Protein AF-A0A8J5J9G6-F1 (afdb_monomer_lite)

Structure (mmCIF, N/CA/C/O backbone):
data_AF-A0A8J5J9G6-F1
#
_entry.id   AF-A0A8J5J9G6-F1
#
loop_
_atom_site.group_PDB
_atom_site.id
_atom_site.type_symbol
_atom_site.label_atom_id
_atom_site.label_alt_id
_atom_site.label_comp_id
_atom_site.label_asym_id
_atom_site.label_entity_id
_atom_site.label_seq_id
_atom_site.pdbx_PDB_ins_code
_atom_site.Cartn_x
_atom_site.Cartn_y
_atom_site.Cartn_z
_atom_site.occupancy
_atom_site.B_iso_or_equiv
_atom_site.auth_seq_id
_atom_site.auth_comp_id
_atom_site.auth_asym_id
_atom_site.auth_atom_id
_atom_site.pdbx_PDB_model_num
ATOM 1 N N . LEU A 1 1 ? -17.161 -4.400 -12.416 1.00 23.75 1 LEU A N 1
ATOM 2 C CA . LEU A 1 1 ? -16.462 -3.367 -11.624 1.00 23.75 1 LEU A CA 1
ATOM 3 C C . LEU A 1 1 ? -16.084 -4.006 -10.298 1.00 23.75 1 LEU A C 1
ATOM 5 O O . LEU A 1 1 ? -16.928 -4.150 -9.426 1.00 23.75 1 LEU A O 1
ATOM 9 N N . LYS A 1 2 ? -14.879 -4.583 -10.258 1.00 22.05 2 LYS A N 1
ATOM 10 C CA . LYS A 1 2 ? -14.332 -5.341 -9.129 1.00 22.05 2 LYS A CA 1
ATOM 11 C C . LYS A 1 2 ? -13.553 -4.348 -8.265 1.00 22.05 2 LYS A C 1
ATOM 13 O O . LYS A 1 2 ? -12.529 -3.860 -8.724 1.00 22.05 2 LYS A O 1
ATOM 18 N N . GLN A 1 3 ? -14.051 -4.025 -7.076 1.00 21.77 3 GLN A N 1
ATOM 19 C CA . GLN A 1 3 ? -13.252 -3.354 -6.052 1.00 21.77 3 GLN A CA 1
ATOM 20 C C . GLN A 1 3 ? -12.429 -4.416 -5.317 1.00 21.77 3 GLN A C 1
ATOM 22 O O . GLN A 1 3 ? -12.973 -5.413 -4.839 1.00 21.77 3 GLN A O 1
ATOM 27 N N . SER A 1 4 ? -11.115 -4.213 -5.325 1.00 22.52 4 SER A N 1
ATOM 28 C CA . SER A 1 4 ? -10.123 -4.932 -4.527 1.00 22.52 4 SER A CA 1
ATOM 29 C C . SER A 1 4 ? -10.291 -4.567 -3.044 1.00 22.52 4 SER A C 1
ATOM 31 O O . SER A 1 4 ? -10.478 -3.384 -2.764 1.00 22.52 4 SER A O 1
ATOM 33 N N . PRO A 1 5 ? -10.231 -5.511 -2.088 1.00 25.92 5 PRO A N 1
ATOM 34 C CA . PRO A 1 5 ? -10.047 -5.171 -0.685 1.00 25.92 5 PRO A CA 1
ATOM 35 C C . PRO A 1 5 ? -8.549 -4.941 -0.438 1.00 25.92 5 PRO A C 1
ATOM 37 O O . PRO A 1 5 ? -7.768 -5.892 -0.434 1.00 25.92 5 PRO A O 1
ATOM 40 N N . MET A 1 6 ? -8.143 -3.678 -0.277 1.00 23.16 6 MET A N 1
ATOM 41 C CA . MET A 1 6 ? -6.782 -3.341 0.139 1.00 23.16 6 MET A CA 1
ATOM 42 C C . MET A 1 6 ? -6.561 -3.719 1.601 1.00 23.16 6 MET A C 1
ATOM 44 O O . MET A 1 6 ? -7.361 -3.427 2.489 1.00 23.16 6 MET A O 1
ATOM 48 N N . SER A 1 7 ? -5.464 -4.433 1.802 1.00 24.16 7 SER A N 1
ATOM 49 C CA . SER A 1 7 ? -4.972 -4.970 3.054 1.00 24.16 7 SER A CA 1
ATOM 50 C C . SER A 1 7 ? -4.136 -3.927 3.793 1.00 24.16 7 SER A C 1
ATOM 52 O O . SER A 1 7 ? -2.952 -3.773 3.501 1.00 24.16 7 SER A O 1
ATOM 54 N N . SER A 1 8 ? -4.717 -3.294 4.805 1.00 23.22 8 SER A N 1
ATOM 55 C CA . SER A 1 8 ? -3.956 -2.658 5.885 1.00 23.22 8 SER A CA 1
ATOM 56 C C . SER A 1 8 ? -3.883 -3.649 7.045 1.00 23.22 8 SER A C 1
ATOM 58 O O . SER A 1 8 ? -4.692 -3.613 7.969 1.00 23.22 8 SER A O 1
ATOM 60 N N . ILE A 1 9 ? -2.962 -4.614 6.951 1.00 27.08 9 ILE A N 1
ATOM 61 C CA . ILE A 1 9 ? -2.709 -5.585 8.023 1.00 27.08 9 ILE A CA 1
ATOM 62 C C . ILE A 1 9 ? -1.866 -4.881 9.082 1.00 27.08 9 ILE A C 1
ATOM 64 O O . ILE A 1 9 ? -0.639 -4.868 9.024 1.00 27.08 9 ILE A O 1
ATOM 68 N N . ILE A 1 10 ? -2.536 -4.303 10.071 1.00 29.78 10 ILE A N 1
ATOM 69 C CA . ILE A 1 10 ? -1.930 -4.171 11.390 1.00 29.78 10 ILE A CA 1
ATOM 70 C C . ILE A 1 10 ? -1.981 -5.575 11.986 1.00 29.78 10 ILE A C 1
ATOM 72 O O . ILE A 1 10 ? -3.055 -6.169 12.096 1.00 29.78 10 ILE A O 1
ATOM 76 N N . HIS A 1 11 ? -0.818 -6.113 12.350 1.00 29.92 11 HIS A N 1
ATOM 77 C CA . HIS A 1 11 ? -0.665 -7.348 13.122 1.00 29.92 11 HIS A CA 1
ATOM 78 C C . HIS A 1 11 ? -1.180 -7.147 14.565 1.00 29.92 11 HIS A C 1
ATOM 80 O O . HIS A 1 11 ? -0.486 -7.404 15.542 1.00 29.92 11 HIS A O 1
ATOM 86 N N . LEU A 1 12 ? -2.419 -6.685 14.727 1.00 30.62 12 LEU A N 1
ATOM 87 C CA . LEU A 1 12 ? -3.148 -6.784 15.983 1.00 30.62 12 LEU A CA 1
ATOM 88 C C . LEU A 1 12 ? -3.628 -8.216 16.076 1.00 30.62 12 LEU A C 1
ATOM 90 O O . LEU A 1 12 ? -4.718 -8.484 15.576 1.00 30.62 12 LEU A O 1
ATOM 94 N N . SER A 1 13 ? -2.754 -9.100 16.584 1.00 36.44 13 SER A N 1
ATOM 95 C CA . SER A 1 13 ? -3.031 -10.464 17.071 1.00 36.44 13 SER A CA 1
ATOM 96 C C . SER A 1 13 ? -4.377 -11.010 16.598 1.00 36.44 13 SER A C 1
ATOM 98 O O . SER A 1 13 ? -5.285 -11.315 17.373 1.00 36.44 13 SER A O 1
ATOM 100 N N . THR A 1 14 ? -4.532 -11.071 15.274 1.00 45.88 14 THR A N 1
ATOM 101 C CA . THR A 1 14 ? -5.786 -11.473 14.665 1.00 45.88 14 THR A CA 1
ATOM 102 C C . THR A 1 14 ? -5.856 -12.928 15.039 1.00 45.88 14 THR A C 1
ATOM 104 O O . THR A 1 14 ? -4.879 -13.641 14.812 1.00 45.88 14 THR A O 1
ATOM 107 N N . ILE A 1 15 ? -6.928 -13.367 15.699 1.00 47.16 15 ILE A N 1
ATOM 108 C CA . ILE A 1 15 ? -7.071 -14.794 15.944 1.00 47.16 15 ILE A CA 1
ATOM 109 C C . ILE A 1 15 ? -7.129 -15.427 14.560 1.00 47.16 15 ILE A C 1
ATOM 111 O O . ILE A 1 15 ? -8.160 -15.398 13.886 1.00 47.16 15 ILE A O 1
ATOM 115 N N . THR A 1 16 ? -6.002 -15.951 14.107 1.00 50.28 16 THR A N 1
ATOM 116 C CA . THR A 1 16 ? -5.958 -16.808 12.950 1.00 50.28 16 THR A CA 1
ATOM 117 C C . THR A 1 16 ? -6.693 -18.049 13.401 1.00 50.28 16 THR A C 1
ATOM 119 O O . THR A 1 16 ? -6.310 -18.714 14.368 1.00 50.28 16 THR A O 1
ATOM 122 N N . VAL A 1 17 ? -7.856 -18.262 12.798 1.00 52.00 17 VAL A N 1
ATOM 123 C CA . VA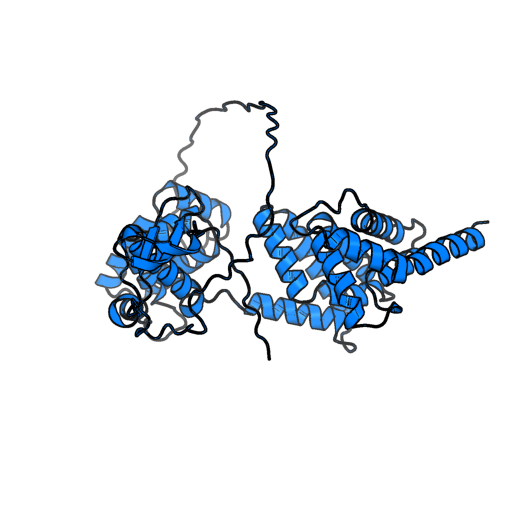L A 1 17 ? -8.722 -19.376 13.134 1.00 52.00 17 VAL A CA 1
ATOM 124 C C . VAL A 1 17 ? -8.784 -20.331 11.966 1.00 52.00 17 VAL A C 1
ATOM 126 O O . VAL A 1 17 ? -9.123 -19.949 10.847 1.00 52.00 17 VAL A O 1
ATOM 129 N N . SER A 1 18 ? -8.557 -21.605 12.254 1.00 53.19 18 SER A N 1
ATOM 130 C CA . SER A 1 18 ? -8.878 -22.662 11.311 1.00 53.19 18 SER A CA 1
ATOM 131 C C . SER A 1 18 ? -10.334 -23.072 11.505 1.00 53.19 18 SER A C 1
ATOM 133 O O . SER A 1 18 ? -10.804 -23.280 12.628 1.00 53.19 18 SER A O 1
ATOM 135 N N . THR A 1 19 ? -11.071 -23.173 10.400 1.00 57.31 19 THR A N 1
ATOM 136 C CA . THR A 1 19 ? -12.462 -23.637 10.397 1.00 57.31 19 THR A CA 1
ATOM 137 C C . THR A 1 19 ? -12.539 -25.013 9.749 1.00 57.31 19 THR A C 1
ATOM 139 O O . THR A 1 19 ? -11.979 -25.248 8.681 1.00 57.31 19 THR A O 1
ATOM 142 N N . GLN A 1 20 ? -13.208 -25.955 10.410 1.00 63.41 20 GLN A N 1
ATOM 143 C CA . GLN A 1 20 ? -13.383 -27.318 9.916 1.00 63.41 20 GLN A CA 1
ATOM 144 C C . GLN A 1 20 ? -14.832 -27.763 10.071 1.00 63.41 20 GLN A C 1
ATOM 146 O O . GLN A 1 20 ? -15.445 -27.580 11.120 1.00 63.41 20 GLN A O 1
ATOM 151 N N . PHE A 1 21 ? -15.359 -28.420 9.041 1.00 71.56 21 PHE A N 1
ATOM 152 C CA . PHE A 1 21 ? -16.645 -29.104 9.096 1.00 71.56 21 PHE A CA 1
ATOM 153 C C . PHE A 1 21 ? -16.395 -30.590 9.342 1.00 71.56 21 PHE A C 1
ATOM 155 O O . PHE A 1 21 ? -15.765 -31.253 8.518 1.00 71.56 21 PHE A O 1
ATOM 162 N N . ARG A 1 22 ? -16.857 -31.126 10.476 1.00 70.69 22 ARG A N 1
ATOM 163 C CA . ARG A 1 22 ? -16.748 -32.563 10.772 1.00 70.69 22 ARG A CA 1
ATOM 164 C C . ARG A 1 22 ? -18.017 -33.098 11.410 1.00 70.69 22 ARG A C 1
ATOM 166 O O . ARG A 1 22 ? -18.713 -32.391 12.135 1.00 70.69 22 ARG A O 1
ATOM 173 N N . TYR A 1 23 ? -18.295 -34.376 11.170 1.00 71.56 23 TYR A N 1
ATOM 174 C CA . TYR A 1 23 ? -19.327 -35.087 11.912 1.00 71.56 23 TYR A CA 1
ATOM 175 C C . TYR A 1 23 ? -18.833 -35.355 13.335 1.00 71.56 23 TYR A C 1
ATOM 177 O O . TYR A 1 23 ? -17.798 -35.993 13.525 1.00 71.56 23 TYR A O 1
ATOM 185 N N . VAL A 1 24 ? -19.568 -34.864 14.331 1.00 75.19 24 VAL A N 1
ATOM 186 C CA . VAL A 1 24 ? -19.220 -35.014 15.745 1.00 75.19 24 VAL A CA 1
ATOM 187 C C . VAL A 1 24 ? -20.205 -35.979 16.400 1.00 75.19 24 VAL A C 1
ATOM 189 O O . VAL A 1 24 ? -21.383 -35.662 16.576 1.00 75.19 24 VAL A O 1
ATOM 192 N N . GLU A 1 25 ? -19.721 -37.162 16.792 1.00 75.88 25 GLU A N 1
ATOM 193 C CA . GLU A 1 25 ? -20.556 -38.246 17.335 1.00 75.88 25 GLU A CA 1
ATOM 194 C C . GLU A 1 25 ? -21.341 -37.831 18.584 1.00 75.88 25 GLU A C 1
ATOM 196 O O . GLU A 1 25 ? -22.540 -38.104 18.671 1.00 75.88 25 GLU A O 1
ATOM 201 N N . ARG A 1 26 ? -20.708 -37.097 19.513 1.00 80.50 26 ARG A N 1
ATOM 202 C CA . ARG A 1 26 ? -21.369 -36.594 20.732 1.00 80.50 26 ARG A CA 1
ATOM 203 C C . ARG A 1 26 ? -22.546 -35.655 20.437 1.00 80.50 26 ARG A C 1
ATOM 205 O O . ARG A 1 26 ? -23.508 -35.634 21.196 1.00 80.50 26 ARG A O 1
ATOM 212 N N . LEU A 1 27 ? -22.490 -34.913 19.326 1.00 75.75 27 LEU A N 1
ATOM 213 C CA . LEU A 1 27 ? -23.544 -33.991 18.886 1.00 75.75 27 LEU A CA 1
ATOM 214 C C . LEU A 1 27 ? -24.511 -34.629 17.876 1.00 75.75 27 LEU A C 1
ATOM 216 O O . LEU A 1 27 ? -25.519 -34.014 17.525 1.00 75.75 27 LEU A O 1
ATOM 220 N N . LYS A 1 28 ? -24.231 -35.862 17.426 1.00 81.31 28 LYS A N 1
ATOM 221 C CA . LYS A 1 28 ? -25.004 -36.611 16.421 1.00 81.31 28 LYS A CA 1
ATOM 222 C C . LYS A 1 28 ? -25.318 -35.773 15.176 1.00 81.31 28 LYS A C 1
ATOM 224 O O . LYS A 1 28 ? -26.467 -35.697 14.732 1.00 81.31 28 LYS A O 1
ATOM 229 N N . GLY A 1 29 ? -24.315 -35.090 14.632 1.00 79.00 29 GLY A N 1
ATOM 230 C CA . GLY A 1 29 ? -24.513 -34.220 13.477 1.00 79.00 29 GLY A CA 1
ATOM 231 C C . GLY A 1 29 ? -23.225 -33.650 12.904 1.00 79.00 29 GLY A C 1
ATOM 232 O O . GLY A 1 29 ? -22.155 -33.777 13.496 1.00 79.00 29 GLY A O 1
ATOM 233 N N . MET A 1 30 ? -23.358 -33.020 11.736 1.00 74.81 30 MET A N 1
ATOM 234 C CA . MET A 1 30 ? -22.302 -32.191 11.163 1.00 74.81 30 MET A CA 1
ATOM 235 C C . MET A 1 30 ? -22.135 -30.937 12.021 1.00 74.81 30 MET A C 1
ATOM 237 O O . MET A 1 30 ? -23.126 -30.287 12.358 1.00 74.81 30 MET A O 1
ATOM 241 N N . SER A 1 31 ? -20.897 -30.605 12.359 1.00 71.81 31 SER A N 1
ATOM 242 C CA . SER A 1 31 ? -20.565 -29.483 13.227 1.00 71.81 31 SER A CA 1
ATOM 243 C C . SER A 1 31 ? -19.468 -28.623 12.612 1.00 71.81 31 SER A C 1
ATOM 245 O O . SER A 1 31 ? -18.559 -29.130 11.952 1.00 71.81 31 SER A O 1
ATOM 247 N N . LEU A 1 32 ? -19.562 -27.318 12.856 1.00 73.88 32 LEU A N 1
ATOM 248 C CA . LEU A 1 32 ? -18.497 -26.354 12.628 1.00 73.88 32 LEU A CA 1
ATOM 249 C C . LEU A 1 32 ? -17.571 -26.361 13.846 1.00 73.88 32 LEU A C 1
ATOM 251 O O . LEU A 1 32 ? -18.024 -26.125 14.967 1.00 73.88 32 LEU A O 1
ATOM 255 N N . LEU A 1 33 ? -16.288 -26.615 13.615 1.00 68.25 33 LEU A N 1
ATOM 256 C CA . LEU A 1 33 ? -15.220 -26.473 14.597 1.00 68.25 33 LEU A CA 1
ATOM 257 C C . LEU A 1 33 ? -14.355 -25.277 14.206 1.00 68.25 33 LEU A C 1
ATOM 259 O O . LEU A 1 33 ? -13.903 -25.191 13.065 1.00 68.25 33 LEU A O 1
ATOM 263 N N . VAL A 1 34 ? -14.110 -24.383 15.154 1.00 68.81 34 VAL A N 1
ATOM 264 C CA . VAL A 1 34 ? -13.202 -23.242 15.012 1.00 68.81 34 VAL A CA 1
ATOM 265 C C . VAL A 1 34 ? -12.074 -23.426 16.014 1.00 68.81 34 VAL A C 1
ATOM 267 O O . VAL A 1 34 ? -12.342 -23.611 17.203 1.00 68.81 34 VAL A O 1
ATOM 270 N N . ARG A 1 35 ? -10.825 -23.406 15.549 1.00 65.19 35 ARG A N 1
ATOM 271 C CA . ARG A 1 35 ? -9.636 -23.550 16.401 1.00 65.19 35 ARG A CA 1
ATOM 272 C C . ARG A 1 35 ? -8.694 -22.375 16.234 1.00 65.19 35 ARG A C 1
ATOM 274 O O . ARG A 1 35 ? -8.560 -21.887 15.117 1.00 65.19 35 ARG A O 1
ATOM 281 N N . ALA A 1 36 ? -8.020 -21.973 17.305 1.00 60.75 36 ALA A N 1
ATOM 282 C CA . ALA A 1 36 ? -6.917 -21.025 17.211 1.00 60.75 36 ALA A CA 1
ATOM 283 C C . ALA A 1 36 ? -5.747 -21.681 16.466 1.00 60.75 36 ALA A C 1
ATOM 285 O O . ALA A 1 36 ? -5.391 -22.821 16.756 1.00 60.75 36 ALA A O 1
ATOM 286 N N . GLU A 1 37 ? -5.139 -20.987 15.510 1.00 64.44 37 GLU A N 1
ATOM 287 C CA . GLU A 1 37 ? -3.928 -21.469 14.832 1.00 64.44 37 GLU A CA 1
ATOM 288 C C . GLU A 1 37 ? -2.678 -21.312 15.702 1.00 64.44 37 GLU A C 1
ATOM 290 O O . GLU A 1 37 ? -1.704 -22.025 15.490 1.00 64.44 37 GLU A O 1
ATOM 295 N N . SER A 1 38 ? -2.712 -20.430 16.707 1.00 59.22 38 SER A N 1
ATOM 296 C CA . SER A 1 38 ? -1.589 -20.197 17.621 1.00 59.22 38 SER A CA 1
ATOM 297 C C . SER A 1 38 ? -1.235 -21.421 18.467 1.00 59.22 38 SER A C 1
ATOM 299 O O . SER A 1 38 ? -0.061 -21.679 18.707 1.00 59.22 38 SER A O 1
ATOM 301 N N . ASP A 1 39 ? -2.238 -22.165 18.941 1.00 67.44 39 ASP A N 1
ATOM 302 C CA . ASP A 1 39 ? -2.055 -23.287 19.874 1.00 67.44 39 ASP A CA 1
ATOM 303 C C . ASP A 1 39 ? -2.948 -24.509 19.574 1.00 67.44 39 ASP A C 1
ATOM 305 O O . ASP A 1 39 ? -2.904 -25.514 20.285 1.00 67.44 39 ASP A O 1
ATOM 309 N N . GLY A 1 40 ? -3.777 -24.453 18.526 1.00 68.81 40 GLY A N 1
ATOM 310 C CA . GLY A 1 40 ? -4.700 -25.527 18.148 1.00 68.81 40 GLY A CA 1
ATOM 311 C C . GLY A 1 40 ? -5.921 -25.686 19.066 1.00 68.81 40 GLY A C 1
ATOM 312 O O . GLY A 1 40 ? -6.718 -26.623 18.873 1.00 68.81 40 GLY A O 1
ATOM 313 N N . SER A 1 41 ? -6.094 -24.801 20.054 1.00 73.94 41 SER A N 1
ATOM 314 C CA . SER A 1 41 ? -7.194 -24.854 21.019 1.00 73.94 41 SER A CA 1
ATOM 315 C C . SER A 1 41 ? -8.555 -24.741 20.327 1.00 73.94 41 SER A C 1
ATOM 317 O O . SER A 1 41 ? -8.720 -24.059 19.316 1.00 73.94 41 SER A O 1
ATOM 319 N N . LEU A 1 42 ? -9.551 -25.471 20.838 1.00 70.75 42 LEU A N 1
ATOM 320 C CA . LEU A 1 42 ? -10.915 -25.436 20.310 1.00 70.75 42 LEU A CA 1
ATOM 321 C C . LEU A 1 42 ? -11.639 -24.198 20.850 1.00 70.75 42 LEU A C 1
ATOM 323 O O . LEU A 1 42 ? -11.917 -24.120 22.042 1.00 70.75 42 LEU A O 1
ATOM 327 N N . LEU A 1 43 ? -11.961 -23.257 19.963 1.00 64.88 43 LEU A N 1
ATOM 328 C CA . LEU A 1 43 ? -12.598 -21.986 20.308 1.00 64.88 43 LEU A CA 1
ATOM 329 C C . LEU A 1 43 ? -14.123 -22.042 20.194 1.00 64.88 43 LEU A C 1
ATOM 331 O O . LEU A 1 43 ? -14.825 -21.450 21.011 1.00 64.88 43 LEU A O 1
ATOM 335 N N . LEU A 1 44 ? -14.635 -22.753 19.185 1.00 67.88 44 LEU A N 1
ATOM 336 C CA . LEU A 1 44 ? -16.066 -22.956 18.967 1.00 67.88 44 LEU A CA 1
ATOM 337 C C . LEU A 1 44 ? -16.310 -24.362 18.424 1.00 67.88 44 LEU A C 1
ATOM 339 O O . LEU A 1 44 ? -15.647 -24.795 17.483 1.00 67.88 44 LEU A O 1
ATOM 343 N N . GLU A 1 45 ? -17.305 -25.052 18.971 1.00 78.25 45 GLU A N 1
ATOM 344 C CA . GLU A 1 45 ? -17.881 -26.241 18.353 1.00 78.25 45 GLU A CA 1
ATOM 345 C C . GLU A 1 45 ? -19.397 -26.102 18.344 1.00 78.25 45 GLU A C 1
ATOM 347 O O . GLU A 1 45 ? -20.028 -26.048 19.397 1.00 78.25 45 GLU A O 1
ATOM 352 N N . SER A 1 46 ? -19.986 -26.057 17.151 1.00 70.50 46 SER A N 1
ATOM 353 C CA . SER A 1 46 ? -21.429 -25.908 17.009 1.00 70.50 46 SER A CA 1
ATOM 354 C C . SER A 1 46 ? -22.013 -26.858 15.981 1.00 70.50 46 SER A C 1
ATOM 356 O O . SER A 1 46 ? -21.496 -26.997 14.873 1.00 70.50 46 SER A O 1
ATOM 358 N N . ARG A 1 47 ? -23.123 -27.501 16.349 1.00 75.25 47 ARG A N 1
ATOM 359 C CA . ARG A 1 47 ? -23.890 -28.364 15.453 1.00 75.25 47 ARG A CA 1
ATOM 360 C C . ARG A 1 47 ? -24.616 -27.519 14.410 1.00 75.25 47 ARG A C 1
ATOM 362 O O . ARG A 1 47 ? -25.378 -26.618 14.750 1.00 75.25 47 ARG A O 1
ATOM 369 N N . ILE A 1 48 ? -24.449 -27.882 13.145 1.00 70.81 48 ILE A N 1
ATOM 370 C CA . ILE A 1 48 ? -25.142 -27.255 12.022 1.00 70.81 48 ILE A CA 1
ATOM 371 C C . ILE A 1 48 ? -26.568 -27.796 11.966 1.00 70.81 48 ILE A C 1
ATOM 373 O O . ILE A 1 48 ? -26.790 -29.010 11.927 1.00 70.81 48 ILE A O 1
ATOM 377 N N . GLN A 1 49 ? -27.535 -26.885 11.976 1.00 67.00 49 GLN A N 1
ATOM 378 C CA . GLN A 1 49 ? -28.955 -27.201 11.942 1.00 67.00 49 GLN A CA 1
ATOM 379 C C . GLN A 1 49 ? -29.483 -27.048 10.512 1.00 67.00 49 GLN A C 1
ATOM 381 O O . GLN A 1 49 ? -29.280 -26.021 9.871 1.00 67.00 49 GLN A O 1
ATOM 386 N N . ALA A 1 50 ? -30.137 -28.088 9.992 1.00 55.47 50 ALA A N 1
ATOM 387 C CA . ALA A 1 50 ? -30.579 -28.140 8.594 1.00 55.47 50 ALA A CA 1
ATOM 388 C C . ALA A 1 50 ? -31.732 -27.167 8.272 1.00 55.47 50 ALA A C 1
ATOM 390 O O . ALA A 1 50 ? -31.956 -26.835 7.112 1.00 55.47 50 ALA A O 1
ATOM 391 N N . ASP A 1 51 ? -32.458 -26.720 9.293 1.00 57.78 51 ASP A N 1
ATOM 392 C CA . ASP A 1 51 ? -33.561 -25.759 9.249 1.00 57.78 51 ASP A CA 1
ATOM 393 C C . ASP A 1 51 ? -33.109 -24.303 9.468 1.00 57.78 51 ASP A C 1
ATOM 395 O O . ASP A 1 51 ? -33.908 -23.377 9.320 1.00 57.78 51 ASP A O 1
ATOM 399 N N . THR A 1 52 ? -31.825 -24.077 9.763 1.00 51.56 52 THR A N 1
ATOM 400 C CA . THR A 1 52 ? -31.255 -22.735 9.914 1.00 51.56 52 THR A CA 1
ATOM 401 C C . THR A 1 52 ? -30.679 -22.240 8.586 1.00 51.56 52 THR A C 1
ATOM 403 O O . THR A 1 52 ? -29.778 -22.845 8.007 1.00 51.56 52 THR A O 1
ATOM 406 N N . ALA A 1 53 ? -31.177 -21.104 8.091 1.00 45.50 53 ALA A N 1
ATOM 407 C CA . ALA A 1 53 ? -30.649 -20.469 6.886 1.00 45.50 53 ALA A CA 1
ATOM 408 C C . ALA A 1 53 ? -29.338 -19.719 7.186 1.00 45.50 53 ALA A C 1
ATOM 410 O O . ALA A 1 53 ? -29.350 -18.583 7.662 1.00 45.50 53 ALA A O 1
ATOM 411 N N . TYR A 1 54 ? -28.200 -20.340 6.872 1.00 52.19 54 TYR A N 1
ATOM 412 C CA . TYR A 1 54 ? -26.890 -19.688 6.915 1.00 52.19 54 TYR A CA 1
ATOM 413 C C . TYR A 1 54 ? -26.697 -18.827 5.658 1.00 52.19 54 TYR A C 1
ATOM 415 O O . TYR A 1 54 ? -26.603 -19.346 4.547 1.00 52.19 54 TYR A O 1
ATOM 423 N N . GLN A 1 55 ? -26.652 -17.503 5.814 1.00 40.16 55 GLN A N 1
ATOM 424 C CA . GLN A 1 55 ? -26.389 -16.568 4.716 1.00 40.16 55 GLN A CA 1
ATOM 425 C C . GLN A 1 55 ? -25.000 -15.947 4.863 1.00 40.16 55 GLN A C 1
ATOM 427 O O . GLN A 1 55 ? -24.662 -15.407 5.914 1.00 40.16 55 GLN A O 1
ATOM 432 N N . LYS A 1 56 ? -24.215 -15.968 3.780 1.00 39.41 56 LYS A N 1
ATOM 433 C CA . LYS A 1 56 ? -22.991 -15.171 3.659 1.00 39.41 56 LYS A CA 1
ATOM 434 C C . LYS A 1 56 ? -23.386 -13.695 3.578 1.00 39.41 56 LYS A C 1
ATOM 436 O O . LYS A 1 56 ? -23.922 -13.270 2.556 1.00 39.41 56 LYS A O 1
ATOM 441 N N . GLN A 1 57 ? -23.131 -12.913 4.627 1.00 34.69 57 GLN A N 1
ATOM 442 C CA . GLN A 1 57 ? -23.208 -11.457 4.517 1.00 34.69 57 GLN A CA 1
ATOM 443 C C . GLN A 1 57 ? -22.013 -10.978 3.689 1.00 34.69 57 GLN A C 1
ATOM 445 O O . GLN A 1 57 ? -20.857 -11.209 4.041 1.00 34.69 57 GLN A O 1
ATOM 450 N N . GLN A 1 58 ? -22.284 -10.356 2.542 1.00 30.14 58 GLN A N 1
ATOM 451 C CA . GLN A 1 58 ? -21.253 -9.616 1.824 1.00 30.14 58 GLN A CA 1
ATOM 452 C C . GLN A 1 58 ? -20.817 -8.453 2.723 1.00 30.14 58 GLN A C 1
ATOM 454 O O . GLN A 1 58 ? -21.629 -7.583 3.022 1.00 30.14 58 GLN A O 1
ATOM 459 N N . GLY A 1 59 ? -19.562 -8.475 3.179 1.00 38.09 59 GLY A N 1
ATOM 460 C CA . GLY A 1 59 ? -18.934 -7.348 3.875 1.00 38.09 59 GLY A CA 1
ATOM 461 C C . GLY A 1 59 ? -18.562 -7.551 5.346 1.00 38.09 59 GLY A C 1
ATOM 462 O O . GLY A 1 59 ? -18.003 -6.634 5.933 1.00 38.09 59 GLY A O 1
ATOM 463 N N . THR A 1 60 ? -18.807 -8.705 5.978 1.00 34.38 60 THR A N 1
ATOM 464 C CA . THR A 1 60 ? -18.300 -8.943 7.348 1.00 34.38 60 THR A CA 1
ATOM 465 C C . THR A 1 60 ? -18.001 -10.429 7.564 1.00 34.38 60 THR A C 1
ATOM 467 O O . THR A 1 60 ? -18.905 -11.256 7.553 1.00 34.38 60 THR A O 1
ATOM 470 N N . LEU A 1 61 ? -16.701 -10.739 7.660 1.00 31.55 61 LEU A N 1
ATOM 471 C CA . LEU A 1 61 ? -16.045 -12.027 7.938 1.00 31.55 61 LEU A CA 1
ATOM 472 C C . LEU A 1 61 ? -16.730 -13.324 7.448 1.00 31.55 61 LEU A C 1
ATOM 474 O O . LEU A 1 61 ? -17.535 -13.937 8.141 1.00 31.55 61 LEU A O 1
ATOM 478 N N . ILE A 1 62 ? -16.228 -13.847 6.324 1.00 26.33 62 ILE A N 1
ATOM 479 C CA . ILE A 1 62 ? -15.936 -15.283 6.177 1.00 26.33 62 ILE A CA 1
ATOM 480 C C . ILE A 1 62 ? -14.528 -15.371 5.584 1.00 26.33 62 ILE A C 1
ATOM 482 O O . ILE A 1 62 ? -14.336 -15.046 4.411 1.00 26.33 62 ILE A O 1
ATOM 486 N N . VAL A 1 63 ? -13.550 -15.766 6.403 1.00 25.55 63 VAL A N 1
ATOM 487 C CA . VAL A 1 63 ? -12.168 -15.996 5.961 1.00 25.55 63 VAL A CA 1
ATOM 488 C C . VAL A 1 63 ? -12.130 -17.273 5.119 1.00 25.55 63 VAL A C 1
ATOM 490 O O . VAL A 1 63 ? -12.666 -18.314 5.497 1.00 25.55 63 VAL A O 1
ATOM 493 N N . GLN A 1 64 ? -11.545 -17.154 3.933 1.00 25.78 64 GLN A N 1
ATOM 494 C CA . GLN A 1 64 ? -11.428 -18.190 2.916 1.00 25.78 64 GLN A CA 1
ATOM 495 C C . GLN A 1 64 ? -10.276 -19.145 3.267 1.00 25.78 64 GLN A C 1
ATOM 497 O O . GLN A 1 64 ? -9.113 -18.775 3.151 1.00 25.78 64 GLN A O 1
ATOM 502 N N . GLY A 1 65 ? -10.591 -20.380 3.665 1.00 26.36 65 GLY A N 1
ATOM 503 C CA . GLY A 1 65 ? -9.608 -21.462 3.781 1.00 26.36 65 GLY A CA 1
ATOM 504 C C . GLY A 1 65 ? -9.322 -22.104 2.420 1.00 26.36 65 GLY A C 1
ATOM 505 O O . GLY A 1 65 ? -10.253 -22.417 1.675 1.00 26.36 65 GLY A O 1
ATOM 506 N N . LYS A 1 66 ? -8.038 -22.291 2.088 1.00 25.11 66 LYS A N 1
ATOM 507 C CA . LYS A 1 66 ? -7.587 -23.184 1.008 1.00 25.11 66 LYS A CA 1
ATOM 508 C C . LYS A 1 66 ? -7.615 -24.647 1.488 1.00 25.11 66 LYS A C 1
ATOM 510 O O . LYS A 1 66 ? -7.433 -24.929 2.667 1.00 25.11 66 LYS A O 1
ATOM 515 N N . ASP A 1 67 ? -7.879 -25.534 0.534 1.00 26.81 67 ASP A N 1
ATOM 516 C CA . ASP A 1 67 ? -8.101 -26.985 0.628 1.00 26.81 67 ASP A CA 1
ATOM 517 C C . ASP A 1 67 ? -6.930 -27.769 1.282 1.00 26.81 67 ASP A C 1
ATOM 519 O O . ASP A 1 67 ? -5.775 -27.537 0.908 1.00 26.81 67 ASP A O 1
ATOM 523 N N . PRO A 1 68 ? -7.177 -28.700 2.232 1.00 32.59 68 PRO A N 1
ATOM 524 C CA . PRO A 1 68 ? -6.157 -29.569 2.809 1.00 32.59 68 PRO A CA 1
ATOM 525 C C . PRO A 1 68 ? -5.982 -30.843 1.970 1.00 32.59 68 PRO A C 1
ATOM 527 O O . PRO A 1 68 ? -6.616 -31.868 2.222 1.00 32.59 68 PRO A O 1
ATOM 530 N N . SER A 1 69 ? -5.066 -30.822 1.005 1.00 32.59 69 SER A N 1
ATOM 531 C CA . SER A 1 69 ? -4.581 -32.065 0.395 1.00 32.59 69 SER A CA 1
ATOM 532 C C . SER A 1 69 ? -3.098 -32.002 0.037 1.00 32.59 69 SER A C 1
ATOM 534 O O . SER A 1 69 ? -2.745 -32.052 -1.138 1.00 32.59 69 SER A O 1
ATOM 536 N N . VAL A 1 70 ? -2.213 -31.912 1.032 1.00 29.06 70 VAL A N 1
ATOM 537 C CA . VAL A 1 70 ? -0.819 -32.360 0.871 1.00 29.06 70 VAL A CA 1
ATOM 538 C C . VAL A 1 70 ? -0.308 -32.893 2.213 1.00 29.06 70 VAL A C 1
ATOM 540 O O . VAL A 1 70 ? -0.091 -32.128 3.149 1.00 29.06 70 VAL A O 1
ATOM 543 N N . ASP A 1 71 ? -0.129 -34.212 2.293 1.00 32.56 71 ASP A N 1
ATOM 544 C CA . ASP A 1 71 ? 0.704 -34.870 3.301 1.00 32.56 71 ASP A CA 1
ATOM 545 C C . ASP A 1 71 ? 2.149 -34.376 3.161 1.00 32.56 71 ASP A C 1
ATOM 547 O O . ASP A 1 71 ? 2.733 -34.492 2.081 1.00 32.56 71 ASP A O 1
ATOM 551 N N . ILE A 1 72 ? 2.750 -33.870 4.240 1.00 29.30 72 ILE A N 1
ATOM 552 C CA . ILE A 1 72 ? 4.206 -33.719 4.324 1.00 29.30 72 ILE A CA 1
ATOM 553 C C . ILE A 1 72 ? 4.672 -34.305 5.654 1.00 29.30 72 ILE A C 1
ATOM 555 O O . ILE A 1 72 ? 4.443 -33.771 6.737 1.00 29.30 72 ILE A O 1
ATOM 559 N N . THR A 1 73 ? 5.290 -35.471 5.517 1.00 30.86 73 THR A N 1
ATOM 560 C CA . THR A 1 73 ? 6.158 -36.137 6.481 1.00 30.86 73 THR A CA 1
ATOM 561 C C . THR A 1 73 ? 7.316 -35.234 6.912 1.00 30.86 73 THR A C 1
ATOM 563 O O . THR A 1 73 ? 7.794 -34.417 6.133 1.00 30.86 73 THR A O 1
ATOM 566 N N . GLN A 1 74 ? 7.733 -35.435 8.161 1.00 28.23 74 GLN A N 1
ATOM 567 C CA . GLN A 1 74 ? 8.866 -34.850 8.889 1.00 28.23 74 GLN A CA 1
ATOM 568 C C . GLN A 1 74 ? 10.124 -34.563 8.048 1.00 28.23 74 GLN A C 1
ATOM 570 O O . GLN A 1 74 ? 10.449 -35.341 7.160 1.00 28.23 74 GLN A O 1
ATOM 575 N N . ASP A 1 75 ? 10.869 -33.514 8.416 1.00 27.33 75 ASP A N 1
ATOM 576 C CA . ASP A 1 75 ? 12.195 -33.696 9.024 1.00 27.33 75 ASP A CA 1
ATOM 577 C C . ASP A 1 75 ? 12.634 -32.451 9.814 1.00 27.33 75 ASP A C 1
ATOM 579 O O . ASP A 1 75 ? 12.429 -31.307 9.412 1.00 27.33 75 ASP A O 1
ATOM 583 N N . ILE A 1 76 ? 13.181 -32.728 10.997 1.00 31.03 76 ILE A N 1
ATOM 584 C CA . ILE A 1 76 ? 13.746 -31.799 11.976 1.00 31.03 76 ILE A CA 1
ATOM 585 C C . ILE A 1 76 ? 15.191 -31.525 11.559 1.00 31.03 76 ILE A C 1
ATOM 587 O O . ILE A 1 76 ? 15.949 -32.475 11.370 1.00 31.03 76 ILE A O 1
ATOM 591 N N . VAL A 1 77 ? 15.591 -30.256 11.489 1.00 28.67 77 VAL A N 1
ATOM 592 C CA . VAL A 1 77 ? 17.007 -29.874 11.552 1.00 28.67 77 VAL A CA 1
ATOM 593 C C . VAL A 1 77 ? 17.143 -28.781 12.608 1.00 28.67 77 VAL A C 1
ATOM 595 O O . VAL A 1 77 ? 16.650 -27.668 12.439 1.00 28.67 77 VAL A O 1
ATOM 598 N N . GLU A 1 78 ? 17.742 -29.168 13.734 1.00 35.50 78 GLU A N 1
ATOM 599 C CA . GLU A 1 78 ? 18.354 -28.277 14.718 1.00 35.50 78 GLU A CA 1
ATOM 600 C C . GLU A 1 78 ? 19.595 -27.621 14.103 1.00 35.50 78 GLU A C 1
ATOM 602 O O . GLU A 1 78 ? 20.363 -28.320 13.454 1.00 35.50 78 GLU A O 1
ATOM 607 N N . GLU A 1 79 ? 19.807 -26.330 14.357 1.00 26.98 79 GLU A N 1
ATOM 608 C CA . GLU A 1 79 ? 21.105 -25.628 14.407 1.00 26.98 79 GLU A CA 1
ATOM 609 C C . GLU A 1 79 ? 20.802 -24.149 14.712 1.00 26.98 79 GLU A C 1
ATOM 611 O O . GLU A 1 79 ? 19.849 -23.600 14.170 1.00 26.98 79 GLU A O 1
ATOM 616 N N . SER A 1 80 ? 21.537 -23.368 15.495 1.00 27.52 80 SER A N 1
ATOM 617 C CA . SER A 1 80 ? 22.393 -23.523 16.675 1.00 27.52 80 SER A CA 1
ATOM 618 C C . SER A 1 80 ? 22.647 -22.079 17.157 1.00 27.52 80 SER A C 1
ATOM 620 O O . SER A 1 80 ? 22.539 -21.137 16.373 1.00 27.52 80 SER A O 1
ATOM 622 N N . GLU A 1 81 ? 22.912 -21.914 18.448 1.00 30.47 81 GLU A N 1
ATOM 623 C CA . GLU A 1 81 ? 23.064 -20.652 19.183 1.00 30.47 81 GLU A CA 1
ATOM 624 C C . GLU A 1 81 ? 24.230 -19.768 18.704 1.00 30.47 81 GLU A C 1
ATOM 626 O O . GLU A 1 81 ? 25.258 -20.282 18.276 1.00 30.47 81 GLU A O 1
ATOM 631 N N . ASP A 1 82 ? 24.060 -18.449 18.853 1.00 28.09 82 ASP A N 1
ATOM 632 C CA . ASP A 1 82 ? 24.949 -17.488 19.539 1.00 28.09 82 ASP A CA 1
ATOM 633 C C . ASP A 1 82 ? 24.988 -16.139 18.804 1.00 28.09 82 ASP A C 1
ATOM 635 O O . ASP A 1 82 ? 25.414 -16.052 17.661 1.00 28.09 82 ASP A O 1
ATOM 639 N N . GLU A 1 83 ? 24.585 -15.071 19.497 1.00 29.34 83 GLU A N 1
ATOM 640 C CA . GLU A 1 83 ? 25.445 -13.900 19.717 1.00 29.34 83 GLU A CA 1
ATOM 641 C C . GLU A 1 83 ? 24.809 -12.988 20.781 1.00 29.34 83 GLU A C 1
ATOM 643 O O . GLU A 1 83 ? 23.781 -12.339 20.589 1.00 29.34 83 GLU A O 1
ATOM 648 N N . ARG A 1 84 ? 25.442 -12.993 21.959 1.00 33.19 84 ARG A N 1
ATOM 649 C CA . ARG A 1 84 ? 25.287 -11.991 23.016 1.00 33.19 84 ARG A CA 1
ATOM 650 C C . ARG A 1 84 ? 25.770 -10.638 22.498 1.00 33.19 84 ARG A C 1
ATOM 652 O O . ARG A 1 84 ? 26.834 -10.577 21.890 1.00 33.19 84 ARG A O 1
ATOM 659 N N . PHE A 1 85 ? 25.078 -9.564 22.868 1.00 30.72 85 PHE A N 1
ATOM 660 C CA . PHE A 1 85 ? 25.706 -8.250 22.959 1.00 30.72 85 PHE A CA 1
ATOM 661 C C . PHE A 1 85 ? 25.419 -7.611 24.315 1.00 30.72 85 PHE A C 1
ATOM 663 O O . PHE A 1 85 ? 24.322 -7.732 24.861 1.00 30.72 85 PHE A O 1
ATOM 670 N N . ASP A 1 86 ? 26.483 -7.028 24.852 1.00 29.91 86 ASP A N 1
ATOM 671 C CA . ASP A 1 86 ? 26.697 -6.682 26.247 1.00 29.91 86 ASP A CA 1
ATOM 672 C C . ASP A 1 86 ? 25.892 -5.479 26.761 1.00 29.91 86 ASP A C 1
ATOM 674 O O . ASP A 1 86 ? 25.536 -4.545 26.044 1.00 29.91 86 ASP A O 1
ATOM 678 N N . ASP A 1 87 ? 25.699 -5.543 28.074 1.00 33.69 87 ASP A N 1
ATOM 679 C CA . ASP A 1 87 ? 25.294 -4.523 29.036 1.00 33.69 87 ASP A CA 1
ATOM 680 C C . ASP A 1 87 ? 26.087 -3.203 28.896 1.00 33.69 87 ASP A C 1
ATOM 682 O O . ASP A 1 87 ? 27.320 -3.205 28.952 1.00 33.69 87 ASP A O 1
ATOM 686 N N . VAL A 1 88 ? 25.389 -2.063 28.771 1.00 32.94 88 VAL A N 1
ATOM 687 C CA . VAL A 1 88 ? 25.968 -0.721 28.980 1.00 32.94 88 VAL A CA 1
ATOM 688 C C . VAL A 1 88 ? 24.988 0.177 29.748 1.00 32.94 88 VAL A C 1
ATOM 690 O O . VAL A 1 88 ? 24.194 0.920 29.182 1.00 32.94 88 VAL A O 1
ATOM 693 N N . SER A 1 89 ? 25.123 0.098 31.072 1.00 31.36 89 SER A N 1
ATOM 694 C CA . SER A 1 89 ? 25.072 1.178 32.070 1.00 31.36 89 SER A CA 1
ATOM 695 C C . SER A 1 89 ? 23.863 2.126 32.120 1.00 31.36 89 SER A C 1
ATOM 697 O O . SER A 1 89 ? 23.762 3.101 31.374 1.00 31.36 89 SER A O 1
ATOM 699 N N . ASP A 1 90 ? 23.089 1.940 33.192 1.00 34.88 90 ASP A N 1
ATOM 700 C CA . ASP A 1 90 ? 22.361 2.972 33.934 1.00 34.88 90 ASP A CA 1
ATOM 701 C C . ASP A 1 90 ? 23.181 4.262 34.096 1.00 34.88 90 ASP A C 1
ATOM 703 O O . ASP A 1 90 ? 24.183 4.312 34.816 1.00 34.88 90 ASP A O 1
ATOM 707 N N . SER A 1 91 ? 22.728 5.341 33.465 1.00 31.33 91 SER A N 1
ATOM 708 C CA . SER A 1 91 ? 23.084 6.724 33.794 1.00 31.33 91 SER A CA 1
ATOM 709 C C . SER A 1 91 ? 21.994 7.628 33.237 1.00 31.33 91 SER A C 1
ATOM 711 O O . SER A 1 91 ? 22.141 8.208 32.171 1.00 31.33 91 SER A O 1
ATOM 713 N N . ASN A 1 92 ? 20.868 7.689 33.945 1.00 31.84 92 ASN A N 1
ATOM 714 C CA . ASN A 1 92 ? 19.709 8.510 33.616 1.00 31.84 92 ASN A CA 1
ATOM 715 C C . ASN A 1 92 ? 19.968 9.974 34.041 1.00 31.84 92 ASN A C 1
ATOM 717 O O . ASN A 1 92 ? 19.998 10.242 35.249 1.00 31.84 92 ASN A O 1
ATOM 721 N N . PRO A 1 93 ? 20.163 10.948 33.130 1.00 31.33 93 PRO A N 1
ATOM 722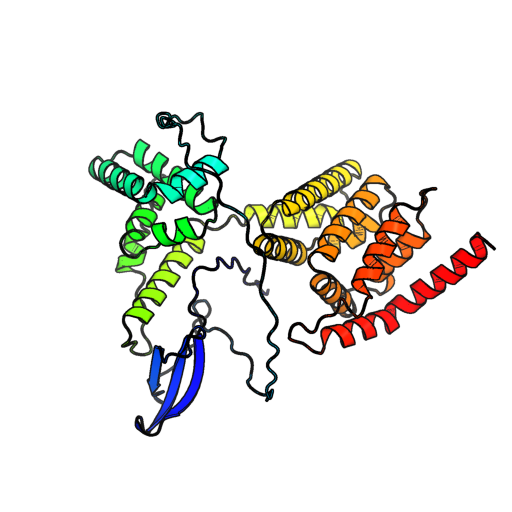 C CA . PRO A 1 93 ? 19.981 12.343 33.478 1.00 31.33 93 PRO A CA 1
ATOM 723 C C . PRO A 1 93 ? 18.489 12.633 33.334 1.00 31.33 93 PRO A C 1
ATOM 725 O O . PRO A 1 93 ? 17.960 12.631 32.230 1.00 31.33 93 PRO A O 1
ATOM 728 N N . TRP A 1 94 ? 17.820 12.855 34.461 1.00 27.53 94 TRP A N 1
ATOM 729 C CA . TRP A 1 94 ? 16.450 13.353 34.542 1.00 27.53 94 TRP A CA 1
ATOM 730 C C . TRP A 1 94 ? 16.225 14.479 33.519 1.00 27.53 94 TRP A C 1
ATOM 732 O O . TRP A 1 94 ? 16.656 15.611 33.737 1.00 27.53 94 TRP A O 1
ATOM 742 N N . VAL A 1 95 ? 15.582 14.163 32.393 1.00 33.03 95 VAL A N 1
ATOM 743 C CA . VAL A 1 95 ? 15.119 15.162 31.431 1.00 33.03 95 VAL A CA 1
ATOM 744 C C . VAL A 1 95 ? 13.756 15.621 31.926 1.00 33.03 95 VAL A C 1
ATOM 746 O O . VAL A 1 95 ? 12.777 14.881 31.869 1.00 33.03 95 VAL A O 1
ATOM 749 N N . GLU A 1 96 ? 13.699 16.830 32.480 1.00 28.62 96 GLU A N 1
ATOM 750 C CA . GLU A 1 96 ? 12.426 17.495 32.750 1.00 28.62 96 GLU A CA 1
ATOM 751 C C . GLU A 1 96 ? 11.683 17.715 31.428 1.00 28.62 96 GLU A C 1
ATOM 753 O O . GLU A 1 96 ? 12.188 18.359 30.505 1.00 28.62 96 GLU A O 1
ATOM 758 N N . LEU A 1 97 ? 10.473 17.161 31.353 1.00 36.09 97 LEU A N 1
ATOM 759 C CA . LEU A 1 97 ? 9.567 17.315 30.222 1.00 36.09 97 LEU A CA 1
ATOM 760 C C . LEU A 1 97 ? 9.169 18.795 30.064 1.00 36.09 97 LEU A C 1
ATOM 762 O O . LEU A 1 97 ? 8.779 19.428 31.052 1.00 36.09 97 LEU A O 1
ATOM 766 N N . PRO A 1 98 ? 9.205 19.362 28.847 1.00 34.06 98 PRO A N 1
ATOM 767 C CA . PRO A 1 98 ? 8.644 20.682 28.610 1.00 34.06 98 PRO A CA 1
ATOM 768 C C . PRO A 1 98 ? 7.108 20.655 28.750 1.00 34.06 98 PRO A C 1
ATOM 770 O O . PRO A 1 98 ? 6.474 19.636 28.466 1.00 34.06 98 PRO A O 1
ATOM 773 N N . PRO A 1 99 ? 6.483 21.768 29.173 1.00 35.78 99 PRO A N 1
ATOM 774 C CA . PRO A 1 99 ? 5.028 21.896 29.182 1.00 35.78 99 PRO A CA 1
ATOM 775 C C . PRO A 1 99 ? 4.457 21.725 27.765 1.00 35.78 99 PRO A C 1
ATOM 777 O O . PRO A 1 99 ? 5.091 22.127 26.789 1.00 35.78 99 PRO A O 1
ATOM 780 N N . CYS A 1 100 ? 3.261 21.127 27.663 1.00 38.88 100 CYS A N 1
ATOM 781 C CA . CYS A 1 100 ? 2.530 20.935 26.406 1.00 38.88 100 CYS A CA 1
ATOM 782 C C . CYS A 1 100 ? 2.249 22.277 25.717 1.00 38.88 100 CYS A C 1
ATOM 784 O O . CYS A 1 100 ? 1.207 22.893 25.933 1.00 38.88 100 CYS A O 1
ATOM 786 N N . GLU A 1 101 ? 3.173 22.712 24.866 1.00 39.53 101 GLU A N 1
ATOM 787 C CA . GLU A 1 101 ? 3.026 23.882 24.013 1.00 39.53 101 GLU A CA 1
ATOM 788 C C . GLU A 1 101 ? 3.109 23.464 22.542 1.00 39.53 101 GLU A C 1
ATOM 790 O O . GLU A 1 101 ? 3.998 22.727 22.116 1.00 39.53 101 GLU A O 1
ATOM 795 N N . ILE A 1 102 ? 2.155 23.981 21.769 1.00 38.81 102 ILE A N 1
ATOM 796 C CA . ILE A 1 102 ? 1.811 23.658 20.373 1.00 38.81 102 ILE A CA 1
ATOM 797 C C . ILE A 1 102 ? 2.995 23.786 19.380 1.00 38.81 102 ILE A C 1
ATOM 799 O O . ILE A 1 102 ? 2.902 23.326 18.248 1.00 38.81 102 ILE A O 1
ATOM 803 N N . GLY A 1 103 ? 4.132 24.357 19.792 1.00 37.41 103 GLY A N 1
ATOM 804 C CA . GLY A 1 103 ? 5.302 24.614 18.943 1.00 37.41 103 GLY A CA 1
ATOM 805 C C . GLY A 1 103 ? 6.437 23.582 18.984 1.00 37.41 103 GLY A C 1
ATOM 806 O O . GLY A 1 103 ? 7.491 23.875 18.433 1.00 37.41 103 GLY A O 1
ATOM 807 N N . ARG A 1 104 ? 6.289 22.425 19.649 1.00 39.22 104 ARG A N 1
ATOM 808 C CA . ARG A 1 104 ? 7.366 21.407 19.768 1.00 39.22 104 ARG A CA 1
ATOM 809 C C . ARG A 1 104 ? 7.003 20.009 19.246 1.00 39.22 104 ARG A C 1
ATOM 811 O O . ARG A 1 104 ? 7.633 19.026 19.609 1.00 39.22 104 ARG A O 1
ATOM 818 N N . LEU A 1 105 ? 5.994 19.917 18.382 1.00 44.62 105 LEU A N 1
ATOM 819 C CA . LEU A 1 105 ? 5.534 18.665 17.758 1.00 44.62 105 LEU A CA 1
ATOM 820 C C . LEU A 1 105 ? 6.433 18.149 16.613 1.00 44.62 105 LEU A C 1
ATOM 822 O O . LEU A 1 105 ? 6.076 17.164 15.972 1.00 44.62 105 LEU A O 1
ATOM 826 N N . GLU A 1 106 ? 7.577 18.785 16.342 1.00 40.00 106 GLU A N 1
ATOM 827 C CA . GLU A 1 106 ? 8.475 18.399 15.240 1.00 40.00 106 GLU A CA 1
ATOM 828 C C . GLU A 1 106 ? 9.279 17.110 15.525 1.00 40.00 106 GLU A C 1
ATOM 830 O O . GLU A 1 106 ? 9.663 16.418 14.583 1.00 40.00 106 GLU A O 1
ATOM 835 N N . ASP A 1 107 ? 9.418 16.688 16.789 1.00 45.03 107 ASP A N 1
ATOM 836 C CA . ASP A 1 107 ? 10.150 15.469 17.173 1.00 45.03 107 ASP A CA 1
ATOM 837 C C . ASP A 1 107 ? 9.207 14.262 17.383 1.00 45.03 107 ASP A C 1
ATOM 839 O O . ASP A 1 107 ? 9.056 13.713 18.477 1.00 45.03 107 ASP A O 1
ATOM 843 N N . ILE A 1 108 ? 8.544 13.825 16.305 1.00 44.62 108 ILE A N 1
ATOM 844 C CA . ILE A 1 108 ? 7.549 12.726 16.304 1.00 44.62 108 ILE A CA 1
ATOM 845 C C . ILE A 1 108 ? 8.112 11.419 16.903 1.00 44.62 108 ILE A C 1
ATOM 847 O O . ILE A 1 108 ? 7.389 10.664 17.560 1.00 44.62 108 ILE A O 1
ATOM 851 N N . ASN A 1 109 ? 9.406 11.144 16.704 1.00 38.00 109 ASN A N 1
ATOM 852 C CA . ASN A 1 109 ? 10.042 9.908 17.164 1.00 38.00 109 ASN A CA 1
ATOM 853 C C . ASN A 1 109 ? 10.324 9.903 18.680 1.00 38.00 109 ASN A C 1
ATOM 855 O O . ASN A 1 109 ? 10.178 8.863 19.321 1.00 38.00 109 ASN A O 1
ATOM 859 N N . GLU A 1 110 ? 10.657 11.055 19.274 1.00 43.50 110 GLU A N 1
ATOM 860 C CA . GLU A 1 110 ? 10.815 11.181 20.732 1.00 43.50 110 GLU A CA 1
ATOM 861 C C . GLU A 1 110 ? 9.454 11.155 21.442 1.00 43.50 110 GLU A C 1
ATOM 863 O O . GLU A 1 110 ? 9.315 10.534 22.499 1.00 43.50 110 GLU A O 1
ATOM 868 N N . LEU A 1 111 ? 8.414 11.726 20.817 1.00 52.09 111 LEU A N 1
ATOM 869 C CA . LEU A 1 111 ? 7.042 11.667 21.324 1.00 52.09 111 LEU A CA 1
ATOM 870 C C . LEU A 1 111 ? 6.522 10.221 21.379 1.00 52.09 111 LEU A C 1
ATOM 872 O O 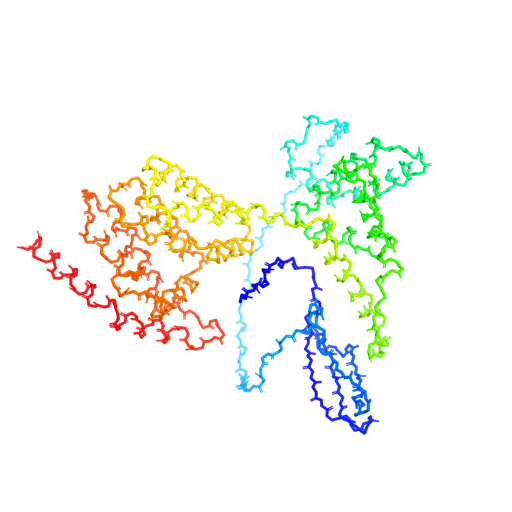. LEU A 1 111 ? 5.908 9.828 22.367 1.00 52.09 111 LEU A O 1
ATOM 876 N N . ALA A 1 112 ? 6.797 9.408 20.352 1.00 49.66 112 ALA A N 1
ATOM 877 C CA . ALA A 1 112 ? 6.392 8.001 20.311 1.00 49.66 112 ALA A CA 1
ATOM 878 C C . ALA A 1 112 ? 7.015 7.177 21.455 1.00 49.66 112 ALA A C 1
ATOM 880 O O . ALA A 1 112 ? 6.311 6.419 22.121 1.00 49.66 112 ALA A O 1
ATOM 881 N N . ILE A 1 113 ? 8.308 7.377 21.735 1.00 50.12 113 ILE A N 1
ATOM 882 C CA . ILE A 1 113 ? 9.021 6.698 22.831 1.00 50.12 113 ILE A CA 1
ATOM 883 C C . ILE A 1 113 ? 8.493 7.157 24.203 1.00 50.12 113 ILE A C 1
ATOM 885 O O . ILE A 1 113 ? 8.360 6.347 25.125 1.00 50.12 113 ILE A O 1
ATOM 889 N N . ALA A 1 114 ? 8.145 8.438 24.350 1.00 55.38 114 ALA A N 1
ATOM 890 C CA . ALA A 1 114 ? 7.548 8.973 25.576 1.00 55.38 114 ALA A CA 1
ATOM 891 C C . ALA A 1 114 ? 6.109 8.466 25.810 1.00 55.38 114 ALA A C 1
ATOM 893 O O . ALA A 1 114 ? 5.719 8.189 26.948 1.00 55.38 114 ALA A O 1
ATOM 894 N N . LEU A 1 115 ? 5.324 8.297 24.739 1.00 61.50 115 LEU A N 1
ATOM 895 C CA . LEU A 1 115 ? 3.958 7.764 24.794 1.00 61.50 115 LEU A CA 1
ATOM 896 C C . LEU A 1 115 ? 3.919 6.307 25.277 1.00 61.50 115 LEU A C 1
ATOM 898 O O . LEU A 1 115 ? 3.004 5.938 26.019 1.00 61.50 115 LEU A O 1
ATOM 902 N N . GLU A 1 116 ? 4.910 5.502 24.883 1.00 60.78 116 GLU A N 1
ATOM 903 C CA . GLU A 1 116 ? 5.008 4.078 25.226 1.00 60.78 116 GLU A CA 1
ATOM 904 C C . GLU A 1 116 ? 5.420 3.841 26.693 1.00 60.78 116 GLU A C 1
ATOM 906 O O . GLU A 1 116 ? 4.914 2.916 27.328 1.00 60.78 116 GLU A O 1
ATOM 911 N N . ASN A 1 117 ? 6.274 4.692 27.276 1.00 57.81 117 ASN A N 1
ATOM 912 C CA . ASN A 1 117 ? 6.924 4.400 28.564 1.00 57.81 117 ASN A CA 1
ATOM 913 C C . ASN A 1 117 ? 6.207 4.932 29.823 1.00 57.81 117 ASN A C 1
ATOM 915 O O . ASN A 1 117 ? 6.496 4.470 30.925 1.00 57.81 117 ASN A O 1
ATOM 919 N N . GLU A 1 118 ? 5.249 5.862 29.707 1.00 61.84 118 GLU A N 1
ATOM 920 C CA . GLU A 1 118 ? 4.661 6.536 30.886 1.00 61.84 118 GLU A CA 1
ATOM 921 C C . GLU A 1 118 ? 3.152 6.326 31.112 1.00 61.84 118 GLU A C 1
ATOM 923 O O . GLU A 1 118 ? 2.533 7.017 31.933 1.00 61.84 118 GLU A O 1
ATOM 928 N N . GLY A 1 119 ? 2.512 5.411 30.377 1.00 72.38 119 GLY A N 1
ATOM 929 C CA . GLY A 1 119 ? 1.051 5.260 30.437 1.00 72.38 119 GLY A CA 1
ATOM 930 C C . GLY A 1 119 ? 0.319 6.549 30.039 1.00 72.38 119 GLY A C 1
ATOM 931 O O . GLY A 1 119 ? -0.767 6.848 30.543 1.00 72.38 119 GLY A O 1
ATOM 932 N N . TYR A 1 120 ? 0.932 7.339 29.155 1.00 79.44 120 TYR A N 1
ATOM 933 C CA . TYR A 1 120 ? 0.488 8.685 28.802 1.00 79.44 120 TYR A CA 1
ATOM 934 C C . TYR A 1 120 ? -0.908 8.690 28.170 1.00 79.44 120 TYR A C 1
ATOM 936 O O . TYR A 1 120 ? -1.719 9.558 28.481 1.00 79.44 120 TYR A O 1
ATOM 944 N N . VAL A 1 121 ? -1.240 7.659 27.384 1.00 84.75 121 VAL A N 1
ATOM 945 C CA . VAL A 1 121 ? -2.588 7.448 26.826 1.00 84.75 121 VAL A CA 1
ATOM 946 C C . VAL A 1 121 ? -3.659 7.473 27.924 1.00 84.75 121 VAL A C 1
ATOM 948 O O . VAL A 1 121 ? -4.678 8.139 27.771 1.00 84.75 121 VAL A O 1
ATOM 951 N N . LYS A 1 122 ? -3.415 6.833 29.077 1.00 88.00 122 LYS A N 1
ATOM 952 C CA . LYS A 1 122 ? -4.372 6.831 30.198 1.00 88.00 122 LYS A CA 1
ATOM 953 C C . LYS A 1 122 ? -4.490 8.203 30.866 1.00 88.00 122 LYS A C 1
ATOM 955 O O . LYS A 1 122 ? -5.583 8.596 31.266 1.00 88.00 122 LYS A O 1
ATOM 960 N N . LYS A 1 123 ? -3.389 8.960 30.953 1.00 85.44 123 LYS A N 1
ATOM 961 C CA . LYS A 1 123 ? -3.410 10.351 31.441 1.00 85.44 123 LYS A CA 1
ATOM 962 C C . LYS A 1 123 ? -4.230 11.242 30.497 1.00 85.44 123 LYS A C 1
ATOM 964 O O . LYS A 1 123 ? -5.065 12.005 30.970 1.00 85.44 123 LYS A O 1
ATOM 969 N N . LEU A 1 124 ? -4.057 11.095 29.180 1.00 87.44 124 LEU A N 1
ATOM 970 C CA . LEU A 1 124 ? -4.847 11.808 28.171 1.00 87.44 124 LEU A CA 1
ATOM 971 C C . LEU A 1 124 ? -6.338 11.471 28.259 1.00 87.44 124 LEU A C 1
ATOM 973 O O . LEU A 1 124 ? -7.158 12.381 28.208 1.00 87.44 124 LEU A O 1
ATOM 977 N N . VAL A 1 125 ? -6.692 10.198 28.462 1.00 91.62 125 VAL A N 1
ATOM 978 C CA . VAL A 1 125 ? -8.087 9.787 28.704 1.00 91.62 125 VAL A CA 1
ATOM 979 C C . VAL A 1 125 ? -8.663 10.466 29.953 1.00 91.62 125 VAL A C 1
ATOM 981 O O . VAL A 1 125 ? -9.780 10.973 29.919 1.00 91.62 125 VAL A O 1
ATOM 984 N N . SER A 1 126 ? -7.890 10.571 31.039 1.00 91.12 126 SER A N 1
ATOM 985 C CA . SER A 1 126 ? -8.334 11.298 32.238 1.00 91.12 126 SER A CA 1
ATOM 986 C C . SER A 1 126 ? -8.568 12.792 31.974 1.00 91.12 126 SER A C 1
ATOM 988 O O . SER A 1 126 ? -9.492 13.382 32.542 1.00 91.12 126 SER A O 1
ATOM 990 N N . VAL A 1 127 ? -7.740 13.418 31.131 1.00 86.06 127 VAL A N 1
ATOM 991 C CA . VAL A 1 127 ? -7.945 14.809 30.698 1.00 86.06 127 VAL A CA 1
ATOM 992 C C . VAL A 1 127 ? -9.195 14.906 29.828 1.00 86.06 127 VAL A C 1
ATOM 994 O O . VAL A 1 127 ? -9.993 15.816 30.031 1.00 86.06 127 VAL A O 1
ATOM 997 N N . PHE A 1 128 ? -9.413 13.944 28.929 1.00 94.12 128 PHE A N 1
ATOM 998 C CA . PHE A 1 128 ? -10.616 13.865 28.106 1.00 94.12 128 PHE A CA 1
ATOM 999 C C . PHE A 1 128 ? -11.892 13.837 28.943 1.00 94.12 128 PHE A C 1
ATOM 1001 O O . PHE A 1 128 ? -12.763 14.665 28.699 1.00 94.12 128 PHE A O 1
ATOM 1008 N N . HIS A 1 129 ? -11.979 12.984 29.968 1.00 95.94 129 HIS A N 1
ATOM 1009 C CA . HIS A 1 129 ? -13.143 12.965 30.865 1.00 95.94 129 HIS A CA 1
ATOM 1010 C C . HIS A 1 129 ? -13.379 14.323 31.527 1.00 95.94 129 HIS A C 1
ATOM 1012 O O . HIS A 1 129 ? -14.503 14.809 31.551 1.00 95.94 129 HIS A O 1
ATOM 1018 N N . THR A 1 130 ? -12.312 14.989 31.975 1.00 93.44 130 THR A N 1
ATOM 1019 C CA . THR A 1 130 ? -12.417 16.331 32.572 1.00 93.44 130 THR A CA 1
ATOM 1020 C C . THR A 1 130 ? -12.913 17.367 31.558 1.00 93.44 130 THR A C 1
ATOM 1022 O O . THR A 1 130 ? -13.760 18.197 31.877 1.00 93.44 130 THR A O 1
ATOM 1025 N N . CYS A 1 131 ? -12.391 17.340 30.330 1.00 90.88 131 CYS A N 1
ATOM 1026 C CA . CYS A 1 131 ? -12.822 18.234 29.259 1.00 90.88 131 CYS A CA 1
ATOM 1027 C C . CYS A 1 131 ? -14.275 17.973 28.840 1.00 90.88 131 CYS A C 1
ATOM 1029 O O . CYS A 1 131 ? -14.999 18.931 28.579 1.00 90.88 131 CYS A O 1
ATOM 1031 N N . GLU A 1 132 ? -14.696 16.709 28.795 1.00 93.94 132 GLU A N 1
ATOM 1032 C CA . GLU A 1 132 ? -16.060 16.295 28.464 1.00 93.94 132 GLU A CA 1
ATOM 1033 C C . GLU A 1 132 ? -17.052 16.745 29.545 1.00 93.94 132 GLU A C 1
ATOM 1035 O O . GLU A 1 132 ? -18.061 17.368 29.219 1.00 93.94 132 GLU A O 1
ATOM 1040 N N . ASP A 1 133 ? -16.718 16.545 30.823 1.00 96.00 133 ASP A N 1
ATOM 1041 C CA . ASP A 1 133 ? -17.539 16.971 31.963 1.00 96.00 133 ASP A CA 1
ATOM 1042 C C . ASP A 1 133 ? -17.693 18.499 32.051 1.00 96.00 133 ASP A C 1
ATOM 1044 O O . ASP A 1 133 ? -18.730 19.007 32.483 1.00 96.00 133 ASP A O 1
ATOM 1048 N N . LEU A 1 134 ? -16.656 19.243 31.654 1.00 94.69 134 LEU A N 1
ATOM 1049 C CA . LEU A 1 134 ? -16.655 20.709 31.638 1.00 94.69 134 LEU A CA 1
ATOM 1050 C C . LEU A 1 134 ? -17.211 21.309 30.337 1.00 94.69 134 LEU A C 1
ATOM 1052 O O . LEU A 1 134 ? -17.221 22.533 30.207 1.00 94.69 134 LEU A O 1
ATOM 1056 N N . GLU A 1 135 ? -17.624 20.480 29.373 1.00 93.50 135 GLU A N 1
ATOM 1057 C CA . GLU A 1 135 ? -18.019 20.900 28.019 1.00 93.50 135 GLU A CA 1
ATOM 1058 C C . GLU A 1 135 ? -16.959 21.799 27.334 1.00 93.50 135 GLU A C 1
ATOM 1060 O O . GLU A 1 135 ? -17.268 22.698 26.546 1.00 93.50 135 GLU A O 1
ATOM 1065 N N . ASN A 1 136 ? -15.674 21.566 27.632 1.00 89.25 136 ASN A N 1
ATOM 1066 C CA . ASN A 1 136 ? -14.558 22.343 27.096 1.00 89.25 136 ASN A CA 1
ATOM 1067 C C . ASN A 1 136 ? -14.234 21.920 25.654 1.00 89.25 136 ASN A C 1
ATOM 1069 O O . ASN A 1 136 ? -13.338 21.109 25.412 1.00 89.25 136 ASN A O 1
ATOM 1073 N N . MET A 1 137 ? -14.944 22.509 24.691 1.00 90.75 137 MET A N 1
ATOM 1074 C CA . MET A 1 137 ? -14.797 22.202 23.264 1.00 90.75 137 MET A CA 1
ATOM 1075 C C . MET A 1 137 ? -13.381 22.418 22.720 1.00 90.75 137 MET A C 1
ATOM 1077 O O . MET A 1 137 ? -12.925 21.625 21.902 1.00 90.75 137 MET A O 1
ATOM 1081 N N . GLU A 1 138 ? -12.662 23.446 23.178 1.00 84.75 138 GLU A N 1
ATOM 1082 C CA . GLU A 1 138 ? -11.286 23.702 22.732 1.00 84.75 138 GLU A CA 1
ATOM 1083 C C . GLU A 1 138 ? -10.352 22.555 23.142 1.00 84.75 138 GLU A C 1
ATOM 1085 O O . GLU A 1 138 ? -9.610 22.021 22.316 1.00 84.75 138 GLU A O 1
ATOM 1090 N N . GLY A 1 139 ? -10.458 22.107 24.398 1.00 78.44 139 GLY A N 1
ATOM 1091 C CA . GLY A 1 139 ? -9.713 20.949 24.892 1.00 78.44 139 GLY A CA 1
ATOM 1092 C C . GLY A 1 139 ? -10.089 19.652 24.172 1.00 78.44 139 GLY A C 1
ATOM 1093 O O . GLY A 1 139 ? -9.212 18.861 23.836 1.00 78.44 139 GLY A O 1
ATOM 1094 N N . LEU A 1 140 ? -11.376 19.448 23.879 1.00 90.94 140 LEU A N 1
ATOM 1095 C CA . LEU A 1 140 ? -11.865 18.260 23.170 1.00 90.94 140 LEU A CA 1
ATOM 1096 C C . LEU A 1 140 ? -11.360 18.196 21.721 1.00 90.94 140 LEU A C 1
ATOM 1098 O O . LEU A 1 140 ? -10.949 17.130 21.268 1.00 90.94 140 LEU A O 1
ATOM 1102 N N . HIS A 1 141 ? -11.313 19.328 21.017 1.00 85.31 141 HIS A N 1
ATOM 1103 C CA . HIS A 1 141 ? -10.724 19.415 19.678 1.00 85.31 141 HIS A CA 1
ATOM 1104 C C . HIS A 1 141 ? -9.215 19.151 19.682 1.00 85.31 141 HIS A C 1
ATOM 1106 O O . HIS A 1 141 ? -8.706 18.461 18.800 1.00 85.31 141 HIS A O 1
ATOM 1112 N N . LEU A 1 142 ? -8.494 19.646 20.692 1.00 77.44 142 LEU A N 1
ATOM 1113 C CA . LEU A 1 142 ? -7.070 19.351 20.837 1.00 77.44 142 LEU A CA 1
ATOM 1114 C C . LEU A 1 142 ? -6.835 17.855 21.093 1.00 77.44 142 LEU A C 1
ATOM 1116 O O . LEU A 1 142 ? -5.960 17.247 20.481 1.00 77.44 142 LEU A O 1
ATOM 1120 N N . LEU A 1 143 ? -7.642 17.248 21.965 1.00 84.69 143 LEU A N 1
ATOM 1121 C CA . LEU A 1 143 ? -7.575 15.816 22.256 1.00 84.69 143 LEU A CA 1
ATOM 1122 C C . LEU A 1 143 ? -7.906 14.963 21.027 1.00 84.69 143 LEU A C 1
ATOM 1124 O O . LEU A 1 143 ? -7.245 13.948 20.818 1.00 84.69 143 LEU A O 1
ATOM 1128 N N . TYR A 1 144 ? -8.863 15.382 20.193 1.00 88.12 144 TYR A N 1
ATOM 1129 C CA . TYR A 1 144 ? -9.132 14.739 18.906 1.00 88.12 144 TYR A CA 1
ATOM 1130 C C . TYR A 1 144 ? -7.865 14.667 18.042 1.00 88.12 144 TYR A C 1
ATOM 1132 O O . TYR A 1 144 ? -7.487 13.578 17.607 1.00 88.12 144 TYR A O 1
ATOM 1140 N N . GLU A 1 145 ? -7.176 15.795 17.835 1.00 79.19 145 GLU A N 1
ATOM 1141 C CA . GLU A 1 145 ? -5.962 15.830 17.007 1.00 79.19 145 GLU A CA 1
ATOM 1142 C C . GLU A 1 145 ? -4.826 15.005 17.624 1.00 79.19 145 GLU A C 1
ATOM 1144 O O . GLU A 1 145 ? -4.134 14.280 16.911 1.00 79.19 145 GLU A O 1
ATOM 1149 N N . ILE A 1 146 ? -4.666 15.035 18.952 1.00 79.94 146 ILE A N 1
ATOM 1150 C CA . ILE A 1 146 ? -3.679 14.198 19.648 1.00 79.94 146 ILE A CA 1
ATOM 1151 C C . ILE A 1 146 ? -3.961 12.713 19.391 1.00 79.94 146 ILE A C 1
ATOM 1153 O O . ILE A 1 146 ? -3.077 12.000 18.923 1.00 79.94 146 ILE A O 1
ATOM 1157 N N . PHE A 1 147 ? -5.180 12.231 19.653 1.00 87.19 147 PHE A N 1
ATOM 1158 C CA . PHE A 1 147 ? -5.515 10.813 19.479 1.00 87.19 147 PHE A CA 1
ATOM 1159 C C . PHE A 1 147 ? -5.478 10.366 18.016 1.00 87.19 147 PHE A C 1
ATOM 1161 O O . PHE A 1 147 ? -5.053 9.245 17.736 1.00 87.19 147 PHE A O 1
ATOM 1168 N N . LYS A 1 148 ? -5.856 11.241 17.079 1.00 81.69 148 LYS A N 1
ATOM 1169 C CA . LYS A 1 148 ? -5.688 11.012 15.642 1.00 81.69 148 LYS A CA 1
ATOM 1170 C C . LYS A 1 148 ? -4.212 10.857 15.275 1.00 81.69 148 LYS A C 1
ATOM 1172 O O . LYS A 1 148 ? -3.860 9.899 14.597 1.00 81.69 148 LYS A O 1
ATOM 1177 N N . ASN A 1 149 ? -3.340 11.737 15.761 1.00 75.31 149 ASN A N 1
ATOM 1178 C CA . ASN A 1 149 ? -1.905 11.651 15.488 1.00 75.31 149 ASN A CA 1
ATOM 1179 C C . ASN A 1 149 ? -1.275 10.406 16.119 1.00 75.31 149 ASN A C 1
ATOM 1181 O O . ASN A 1 149 ? -0.519 9.717 15.443 1.00 75.31 149 ASN A O 1
ATOM 1185 N N . ILE A 1 150 ? -1.637 10.060 17.362 1.00 79.06 150 ILE A N 1
ATOM 1186 C CA . ILE A 1 150 ? -1.198 8.815 18.015 1.00 79.06 150 ILE A CA 1
ATOM 1187 C C . ILE A 1 150 ? -1.595 7.599 17.168 1.00 79.06 150 ILE A C 1
ATOM 1189 O O . ILE A 1 150 ? -0.786 6.696 16.968 1.00 79.06 150 ILE A O 1
ATOM 1193 N N . PHE A 1 151 ? -2.818 7.588 16.632 1.00 77.75 151 PHE A N 1
ATOM 1194 C CA . PHE A 1 151 ? -3.284 6.523 15.750 1.00 77.75 151 PHE A CA 1
ATOM 1195 C C . PHE A 1 151 ? -2.451 6.437 14.458 1.00 77.75 151 PHE A C 1
ATOM 1197 O O . PHE A 1 151 ? -2.076 5.343 14.036 1.00 77.75 151 PHE A O 1
ATOM 1204 N N . LEU A 1 152 ? -2.107 7.581 13.858 1.00 69.62 152 LEU A N 1
ATOM 1205 C CA . LEU A 1 152 ? -1.288 7.661 12.642 1.00 69.62 152 LEU A CA 1
ATOM 1206 C C . LEU A 1 152 ? 0.174 7.228 12.845 1.00 69.62 152 LEU A C 1
ATOM 1208 O O . LEU A 1 152 ? 0.822 6.856 11.870 1.00 69.62 152 LEU A O 1
ATOM 1212 N N . LEU A 1 153 ? 0.689 7.196 14.083 1.00 68.31 153 LEU A N 1
ATOM 1213 C CA . LEU A 1 153 ? 2.021 6.637 14.370 1.00 68.31 153 LEU A CA 1
ATOM 1214 C C . LEU A 1 153 ? 2.121 5.142 14.034 1.00 68.31 153 LEU A C 1
ATOM 1216 O O . LEU A 1 153 ? 3.227 4.630 13.861 1.00 68.31 153 LEU A O 1
ATOM 1220 N N . ASN A 1 154 ? 0.982 4.442 13.959 1.00 67.25 154 ASN A N 1
ATOM 1221 C CA . ASN A 1 154 ? 0.892 3.033 13.581 1.00 67.25 154 ASN A CA 1
ATOM 1222 C C . ASN A 1 154 ? 1.790 2.104 14.431 1.00 67.25 154 ASN A C 1
ATOM 1224 O O . ASN A 1 154 ? 2.430 1.181 13.926 1.00 67.25 154 ASN A O 1
ATOM 1228 N N . LYS A 1 155 ? 1.871 2.370 15.742 1.00 70.12 155 LYS A N 1
ATOM 1229 C CA . LYS A 1 155 ? 2.663 1.589 16.705 1.00 70.12 155 LYS A CA 1
ATOM 1230 C C . LYS A 1 155 ? 1.788 0.547 17.402 1.00 70.12 155 LYS A C 1
ATOM 1232 O O . LYS A 1 155 ? 0.843 0.902 18.104 1.00 70.12 155 LYS A O 1
ATOM 1237 N N . ASN A 1 156 ? 2.149 -0.733 17.281 1.00 70.44 156 ASN A N 1
ATOM 1238 C CA . ASN A 1 156 ? 1.393 -1.844 17.879 1.00 70.44 156 ASN A CA 1
ATOM 1239 C C . ASN A 1 156 ? 1.207 -1.694 19.399 1.00 70.44 156 ASN A C 1
ATOM 1241 O O . ASN A 1 156 ? 0.096 -1.876 19.886 1.00 70.44 156 ASN A O 1
ATOM 1245 N N . ALA A 1 157 ? 2.252 -1.292 20.131 1.00 76.12 157 ALA A N 1
ATOM 1246 C CA . ALA A 1 157 ? 2.180 -1.096 21.582 1.00 76.12 157 ALA A CA 1
ATOM 1247 C C . ALA A 1 157 ? 1.139 -0.032 21.984 1.00 76.12 157 ALA A C 1
ATOM 1249 O O . ALA A 1 157 ? 0.394 -0.211 22.946 1.00 76.12 157 ALA A O 1
ATOM 1250 N N . LEU A 1 158 ? 1.029 1.058 21.217 1.00 80.19 158 LEU A N 1
ATOM 1251 C CA . LEU A 1 158 ? 0.026 2.098 21.459 1.00 80.19 158 LEU A CA 1
ATOM 1252 C C . LEU A 1 158 ? -1.384 1.603 21.131 1.00 80.19 158 LEU A C 1
ATOM 1254 O O . LEU A 1 158 ? -2.317 1.906 21.874 1.00 80.19 158 LEU A O 1
ATOM 1258 N N . PHE A 1 159 ? -1.549 0.796 20.081 1.00 82.31 159 PHE A N 1
ATOM 1259 C CA . PHE A 1 159 ? -2.842 0.190 19.763 1.00 82.31 159 PHE A CA 1
ATOM 1260 C C . PHE A 1 159 ? -3.315 -0.811 20.813 1.00 82.31 159 PHE A C 1
ATOM 1262 O O . PHE A 1 159 ? -4.502 -0.816 21.129 1.00 82.31 159 PHE A O 1
ATOM 1269 N N . GLU A 1 160 ? -2.419 -1.611 21.395 1.00 82.38 160 GLU A N 1
ATOM 1270 C CA . GLU A 1 160 ? -2.772 -2.505 22.505 1.00 82.38 160 GLU A CA 1
ATOM 1271 C C . GLU A 1 160 ? -3.356 -1.725 23.689 1.00 82.38 160 GLU A C 1
ATOM 1273 O O . GLU A 1 160 ? -4.362 -2.136 24.266 1.00 82.38 160 GLU A O 1
ATOM 1278 N N . ILE A 1 161 ? -2.776 -0.564 24.009 1.00 86.50 161 ILE A N 1
ATOM 1279 C CA . ILE A 1 161 ? -3.262 0.305 25.087 1.00 86.50 161 ILE A CA 1
ATOM 1280 C C . ILE A 1 161 ? -4.572 0.999 24.686 1.00 86.50 161 ILE A C 1
ATOM 1282 O O . ILE A 1 161 ? -5.536 0.985 25.449 1.00 86.50 161 ILE A O 1
ATOM 1286 N N . MET A 1 162 ? -4.631 1.608 23.498 1.00 86.88 162 MET A N 1
ATOM 1287 C CA . MET A 1 162 ? -5.797 2.368 23.027 1.00 86.88 162 MET A CA 1
ATOM 1288 C C . MET A 1 162 ? -7.034 1.491 22.820 1.00 86.88 162 MET A C 1
ATOM 1290 O O . MET A 1 162 ? -8.153 1.937 23.066 1.00 86.88 162 MET A O 1
ATOM 1294 N N . PHE A 1 163 ? -6.852 0.255 22.353 1.00 86.44 163 PHE A N 1
ATOM 1295 C CA . PHE A 1 163 ? -7.945 -0.665 22.033 1.00 86.44 163 PHE A CA 1
ATOM 1296 C C . PHE A 1 163 ? -8.195 -1.710 23.119 1.00 86.44 163 PHE A C 1
ATOM 1298 O O . PHE A 1 163 ? -8.973 -2.644 22.900 1.00 86.44 163 PHE A O 1
ATOM 1305 N N . ALA A 1 164 ? -7.585 -1.546 24.293 1.00 86.06 164 ALA A N 1
ATOM 1306 C CA . ALA A 1 164 ? -7.949 -2.300 25.481 1.00 86.06 164 ALA A CA 1
ATOM 1307 C C . ALA A 1 164 ? -9.434 -2.087 25.830 1.00 86.06 164 ALA A C 1
ATOM 1309 O O . ALA A 1 164 ? -9.996 -1.008 25.615 1.00 86.06 164 ALA A O 1
ATOM 1310 N N . ASP A 1 165 ? -10.080 -3.118 26.382 1.00 82.62 165 ASP A N 1
ATOM 1311 C CA . ASP A 1 165 ? -11.525 -3.119 26.662 1.00 82.62 165 ASP A CA 1
ATOM 1312 C C . ASP A 1 165 ? -11.971 -1.978 27.594 1.00 82.62 165 ASP A C 1
ATOM 1314 O O . ASP A 1 165 ? -13.092 -1.480 27.465 1.00 82.62 165 ASP A O 1
ATOM 1318 N N . ASP A 1 166 ? -11.096 -1.547 28.507 1.00 87.69 166 ASP A N 1
ATOM 1319 C CA . ASP A 1 166 ? -11.330 -0.450 29.452 1.00 87.69 166 ASP A CA 1
ATOM 1320 C C . ASP A 1 166 ? -11.122 0.945 28.842 1.00 87.69 166 ASP A C 1
ATOM 1322 O O . ASP A 1 166 ? -11.603 1.920 29.406 1.00 87.69 166 ASP A O 1
ATOM 1326 N N . THR A 1 167 ? -10.443 1.041 27.696 1.00 90.12 167 THR A N 1
ATOM 1327 C CA . THR A 1 167 ? -9.933 2.307 27.141 1.00 90.12 167 THR A CA 1
ATOM 1328 C C . THR A 1 167 ? -10.571 2.653 25.788 1.00 90.12 167 THR A C 1
ATOM 1330 O O . THR A 1 167 ? -10.768 3.825 25.461 1.00 90.12 167 THR A O 1
ATOM 1333 N N . ILE A 1 168 ? -10.983 1.648 25.005 1.00 89.19 168 ILE A N 1
ATOM 1334 C CA . ILE A 1 168 ? -11.433 1.816 23.612 1.00 89.19 168 ILE A CA 1
ATOM 1335 C C . ILE A 1 168 ? -12.597 2.796 23.446 1.00 89.19 168 ILE A C 1
ATOM 1337 O O . ILE A 1 168 ? -12.641 3.555 22.479 1.00 89.19 168 ILE A O 1
ATOM 1341 N N . PHE A 1 169 ? -13.553 2.812 24.377 1.00 92.44 169 PHE A N 1
ATOM 1342 C CA . PHE A 1 169 ? -14.688 3.727 24.279 1.00 92.44 169 PHE A CA 1
ATOM 1343 C C . PHE A 1 169 ? -14.300 5.172 24.566 1.00 92.44 169 PHE A C 1
ATOM 1345 O O . PHE A 1 169 ? -14.911 6.058 23.978 1.00 92.44 169 PHE A O 1
ATOM 1352 N N . ASP A 1 170 ? -13.296 5.413 25.403 1.00 95.06 170 ASP A N 1
ATOM 1353 C CA . ASP A 1 170 ? -12.798 6.761 25.664 1.00 95.06 170 ASP A CA 1
ATOM 1354 C C . ASP A 1 170 ? -12.007 7.285 24.469 1.00 95.06 170 ASP A C 1
ATOM 1356 O O . ASP A 1 170 ? -12.204 8.425 24.056 1.00 95.06 170 ASP A O 1
ATOM 1360 N N . VAL A 1 171 ? -11.213 6.422 23.827 1.00 93.25 171 VAL A N 1
ATOM 1361 C CA . VAL A 1 171 ? -10.536 6.740 22.560 1.00 93.25 171 VAL A CA 1
ATOM 1362 C C . VAL A 1 171 ? -11.550 7.093 21.475 1.00 93.25 171 VAL A C 1
ATOM 1364 O O . VAL A 1 171 ? -11.425 8.129 20.825 1.00 93.25 171 VAL A O 1
ATOM 1367 N N . VAL A 1 172 ? -12.600 6.281 21.301 1.00 93.25 172 VAL A N 1
ATOM 1368 C CA . VAL A 1 172 ? -13.688 6.604 20.363 1.00 93.25 172 VAL A CA 1
ATOM 1369 C C . VAL A 1 172 ? -14.361 7.923 20.747 1.00 93.25 172 VAL A C 1
ATOM 1371 O O . VAL A 1 172 ? -14.701 8.692 19.858 1.00 93.25 172 VAL A O 1
ATOM 1374 N N . GLY A 1 173 ? -14.534 8.192 22.045 1.00 94.62 173 GLY A N 1
ATOM 1375 C CA . GLY A 1 173 ? -15.070 9.453 22.556 1.00 94.62 173 GLY A CA 1
ATOM 1376 C C . GLY A 1 173 ? -14.221 10.658 22.166 1.00 94.62 173 GLY A C 1
ATOM 1377 O O . GLY A 1 173 ? -14.766 11.626 21.652 1.00 94.62 173 GLY A O 1
ATOM 1378 N N . CYS A 1 174 ? -12.897 10.573 22.300 1.00 93.81 174 CYS A N 1
ATOM 1379 C CA . CYS A 1 174 ? -11.981 11.617 21.832 1.00 93.81 174 CYS A CA 1
ATOM 1380 C C . CYS A 1 174 ? -12.163 11.876 20.328 1.00 93.81 174 CYS A C 1
ATOM 1382 O O . CYS A 1 174 ? -12.241 13.021 19.887 1.00 93.81 174 CYS A O 1
ATOM 1384 N N . LEU A 1 175 ? -12.306 10.804 19.542 1.00 92.56 175 LEU A N 1
ATOM 1385 C CA . LEU A 1 175 ? -12.465 10.869 18.089 1.00 92.56 175 LEU A CA 1
ATOM 1386 C C . LEU A 1 175 ? -13.865 11.328 17.616 1.00 92.56 175 LEU A C 1
ATOM 1388 O O . LEU A 1 175 ? -14.089 11.484 16.416 1.00 92.56 175 LEU A O 1
ATOM 1392 N N . GLU A 1 176 ? -14.820 11.575 18.521 1.00 95.25 176 GLU A N 1
ATOM 1393 C CA . GLU A 1 176 ? -16.125 12.163 18.175 1.00 95.25 176 GLU A CA 1
ATOM 1394 C C . GLU A 1 176 ? -16.044 13.676 17.908 1.00 95.25 176 GLU A C 1
ATOM 1396 O O . GLU A 1 176 ? -16.913 14.210 17.214 1.00 95.25 176 GLU A O 1
ATOM 1401 N N . TYR A 1 177 ? -15.009 14.355 18.414 1.00 93.44 177 TYR A N 1
ATOM 1402 C CA . TYR A 1 177 ? -14.877 15.819 18.437 1.00 93.44 177 TYR A CA 1
ATOM 1403 C C . TYR A 1 177 ? -14.017 16.384 17.292 1.00 93.44 177 TYR A C 1
ATOM 1405 O O . TYR A 1 177 ? -13.202 17.283 17.494 1.00 93.44 177 TYR A O 1
ATOM 1413 N N . ASP A 1 178 ? -14.224 15.875 16.078 1.00 88.00 178 ASP A N 1
ATOM 1414 C CA . ASP A 1 178 ? -13.580 16.351 14.845 1.00 88.00 178 ASP A CA 1
ATOM 1415 C C . ASP A 1 178 ? -13.797 17.870 14.636 1.00 88.00 178 ASP A C 1
ATOM 1417 O O . ASP A 1 178 ? -14.949 18.283 14.463 1.00 88.00 178 ASP A O 1
ATOM 1421 N N . PRO A 1 179 ? -12.736 18.705 14.611 1.00 84.50 179 PRO A N 1
ATOM 1422 C CA . PRO A 1 179 ? -12.842 20.157 14.422 1.00 84.50 179 PRO A CA 1
ATOM 1423 C C . PRO A 1 179 ? -13.464 20.566 13.081 1.00 84.50 179 PRO A C 1
ATOM 1425 O O . PRO A 1 179 ? -13.993 21.670 12.950 1.00 84.50 179 PRO A O 1
ATOM 1428 N N . SER A 1 180 ? -13.414 19.683 12.078 1.00 84.50 180 SER A N 1
ATOM 1429 C CA . SER A 1 180 ? -14.017 19.918 10.760 1.00 84.50 180 SER A CA 1
ATOM 1430 C C . SER A 1 180 ? -15.535 19.721 10.770 1.00 84.50 180 SER A C 1
ATOM 1432 O O . SER A 1 180 ? -16.224 20.115 9.826 1.00 84.50 180 SER A O 1
ATOM 1434 N N . SER A 1 181 ? -16.072 19.095 11.820 1.00 84.12 181 SER A N 1
ATOM 1435 C CA . SER A 1 181 ? -17.499 18.853 11.996 1.00 84.12 181 SER A CA 1
ATOM 1436 C C . SER A 1 181 ? -18.115 19.897 12.934 1.00 84.12 181 SER A C 1
ATOM 1438 O O . SER A 1 181 ? -17.613 20.108 14.035 1.00 84.12 181 SER A O 1
ATOM 1440 N N . PRO A 1 182 ? -19.260 20.509 12.578 1.00 81.94 182 PRO A N 1
ATOM 1441 C CA . PRO A 1 182 ? -19.919 21.494 13.439 1.00 81.94 182 PRO A CA 1
ATOM 1442 C C . PRO A 1 182 ? -20.578 20.884 14.689 1.00 81.94 182 PRO A C 1
ATOM 1444 O O . PRO A 1 182 ? -21.027 21.618 15.565 1.00 81.94 182 PRO A O 1
ATOM 1447 N N . TYR A 1 183 ? -20.692 19.557 14.766 1.00 85.75 183 TYR A N 1
ATOM 1448 C CA . TYR A 1 183 ? -21.229 18.840 15.922 1.00 85.75 183 TYR A CA 1
ATOM 1449 C C . TYR A 1 183 ? -20.436 17.553 16.183 1.00 85.75 183 TYR A C 1
ATOM 1451 O O . TYR A 1 183 ? -19.966 16.929 15.221 1.00 85.75 183 TYR A O 1
ATOM 1459 N N . PRO A 1 184 ? -20.339 17.107 17.452 1.00 88.38 184 PRO A N 1
ATOM 1460 C CA . PRO A 1 184 ? -19.717 15.833 17.776 1.00 88.38 184 PRO A CA 1
ATOM 1461 C C . PRO A 1 184 ? -20.438 14.669 17.095 1.00 88.38 184 PRO A C 1
ATOM 1463 O O . PRO A 1 184 ? -21.676 14.591 17.075 1.00 88.38 184 PRO A O 1
ATOM 1466 N N . LYS A 1 185 ? -19.658 13.746 16.536 1.00 91.12 185 LYS A N 1
ATOM 1467 C CA . LYS A 1 185 ? -20.165 12.483 15.992 1.00 91.12 185 LYS A CA 1
ATOM 1468 C C . LYS A 1 185 ? -20.646 11.585 17.144 1.00 91.12 185 LYS A C 1
ATOM 1470 O O . LYS A 1 185 ? -20.377 11.839 18.310 1.00 91.12 185 LYS A O 1
ATOM 1475 N N . ARG A 1 186 ? -21.417 10.536 16.836 1.00 89.94 186 ARG A N 1
ATOM 1476 C CA . ARG A 1 186 ? -22.026 9.638 17.847 1.00 89.94 186 ARG A CA 1
ATOM 1477 C C . ARG A 1 186 ? -21.553 8.192 17.712 1.00 89.94 186 ARG A C 1
ATOM 1479 O O . ARG A 1 186 ? -22.354 7.254 17.678 1.00 89.94 186 ARG A O 1
ATOM 1486 N N . HIS A 1 187 ? -20.245 8.016 17.588 1.00 91.25 187 HIS A N 1
ATOM 1487 C CA . HIS A 1 187 ? -19.590 6.727 17.396 1.00 91.25 187 HIS A CA 1
ATOM 1488 C C . HIS A 1 187 ? -19.725 5.798 18.612 1.00 91.25 187 HIS A C 1
ATOM 1490 O O . HIS A 1 187 ? -20.100 4.636 18.443 1.00 91.25 187 HIS A O 1
ATOM 1496 N N . ARG A 1 188 ? -19.539 6.297 19.842 1.00 91.94 188 ARG A N 1
ATOM 1497 C CA . ARG A 1 188 ? -19.758 5.542 21.088 1.00 91.94 188 ARG A CA 1
ATOM 1498 C C . ARG A 1 188 ? -21.194 5.043 21.170 1.00 91.94 188 ARG A C 1
ATOM 1500 O O . ARG A 1 188 ? -21.420 3.875 21.482 1.00 91.94 188 ARG A O 1
ATOM 1507 N N . GLN A 1 189 ? -22.173 5.899 20.859 1.00 86.44 189 GLN A N 1
ATOM 1508 C CA . GLN A 1 189 ? -23.586 5.506 20.854 1.00 86.44 189 GLN A CA 1
ATOM 1509 C C . GLN A 1 189 ? -23.844 4.408 19.816 1.00 86.44 189 GLN A C 1
ATOM 1511 O O . GLN A 1 189 ? -24.490 3.407 20.139 1.00 86.44 189 GLN A O 1
ATOM 1516 N N . TYR A 1 190 ? -23.332 4.566 18.594 1.00 82.06 190 TYR A N 1
ATOM 1517 C CA . TYR A 1 190 ? -23.480 3.575 17.532 1.00 82.06 190 TYR A CA 1
ATOM 1518 C C . TYR A 1 190 ? -22.902 2.214 17.943 1.00 82.06 190 TYR A C 1
ATOM 1520 O O . TYR A 1 190 ? -23.617 1.211 17.907 1.00 82.06 190 TYR A O 1
ATOM 1528 N N . LEU A 1 191 ? -21.660 2.188 18.432 1.00 80.56 191 LEU A N 1
ATOM 1529 C CA . LEU A 1 191 ? -20.981 0.966 18.863 1.00 80.56 191 LEU A CA 1
ATOM 1530 C C . LEU A 1 191 ? -21.643 0.306 20.085 1.00 80.56 191 LEU A C 1
ATOM 1532 O O . LEU A 1 191 ? -21.627 -0.917 20.189 1.00 80.56 191 LEU A O 1
ATOM 1536 N N . LYS A 1 192 ? -22.248 1.084 20.995 1.00 81.88 192 LYS A N 1
ATOM 1537 C CA . LYS A 1 192 ? -22.953 0.552 22.179 1.00 81.88 192 LYS A CA 1
ATOM 1538 C C . LYS A 1 192 ? -24.371 0.051 21.889 1.00 81.88 192 LYS A C 1
ATOM 1540 O O . LYS A 1 192 ? -24.847 -0.828 22.600 1.00 81.88 192 LYS A O 1
ATOM 1545 N N . SER A 1 193 ? -25.080 0.631 20.917 1.00 68.38 193 SER A N 1
ATOM 1546 C CA . SER A 1 193 ? -26.538 0.430 20.779 1.00 68.38 193 SER A CA 1
ATOM 1547 C C . SER A 1 193 ? -27.021 -0.009 19.396 1.00 68.38 193 SER A C 1
ATOM 1549 O O . SER A 1 193 ? -28.020 -0.727 19.301 1.00 68.38 193 SER A O 1
ATOM 1551 N N . ILE A 1 194 ? -26.335 0.405 18.328 1.00 52.41 194 ILE A N 1
ATOM 1552 C CA . ILE A 1 194 ? -26.767 0.194 16.938 1.00 52.41 194 ILE A CA 1
ATOM 1553 C C . ILE A 1 194 ? -26.020 -0.987 16.314 1.00 52.41 194 ILE A C 1
ATOM 1555 O O . ILE A 1 194 ? -26.626 -1.766 15.577 1.00 52.41 194 ILE A O 1
ATOM 1559 N N . ALA A 1 195 ? -24.750 -1.185 16.675 1.00 56.59 195 ALA A N 1
ATOM 1560 C CA . ALA A 1 195 ? -23.968 -2.367 16.336 1.00 56.59 195 ALA A CA 1
ATOM 1561 C C . ALA A 1 195 ? -24.467 -3.600 17.116 1.00 56.59 195 ALA A C 1
ATOM 1563 O O . ALA A 1 195 ? -23.826 -4.096 18.039 1.00 56.59 195 ALA A O 1
ATOM 1564 N N . LYS A 1 196 ? -25.658 -4.100 16.775 1.00 54.84 196 LYS A N 1
ATOM 1565 C CA . LYS A 1 196 ? -26.149 -5.373 17.303 1.00 54.84 196 LYS A CA 1
ATOM 1566 C C . LYS A 1 196 ? -25.382 -6.496 16.622 1.00 54.84 196 LYS A C 1
ATOM 1568 O O . LYS A 1 196 ? -25.671 -6.834 15.475 1.00 54.84 196 LYS A O 1
ATOM 1573 N N . PHE A 1 197 ? -24.419 -7.073 17.334 1.00 60.69 197 PHE A N 1
ATOM 1574 C CA . PHE A 1 197 ? -23.801 -8.327 16.925 1.00 60.69 197 PHE A CA 1
ATOM 1575 C C . PHE A 1 197 ? -24.901 -9.380 16.760 1.00 60.69 197 PHE A C 1
ATOM 1577 O O . PHE A 1 197 ? -25.587 -9.741 17.718 1.00 60.69 197 PHE A O 1
ATOM 1584 N N . LYS A 1 198 ? -25.138 -9.804 15.515 1.00 57.97 198 LYS A N 1
ATOM 1585 C CA . LYS A 1 198 ? -26.147 -10.812 15.203 1.00 57.97 198 LYS A CA 1
ATOM 1586 C C . LYS A 1 198 ? -25.498 -12.181 15.295 1.00 57.97 198 LYS A C 1
ATOM 1588 O O . LYS A 1 198 ? -24.900 -12.673 14.343 1.00 57.97 198 LYS A O 1
ATOM 1593 N N . GLU A 1 199 ? -25.656 -12.787 16.453 1.00 55.12 199 GLU A N 1
ATOM 1594 C CA . GLU A 1 199 ? -25.194 -14.135 16.715 1.00 55.12 199 GLU A CA 1
ATOM 1595 C C . GLU A 1 199 ? -26.085 -15.149 15.980 1.00 55.12 199 GLU A C 1
ATOM 1597 O O . GLU A 1 199 ? -27.253 -15.346 16.313 1.00 55.12 199 GLU A O 1
ATOM 1602 N N . VAL A 1 200 ? -25.557 -15.752 14.912 1.00 54.22 200 VAL A N 1
ATOM 1603 C CA . VAL A 1 200 ? -26.245 -16.830 14.171 1.00 54.22 200 VAL A CA 1
ATOM 1604 C C . VAL A 1 200 ? -25.998 -18.189 14.837 1.00 54.22 200 VAL A C 1
ATOM 1606 O O . VAL A 1 200 ? -26.791 -19.115 14.682 1.00 54.22 200 VAL A O 1
ATOM 1609 N N . ILE A 1 201 ? -24.902 -18.300 15.590 1.00 59.91 201 ILE A N 1
ATOM 1610 C CA . ILE A 1 201 ? -24.484 -19.485 16.335 1.00 59.91 201 ILE A CA 1
ATOM 1611 C C . ILE A 1 201 ? -24.066 -19.028 17.735 1.00 59.91 201 ILE A C 1
ATOM 1613 O O . ILE A 1 201 ? -23.188 -18.172 17.794 1.00 59.91 201 ILE A O 1
ATOM 1617 N N . PRO A 1 202 ? -24.618 -19.604 18.821 1.00 61.06 202 PRO A N 1
ATOM 1618 C CA . PRO A 1 202 ? -24.194 -19.288 20.182 1.00 61.06 202 PRO A CA 1
ATOM 1619 C C . PRO A 1 202 ? -22.688 -19.513 20.387 1.00 61.06 202 PRO A C 1
ATOM 1621 O O . PRO A 1 202 ? -22.184 -20.615 20.156 1.00 61.06 202 PRO A O 1
ATOM 1624 N N . ILE A 1 203 ? -21.981 -18.476 20.822 1.00 68.56 203 ILE A N 1
ATOM 1625 C CA . ILE A 1 203 ? -20.564 -18.439 21.158 1.00 68.56 203 ILE A CA 1
ATOM 1626 C C . ILE A 1 203 ? -20.465 -18.473 22.684 1.00 68.56 203 ILE A C 1
ATOM 1628 O O . ILE A 1 203 ? -20.544 -17.453 23.362 1.00 68.56 203 ILE A O 1
ATOM 1632 N N . GLU A 1 204 ? -20.291 -19.672 23.239 1.00 73.50 204 GLU A N 1
ATOM 1633 C CA . GLU A 1 204 ? -20.160 -19.865 24.693 1.00 73.50 204 GLU A CA 1
ATOM 1634 C C . GLU A 1 204 ? -18.829 -19.324 25.239 1.00 73.50 204 GLU A C 1
ATOM 1636 O O . GLU A 1 204 ? -18.725 -18.957 26.409 1.00 73.50 204 GLU A O 1
ATOM 1641 N N . ASN A 1 205 ? -17.802 -19.263 24.387 1.00 71.88 205 ASN A N 1
ATOM 1642 C CA . ASN A 1 205 ? -16.489 -18.760 24.758 1.00 71.88 205 ASN A CA 1
ATOM 1643 C C . ASN A 1 205 ? -16.506 -17.222 24.836 1.00 71.88 205 ASN A C 1
ATOM 1645 O O . ASN A 1 205 ? -16.434 -16.529 23.819 1.00 71.88 205 ASN A O 1
ATOM 1649 N N . SER A 1 206 ? -16.564 -16.692 26.060 1.00 73.81 206 SER A N 1
ATOM 1650 C CA . SER A 1 206 ? -16.582 -15.249 26.325 1.00 73.81 206 SER A CA 1
ATOM 1651 C C . SER A 1 206 ? -15.316 -14.525 25.864 1.00 73.81 206 SER A C 1
ATOM 1653 O O . SER A 1 206 ? -15.392 -13.358 25.492 1.00 73.81 206 SER A O 1
ATOM 1655 N N . GLU A 1 207 ? -14.160 -15.195 25.866 1.00 70.25 207 GLU A N 1
ATOM 1656 C CA . GLU A 1 207 ? -12.901 -14.618 25.382 1.00 70.25 207 GLU A CA 1
ATOM 1657 C C . GLU A 1 207 ? -12.941 -14.429 23.861 1.00 70.25 207 GLU A C 1
ATOM 1659 O O . GLU A 1 207 ? -12.619 -13.352 23.357 1.00 70.25 207 GLU A O 1
ATOM 1664 N N . LEU A 1 208 ? -13.412 -15.445 23.128 1.00 69.62 208 LEU A N 1
ATOM 1665 C CA . LEU A 1 208 ? -13.630 -15.352 21.683 1.00 69.62 208 LEU A CA 1
ATOM 1666 C C . LEU A 1 208 ? -14.633 -14.240 21.355 1.00 69.62 208 LEU A C 1
ATOM 1668 O O . LEU A 1 208 ? -14.389 -13.439 20.454 1.00 69.62 208 LEU A O 1
ATOM 1672 N N . LEU A 1 209 ? -15.741 -14.171 22.096 1.00 72.56 209 LEU A N 1
ATOM 1673 C CA . LEU A 1 209 ? -16.749 -13.133 21.907 1.00 72.56 209 LEU A CA 1
ATOM 1674 C C . LEU A 1 209 ? -16.167 -11.729 22.145 1.00 72.56 209 LEU A C 1
ATOM 1676 O O . LEU A 1 209 ? -16.403 -10.834 21.331 1.00 72.56 209 LEU A O 1
ATOM 1680 N N . SER A 1 210 ? -15.366 -11.539 23.203 1.00 71.00 210 SER A N 1
ATOM 1681 C CA . SER A 1 210 ? -14.707 -10.251 23.471 1.00 71.00 210 SER A CA 1
ATOM 1682 C C . SER A 1 210 ? -13.787 -9.847 22.323 1.00 71.00 210 SER A C 1
ATOM 1684 O O . SER A 1 210 ? -13.891 -8.733 21.811 1.00 71.00 210 SER A O 1
ATOM 1686 N N . LYS A 1 211 ? -12.964 -10.780 21.828 1.00 71.31 211 LYS A N 1
ATOM 1687 C CA . LYS A 1 211 ? -12.064 -10.527 20.696 1.00 71.31 211 LYS A CA 1
ATOM 1688 C C . LYS A 1 211 ? -12.823 -10.182 19.415 1.00 71.31 211 LYS A C 1
ATOM 1690 O O . LYS A 1 211 ? -12.448 -9.231 18.742 1.00 71.31 211 LYS A O 1
ATOM 1695 N N . ILE A 1 212 ? -13.932 -10.861 19.105 1.00 71.31 212 ILE A N 1
ATOM 1696 C CA . ILE A 1 212 ? -14.784 -10.507 17.953 1.00 71.31 212 ILE A CA 1
ATOM 1697 C C . ILE A 1 212 ? -15.286 -9.061 18.069 1.00 71.31 212 ILE A C 1
ATOM 1699 O O . ILE A 1 212 ? -15.229 -8.298 17.101 1.00 71.31 212 ILE A O 1
ATOM 1703 N N . HIS A 1 213 ? -15.763 -8.665 19.252 1.00 76.31 213 HIS A N 1
ATOM 1704 C CA . HIS A 1 213 ? -16.207 -7.295 19.491 1.00 76.31 213 HIS A CA 1
ATOM 1705 C C . HIS A 1 213 ? -15.064 -6.286 19.391 1.00 76.31 213 HIS A C 1
ATOM 1707 O O . HIS A 1 213 ? -15.252 -5.226 18.795 1.00 76.31 213 HIS A O 1
ATOM 1713 N N . GLN A 1 214 ? -13.900 -6.605 19.952 1.00 73.06 214 GLN A N 1
ATOM 1714 C CA . GLN A 1 214 ? -12.710 -5.768 19.874 1.00 73.06 214 GLN A CA 1
ATOM 1715 C C . GLN A 1 214 ? -12.294 -5.560 18.413 1.00 73.06 214 GLN A C 1
ATOM 1717 O O . GLN A 1 214 ? -12.206 -4.416 17.974 1.00 73.06 214 GLN A O 1
ATOM 1722 N N . THR A 1 215 ? -12.161 -6.635 17.627 1.00 72.50 215 THR A N 1
ATOM 1723 C CA . THR A 1 215 ? -11.841 -6.568 16.193 1.00 72.50 215 THR A CA 1
ATOM 1724 C C . THR A 1 215 ? -12.848 -5.708 15.433 1.00 72.50 215 THR A C 1
ATOM 1726 O O . THR A 1 215 ? -12.451 -4.834 14.668 1.00 72.50 215 THR A O 1
ATOM 1729 N N . TYR A 1 216 ? -14.150 -5.893 15.674 1.00 74.94 216 TYR A N 1
ATOM 1730 C CA . TYR A 1 216 ? -15.181 -5.072 15.035 1.00 74.94 216 TYR A CA 1
ATOM 1731 C C . TYR A 1 216 ? -15.037 -3.580 15.369 1.00 74.94 216 TYR A C 1
ATOM 1733 O O . TYR A 1 216 ? -15.180 -2.734 14.488 1.00 74.94 216 TYR A O 1
ATOM 1741 N N . ARG A 1 217 ? -14.757 -3.239 16.634 1.00 80.81 217 ARG A N 1
ATOM 1742 C CA . ARG A 1 217 ? -14.587 -1.844 17.067 1.00 80.81 217 ARG A CA 1
ATOM 1743 C C . ARG A 1 217 ? -13.353 -1.209 16.430 1.00 80.81 217 ARG A C 1
ATOM 1745 O O . ARG A 1 217 ? -13.455 -0.082 15.960 1.00 80.81 217 ARG A O 1
ATOM 1752 N N . VAL A 1 218 ? -12.231 -1.927 16.375 1.00 77.50 218 VAL A N 1
ATOM 1753 C CA . VAL A 1 218 ? -11.005 -1.455 15.710 1.00 77.50 218 VAL A CA 1
ATOM 1754 C C . VAL A 1 218 ? -11.262 -1.210 14.225 1.00 77.50 218 VAL A C 1
ATOM 1756 O O . VAL A 1 218 ? -10.972 -0.121 13.736 1.00 77.50 218 VAL A O 1
ATOM 1759 N N . GLN A 1 219 ? -11.902 -2.161 13.537 1.00 68.62 219 GLN A N 1
ATOM 1760 C CA . GLN A 1 219 ? -12.269 -2.011 12.127 1.00 68.62 219 GLN A CA 1
ATOM 1761 C C . GLN A 1 219 ? -13.184 -0.800 11.908 1.00 68.62 219 GLN A C 1
ATOM 1763 O O . GLN A 1 219 ? -12.993 -0.025 10.980 1.00 68.62 219 GLN A O 1
ATOM 1768 N N . TYR A 1 220 ? -14.164 -0.590 12.788 1.00 78.06 220 TYR A N 1
ATOM 1769 C CA . TYR A 1 220 ? -15.042 0.573 12.709 1.00 78.06 220 TYR A CA 1
ATOM 1770 C C . TYR A 1 220 ? -14.273 1.894 12.874 1.00 78.06 220 TYR A C 1
ATOM 1772 O O . TYR A 1 220 ? -14.553 2.857 12.160 1.00 78.06 220 TYR A O 1
ATOM 1780 N N . ILE A 1 221 ? -13.311 1.953 13.804 1.00 81.00 221 ILE A N 1
ATOM 1781 C CA . ILE A 1 221 ? -12.449 3.130 13.970 1.00 81.00 221 ILE A CA 1
ATOM 1782 C C . ILE A 1 221 ? -11.673 3.387 12.674 1.00 81.00 221 ILE A C 1
ATOM 1784 O O . ILE A 1 221 ? -11.689 4.512 12.188 1.00 81.00 221 ILE A O 1
ATOM 1788 N N . GLN A 1 222 ? -11.078 2.348 12.089 1.00 71.12 222 GLN A N 1
ATOM 1789 C CA . GLN A 1 222 ? -10.305 2.434 10.848 1.00 71.12 222 GLN A CA 1
ATOM 1790 C C . GLN A 1 222 ? -11.137 2.835 9.633 1.00 71.12 222 GLN A C 1
ATOM 1792 O O . GLN A 1 222 ? -10.682 3.647 8.848 1.00 71.12 222 GLN A O 1
ATOM 1797 N N . ASP A 1 223 ? -12.338 2.290 9.459 1.00 66.56 223 ASP A N 1
ATOM 1798 C CA . ASP A 1 223 ? -13.098 2.491 8.220 1.00 66.56 223 ASP A CA 1
ATOM 1799 C C . ASP A 1 223 ? -13.992 3.731 8.264 1.00 66.56 223 ASP A C 1
ATOM 1801 O O . ASP A 1 223 ? -14.301 4.325 7.230 1.00 66.56 223 ASP A O 1
ATOM 1805 N N . VAL A 1 224 ? -14.477 4.092 9.456 1.00 75.69 224 VAL A N 1
ATOM 1806 C CA . VAL A 1 224 ? -15.552 5.082 9.615 1.00 75.69 224 VAL A CA 1
ATOM 1807 C C . VAL A 1 224 ? -15.098 6.314 10.384 1.00 75.69 224 VAL A C 1
ATOM 1809 O O . VAL A 1 224 ? -15.524 7.421 10.053 1.00 75.69 224 VAL A O 1
ATOM 1812 N N . VAL A 1 225 ? -14.288 6.141 11.430 1.00 79.62 225 VAL A N 1
ATOM 1813 C CA . VAL A 1 225 ? -13.894 7.254 12.309 1.00 79.62 225 VAL A CA 1
ATOM 1814 C C . VAL A 1 225 ? -12.677 7.979 11.744 1.00 79.62 225 VAL A C 1
ATOM 1816 O O . VAL A 1 225 ? -12.718 9.193 11.560 1.00 79.62 225 VAL A O 1
ATOM 1819 N N . LEU A 1 226 ? -11.628 7.222 11.432 1.00 75.31 226 LEU A N 1
ATOM 1820 C CA . LEU A 1 226 ? -10.374 7.673 10.841 1.00 75.31 226 LEU A CA 1
ATOM 1821 C C . LEU A 1 226 ? -10.080 6.831 9.590 1.00 75.31 226 LEU A C 1
ATOM 1823 O O . LEU A 1 226 ? -9.124 6.054 9.618 1.00 75.31 226 LEU A O 1
ATOM 1827 N N . PRO A 1 227 ? -10.891 6.953 8.516 1.00 64.38 227 PRO A N 1
ATOM 1828 C CA . PRO A 1 227 ? -10.586 6.306 7.244 1.00 64.38 227 PRO A CA 1
ATOM 1829 C C . PRO A 1 227 ? -9.148 6.626 6.862 1.00 64.38 227 PRO A C 1
ATOM 1831 O O . PRO A 1 227 ? -8.803 7.800 6.696 1.00 64.38 227 PRO A O 1
ATOM 1834 N N . THR A 1 228 ? -8.313 5.587 6.750 1.00 57.00 228 THR A N 1
ATOM 1835 C CA . THR A 1 228 ? -6.950 5.732 6.235 1.00 57.00 228 THR A CA 1
ATOM 1836 C C . THR A 1 228 ? -7.049 6.515 4.928 1.00 57.00 228 THR A C 1
ATOM 1838 O O . THR A 1 228 ? -7.896 6.163 4.096 1.00 57.00 228 THR A O 1
ATOM 1841 N N . PRO A 1 229 ? -6.287 7.607 4.742 1.00 49.59 229 PRO A N 1
ATOM 1842 C CA . PRO A 1 229 ? -6.522 8.492 3.620 1.00 49.59 229 PRO A CA 1
ATOM 1843 C C . PRO A 1 229 ? -6.357 7.735 2.302 1.00 49.59 229 PRO A C 1
ATOM 1845 O O . PRO A 1 229 ? -5.253 7.510 1.822 1.00 49.59 229 PRO A O 1
ATOM 1848 N N . ALA A 1 230 ? -7.475 7.468 1.627 1.00 50.31 230 ALA A N 1
ATOM 1849 C CA . ALA A 1 230 ? -7.488 7.163 0.199 1.00 50.31 230 ALA A CA 1
ATOM 1850 C C . ALA A 1 230 ? -6.885 8.318 -0.630 1.00 50.31 230 ALA A C 1
ATOM 1852 O O . ALA A 1 230 ? -6.874 8.258 -1.851 1.00 50.31 230 ALA A O 1
ATOM 1853 N N . GLU A 1 231 ? -6.495 9.433 -0.005 1.00 51.47 231 GLU A N 1
ATOM 1854 C CA . GLU A 1 231 ? -5.801 10.560 -0.627 1.00 51.47 231 GLU A CA 1
ATOM 1855 C C . GLU A 1 231 ? -4.366 10.210 -1.013 1.00 51.47 231 GLU A C 1
ATOM 1857 O O . GLU A 1 231 ? -3.980 10.558 -2.124 1.00 51.47 231 GLU A O 1
ATOM 1862 N N . ASP A 1 232 ? -3.637 9.440 -0.198 1.00 66.44 232 ASP A N 1
ATOM 1863 C CA . ASP A 1 232 ? -2.271 9.018 -0.534 1.00 66.44 232 ASP A CA 1
ATOM 1864 C C . ASP A 1 232 ? -2.282 8.022 -1.700 1.00 66.44 232 ASP A C 1
ATOM 1866 O O . ASP A 1 232 ? -1.532 8.163 -2.663 1.00 66.44 232 ASP A O 1
ATOM 1870 N N . GLU A 1 233 ? -3.209 7.060 -1.684 1.00 68.56 233 GLU A N 1
ATOM 1871 C CA . GLU A 1 233 ? -3.393 6.116 -2.792 1.00 68.56 233 GLU A CA 1
ATOM 1872 C C . GLU A 1 233 ? -3.912 6.798 -4.061 1.00 68.56 233 GLU A C 1
ATOM 1874 O O . GLU A 1 233 ? -3.475 6.457 -5.159 1.00 68.56 233 GLU A O 1
ATOM 1879 N N . ARG A 1 234 ? -4.820 7.780 -3.940 1.00 74.81 234 ARG A N 1
ATOM 1880 C CA . ARG A 1 234 ? -5.282 8.581 -5.087 1.00 74.81 234 ARG A CA 1
ATOM 1881 C C . ARG A 1 234 ? -4.149 9.413 -5.669 1.00 74.81 234 ARG A C 1
ATOM 1883 O O . ARG A 1 234 ? -4.006 9.436 -6.885 1.00 74.81 234 ARG A O 1
ATOM 1890 N N . PHE A 1 235 ? -3.350 10.061 -4.824 1.00 81.00 235 PHE A N 1
ATOM 1891 C CA . PHE A 1 235 ? -2.179 10.816 -5.250 1.00 81.00 235 PHE A CA 1
ATOM 1892 C C . PHE A 1 235 ? -1.177 9.913 -5.972 1.00 81.00 235 PHE A C 1
ATOM 1894 O O . PHE A 1 235 ? -0.758 10.245 -7.075 1.00 81.00 235 PHE A O 1
ATOM 1901 N N . LEU A 1 236 ? -0.847 8.751 -5.403 1.00 84.62 236 LEU A N 1
ATOM 1902 C CA . LEU A 1 236 ? 0.079 7.797 -6.015 1.00 84.62 236 LEU A CA 1
ATOM 1903 C C . LEU A 1 236 ? -0.478 7.202 -7.315 1.00 84.62 236 LEU A C 1
ATOM 1905 O O . LEU A 1 236 ? 0.240 7.125 -8.305 1.00 84.62 236 LEU A O 1
ATOM 1909 N N . SER A 1 237 ? -1.762 6.837 -7.353 1.00 85.94 237 SER A N 1
ATOM 1910 C CA . SER A 1 237 ? -2.415 6.348 -8.573 1.00 85.94 237 SER A CA 1
ATOM 1911 C C . SER A 1 237 ? -2.404 7.400 -9.684 1.00 85.94 237 SER A C 1
ATOM 1913 O O . SER A 1 237 ? -2.157 7.064 -10.841 1.00 85.94 237 SER A O 1
ATOM 1915 N N . GLU A 1 238 ? -2.670 8.660 -9.345 1.00 87.00 238 GLU A N 1
ATOM 1916 C CA . GLU A 1 238 ? -2.622 9.782 -10.281 1.00 87.00 238 GLU A CA 1
ATOM 1917 C C . GLU A 1 238 ? -1.183 10.067 -10.735 1.00 87.00 238 GLU A C 1
ATOM 1919 O O . GLU A 1 238 ? -0.938 10.292 -11.918 1.00 87.00 238 GLU A O 1
ATOM 1924 N N . LEU A 1 239 ? -0.210 9.976 -9.825 1.00 91.31 239 LEU A N 1
ATOM 1925 C CA . LEU A 1 239 ? 1.213 10.094 -10.135 1.00 91.31 239 LEU A CA 1
ATOM 1926 C C . LEU A 1 239 ? 1.651 9.019 -11.137 1.00 91.31 239 LEU A C 1
ATOM 1928 O O . LEU A 1 239 ? 2.311 9.344 -12.123 1.00 91.31 239 LEU A O 1
ATOM 1932 N N . PHE A 1 240 ? 1.267 7.754 -10.937 1.00 93.81 240 PHE A N 1
ATOM 1933 C CA . PHE A 1 240 ? 1.611 6.672 -11.866 1.00 93.81 240 PHE A CA 1
ATOM 1934 C C . PHE A 1 240 ? 0.900 6.811 -13.211 1.00 93.81 240 PHE A C 1
ATOM 1936 O O . PHE A 1 240 ? 1.510 6.550 -14.249 1.00 93.81 240 PHE A O 1
ATOM 1943 N N . HIS A 1 241 ? -0.349 7.283 -13.217 1.00 90.44 241 HIS A N 1
ATOM 1944 C CA . HIS A 1 241 ? -1.048 7.610 -14.456 1.00 90.44 241 HIS A CA 1
ATOM 1945 C C . HIS A 1 241 ? -0.343 8.738 -15.223 1.00 90.44 241 HIS A C 1
ATOM 1947 O O . HIS A 1 241 ? -0.136 8.615 -16.424 1.00 90.44 241 HIS A O 1
ATOM 1953 N N . GLN A 1 242 ? 0.118 9.786 -14.540 1.00 90.00 242 GLN A N 1
ATOM 1954 C CA . GLN A 1 242 ? 0.895 10.864 -15.158 1.00 90.00 242 GLN A CA 1
ATOM 1955 C C . GLN A 1 242 ? 2.276 10.405 -15.650 1.00 90.00 242 GLN A C 1
ATOM 1957 O O . GLN A 1 242 ? 2.776 10.918 -16.649 1.00 90.00 242 GLN A O 1
ATOM 1962 N N . LEU A 1 243 ? 2.906 9.433 -14.984 1.00 92.00 243 LEU A N 1
ATOM 1963 C CA . LEU A 1 243 ? 4.192 8.888 -15.425 1.00 92.00 243 LEU A CA 1
ATOM 1964 C C . LEU A 1 243 ? 4.068 8.000 -16.671 1.00 92.00 243 LEU A C 1
ATOM 1966 O O . LEU A 1 243 ? 4.889 8.142 -17.577 1.00 92.00 243 LEU A O 1
ATOM 1970 N N . GLY A 1 244 ? 3.077 7.100 -16.713 1.00 84.38 244 GLY A N 1
ATOM 1971 C CA . GLY A 1 244 ? 2.971 6.071 -17.758 1.00 84.38 244 GLY A CA 1
ATOM 1972 C C . GLY A 1 244 ? 1.792 6.194 -18.730 1.00 84.38 244 GLY A C 1
ATOM 1973 O O . GLY A 1 244 ? 1.836 5.615 -19.806 1.00 84.38 244 GLY A O 1
ATOM 1974 N N . GLY A 1 245 ? 0.725 6.907 -18.376 1.00 77.06 245 GLY A N 1
ATOM 1975 C CA . GLY A 1 245 ? -0.528 6.942 -19.144 1.00 77.06 245 GLY A CA 1
ATOM 1976 C C . GLY A 1 245 ? -0.852 8.274 -19.820 1.00 77.06 245 GLY A C 1
ATOM 1977 O O . GLY A 1 245 ? -1.653 8.289 -20.751 1.00 77.06 245 GLY A O 1
ATOM 1978 N N . ASP A 1 246 ? -0.257 9.376 -19.366 1.00 83.19 246 ASP A N 1
ATOM 1979 C CA . ASP A 1 246 ? -0.481 10.709 -19.927 1.00 83.19 246 ASP A CA 1
ATOM 1980 C C . ASP A 1 246 ? 0.599 11.037 -20.970 1.00 83.19 246 ASP A C 1
ATOM 1982 O O . ASP A 1 246 ? 1.760 11.278 -20.624 1.00 83.19 246 ASP A O 1
ATOM 1986 N N . GLU A 1 247 ? 0.235 11.022 -22.255 1.00 78.38 247 GLU A N 1
ATOM 1987 C CA . GLU A 1 247 ? 1.133 11.381 -23.363 1.00 78.38 247 GLU A CA 1
ATOM 1988 C C . GLU A 1 247 ? 1.428 12.891 -23.417 1.00 78.38 247 GLU A C 1
ATOM 1990 O O . GLU A 1 247 ? 2.481 13.284 -23.922 1.00 78.38 247 GLU A O 1
ATOM 1995 N N . ASP A 1 248 ? 0.552 13.728 -22.850 1.00 84.56 248 ASP A N 1
ATOM 1996 C CA . ASP A 1 248 ? 0.603 15.191 -22.957 1.00 84.56 248 ASP A CA 1
ATOM 1997 C C . ASP A 1 248 ? 1.431 15.855 -21.841 1.00 84.56 248 ASP A C 1
ATOM 1999 O O . ASP A 1 248 ? 1.687 17.066 -21.871 1.00 84.56 248 ASP A O 1
ATOM 2003 N N . ILE A 1 249 ? 1.879 15.090 -20.842 1.00 89.19 249 ILE A N 1
ATOM 2004 C CA . ILE A 1 249 ? 2.689 15.630 -19.748 1.00 89.19 249 ILE A CA 1
ATOM 2005 C C . ILE A 1 249 ? 4.054 16.147 -20.256 1.00 89.19 249 ILE A C 1
ATOM 2007 O O . ILE A 1 249 ? 4.795 15.429 -20.936 1.00 89.19 249 ILE A O 1
ATOM 2011 N N . PRO A 1 250 ? 4.457 17.379 -19.884 1.00 91.31 250 PRO A N 1
ATOM 2012 C CA . PRO A 1 250 ? 5.772 17.902 -20.239 1.00 91.31 250 PRO A CA 1
ATOM 2013 C C . PRO A 1 250 ? 6.908 17.049 -19.665 1.00 91.31 250 PRO A C 1
ATOM 2015 O O . PRO A 1 250 ? 6.860 16.660 -18.496 1.00 91.31 250 PRO A O 1
ATOM 2018 N N . THR A 1 251 ? 7.975 16.840 -20.442 1.00 90.94 251 THR A N 1
ATOM 2019 C CA . THR A 1 251 ? 9.149 16.052 -20.024 1.00 90.94 251 THR A CA 1
ATOM 2020 C C . THR A 1 251 ? 9.739 16.527 -18.697 1.00 90.94 251 THR A C 1
ATOM 2022 O O . THR A 1 251 ? 10.098 15.698 -17.869 1.00 90.94 251 THR A O 1
ATOM 2025 N N . GLU A 1 252 ? 9.797 17.841 -18.454 1.00 90.94 252 GLU A N 1
ATOM 2026 C CA . GLU A 1 252 ? 10.276 18.393 -17.177 1.00 90.94 252 GLU A CA 1
ATOM 2027 C C . GLU A 1 252 ? 9.399 17.956 -16.001 1.00 90.94 252 GLU A C 1
ATOM 2029 O O . GLU A 1 252 ? 9.912 17.446 -15.011 1.00 90.94 252 GLU A O 1
ATOM 2034 N N . LYS A 1 253 ? 8.072 18.043 -16.142 1.00 91.06 253 LYS A N 1
ATOM 2035 C CA . LYS A 1 253 ? 7.142 17.592 -15.103 1.00 91.06 253 LYS A CA 1
ATOM 2036 C C . LYS A 1 253 ? 7.246 16.079 -14.887 1.00 91.06 253 LYS A C 1
ATOM 2038 O O . LYS A 1 253 ? 7.249 15.625 -13.748 1.00 91.06 253 LYS A O 1
ATOM 2043 N N . ARG A 1 254 ? 7.374 15.289 -15.960 1.00 94.12 254 ARG A N 1
ATOM 2044 C CA . ARG A 1 254 ? 7.581 13.834 -15.857 1.00 94.12 254 ARG A CA 1
ATOM 2045 C C . ARG A 1 254 ? 8.898 13.505 -15.140 1.00 94.12 254 ARG A C 1
ATOM 2047 O O . ARG A 1 254 ? 8.930 12.588 -14.322 1.00 94.12 254 ARG A O 1
ATOM 2054 N N . ARG A 1 255 ? 9.956 14.284 -15.392 1.00 94.25 255 ARG A N 1
ATOM 2055 C CA . ARG A 1 255 ? 11.245 14.187 -14.695 1.00 94.25 255 ARG A CA 1
ATOM 2056 C C . ARG A 1 255 ? 11.104 14.489 -13.201 1.00 94.25 255 ARG A C 1
ATOM 2058 O O . ARG A 1 255 ? 11.599 13.715 -12.389 1.00 94.25 255 ARG A O 1
ATOM 2065 N N . ASP A 1 256 ? 10.391 15.547 -12.831 1.00 90.50 256 ASP A N 1
ATOM 2066 C CA . ASP A 1 256 ? 10.156 15.881 -11.421 1.00 90.50 256 ASP A CA 1
ATOM 2067 C C . ASP A 1 256 ? 9.380 14.771 -10.696 1.00 90.50 256 ASP A C 1
ATOM 2069 O O . ASP A 1 256 ? 9.734 14.385 -9.582 1.00 90.50 256 ASP A O 1
ATOM 2073 N N . LEU A 1 257 ? 8.359 14.200 -11.347 1.00 92.94 257 LEU A N 1
ATOM 2074 C CA . LEU A 1 257 ? 7.558 13.111 -10.780 1.00 92.94 257 LEU A CA 1
ATOM 2075 C C . LEU A 1 257 ? 8.368 11.825 -10.568 1.00 92.94 257 LEU A C 1
ATOM 2077 O O . LEU A 1 257 ? 8.239 11.195 -9.518 1.00 92.94 257 LEU A O 1
ATOM 2081 N N . VAL A 1 258 ? 9.209 11.425 -11.530 1.00 96.12 258 VAL A N 1
ATOM 2082 C CA . VAL A 1 258 ? 10.025 10.207 -11.378 1.00 96.12 258 VAL A CA 1
ATOM 2083 C C . VAL A 1 258 ? 11.133 10.404 -10.341 1.00 96.12 258 VAL A C 1
ATOM 2085 O O . VAL A 1 258 ? 11.432 9.480 -9.590 1.00 96.12 258 VAL A O 1
ATOM 2088 N N . LEU A 1 259 ? 11.698 11.612 -10.226 1.00 89.56 259 LEU A N 1
ATOM 2089 C CA . LEU A 1 259 ? 12.668 11.935 -9.177 1.00 89.56 259 LEU A CA 1
ATOM 2090 C C . LEU A 1 259 ? 12.018 11.942 -7.790 1.00 89.56 259 LEU A C 1
ATOM 2092 O O . LEU A 1 259 ? 12.580 11.374 -6.858 1.00 89.56 259 LEU A O 1
ATOM 2096 N N . PHE A 1 260 ? 10.812 12.499 -7.658 1.00 92.19 260 PHE A N 1
ATOM 2097 C CA . PHE A 1 260 ? 10.036 12.386 -6.424 1.00 92.19 260 PHE A CA 1
ATOM 2098 C C . PHE A 1 260 ? 9.790 10.919 -6.054 1.00 92.19 260 PHE A C 1
ATOM 2100 O O . PHE A 1 260 ? 10.017 10.523 -4.913 1.00 92.19 260 PHE A O 1
ATOM 2107 N N . LEU A 1 261 ? 9.370 10.094 -7.019 1.00 92.62 261 LEU A N 1
ATOM 2108 C CA . LEU A 1 261 ? 9.130 8.671 -6.790 1.00 92.62 261 LEU A CA 1
ATOM 2109 C C . LEU A 1 261 ? 10.408 7.928 -6.376 1.00 92.62 261 LEU A C 1
ATOM 2111 O O . LEU A 1 261 ? 10.351 7.057 -5.507 1.00 92.62 261 LEU A O 1
ATOM 2115 N N . LYS A 1 262 ? 11.558 8.290 -6.956 1.00 91.44 262 LYS A N 1
ATOM 2116 C CA . LYS A 1 262 ? 12.866 7.774 -6.546 1.00 91.44 262 LYS A CA 1
ATOM 2117 C C . LYS A 1 262 ? 13.145 8.101 -5.082 1.00 91.44 262 LYS A C 1
ATOM 2119 O O . LYS A 1 262 ? 13.414 7.182 -4.317 1.00 91.44 262 LYS A O 1
ATOM 2124 N N . GLU A 1 263 ? 13.025 9.363 -4.673 1.00 84.56 263 GLU A N 1
ATOM 2125 C CA . GLU A 1 263 ? 13.232 9.761 -3.272 1.00 84.56 263 GLU A CA 1
ATOM 2126 C C . GLU A 1 263 ? 12.238 9.074 -2.324 1.00 84.56 263 GLU A C 1
ATOM 2128 O O . GLU A 1 263 ? 12.607 8.626 -1.238 1.00 84.56 263 GLU A O 1
ATOM 2133 N N . PHE A 1 264 ? 10.990 8.896 -2.762 1.00 84.56 264 PHE A N 1
ATOM 2134 C CA . PHE A 1 264 ? 9.972 8.160 -2.017 1.00 84.56 264 PHE A CA 1
ATOM 2135 C C . PHE A 1 264 ? 10.350 6.680 -1.821 1.00 84.56 264 PHE A C 1
ATOM 2137 O O . PHE A 1 264 ? 10.170 6.124 -0.736 1.00 84.56 264 PHE A O 1
ATOM 2144 N N . CYS A 1 265 ? 10.952 6.047 -2.832 1.00 86.31 265 CYS A N 1
ATOM 2145 C CA . CYS A 1 265 ? 11.498 4.694 -2.712 1.00 86.31 265 CYS A CA 1
ATOM 2146 C C . CYS A 1 265 ? 12.762 4.655 -1.840 1.00 86.31 265 CYS A C 1
ATOM 2148 O O . CYS A 1 265 ? 12.913 3.723 -1.050 1.00 86.31 265 CYS A O 1
ATOM 2150 N N . THR A 1 266 ? 13.633 5.664 -1.898 1.00 82.31 266 THR A N 1
ATOM 2151 C CA . THR A 1 266 ? 14.795 5.784 -1.001 1.00 82.31 266 THR A CA 1
ATOM 2152 C C . THR A 1 266 ? 14.355 5.865 0.461 1.00 82.31 266 THR A C 1
ATOM 2154 O O . THR A 1 266 ? 14.898 5.159 1.311 1.00 82.31 266 THR A O 1
ATOM 2157 N N . PHE A 1 267 ? 13.310 6.643 0.761 1.00 77.69 267 PHE A N 1
ATOM 2158 C CA . PHE A 1 267 ? 12.739 6.730 2.107 1.00 77.69 267 PHE A CA 1
ATOM 2159 C C . PHE A 1 267 ? 12.285 5.364 2.642 1.00 77.69 267 PHE A C 1
ATOM 2161 O O . PHE A 1 267 ? 12.454 5.080 3.831 1.00 77.69 267 PHE A O 1
ATOM 2168 N N . SER A 1 268 ? 11.795 4.473 1.771 1.00 77.31 268 SER A N 1
ATOM 2169 C CA . SER A 1 268 ? 11.368 3.123 2.165 1.00 77.31 268 SER A CA 1
ATOM 2170 C C . SER A 1 268 ? 12.486 2.287 2.813 1.00 77.31 268 SER A C 1
ATOM 2172 O O . SER A 1 268 ? 12.206 1.384 3.607 1.00 77.31 268 SER A O 1
ATOM 2174 N N . GLN A 1 269 ? 13.759 2.615 2.559 1.00 76.31 269 GLN A N 1
ATOM 2175 C CA . GLN A 1 269 ? 14.907 1.956 3.191 1.00 76.31 269 GLN A CA 1
ATOM 2176 C C . GLN A 1 269 ? 14.986 2.217 4.703 1.00 76.31 269 GLN A C 1
ATOM 2178 O O . GLN A 1 269 ? 15.588 1.429 5.429 1.00 76.31 269 GLN A O 1
ATOM 2183 N N . THR A 1 270 ? 14.339 3.273 5.202 1.00 76.50 270 THR A N 1
ATOM 2184 C CA . THR A 1 270 ? 14.248 3.563 6.644 1.00 76.50 270 THR A CA 1
ATOM 2185 C C . THR A 1 270 ? 13.148 2.759 7.347 1.00 76.50 270 THR A C 1
ATOM 2187 O O . THR A 1 270 ? 13.142 2.651 8.572 1.00 76.50 270 THR A O 1
ATOM 2190 N N . LEU A 1 271 ? 12.223 2.162 6.585 1.00 70.94 271 LEU A N 1
ATOM 2191 C CA . LEU A 1 271 ? 11.110 1.379 7.123 1.00 70.94 271 LEU A CA 1
ATOM 2192 C C . LEU A 1 271 ? 11.583 0.017 7.641 1.00 70.94 271 LEU A C 1
ATOM 2194 O O . LEU A 1 271 ? 12.539 -0.558 7.123 1.00 70.94 271 LEU A O 1
ATOM 2198 N N . GLN A 1 272 ? 10.865 -0.547 8.615 1.00 68.75 272 GLN A N 1
ATOM 2199 C CA . GLN A 1 272 ? 11.057 -1.943 9.027 1.00 68.75 272 GLN A CA 1
ATOM 2200 C C . GLN A 1 272 ? 10.740 -2.916 7.869 1.00 68.75 272 GLN A C 1
ATOM 2202 O O . GLN A 1 272 ? 9.890 -2.588 7.036 1.00 68.75 272 GLN A O 1
ATOM 2207 N N . PRO A 1 273 ? 11.347 -4.124 7.823 1.00 73.75 273 PRO A N 1
ATOM 2208 C CA . PRO A 1 273 ? 11.180 -5.068 6.710 1.00 73.75 273 PRO A CA 1
ATOM 2209 C C . PRO A 1 273 ? 9.719 -5.358 6.335 1.00 73.75 273 PRO A C 1
ATOM 2211 O O . PRO A 1 273 ? 9.362 -5.277 5.163 1.00 73.75 273 PRO A O 1
ATOM 2214 N N . THR A 1 274 ? 8.853 -5.600 7.324 1.00 67.81 274 THR A N 1
ATOM 2215 C CA . THR A 1 274 ? 7.425 -5.888 7.104 1.00 67.81 274 THR A CA 1
ATOM 2216 C C . THR A 1 274 ? 6.682 -4.703 6.483 1.00 67.81 274 THR A C 1
ATOM 2218 O O . THR A 1 274 ? 5.913 -4.865 5.536 1.00 67.81 274 THR A O 1
ATOM 2221 N N . SER A 1 275 ? 6.936 -3.488 6.976 1.00 69.31 275 SER A N 1
ATOM 2222 C CA . SER A 1 275 ? 6.329 -2.261 6.446 1.00 69.31 275 SER A CA 1
ATOM 2223 C C . SER A 1 275 ? 6.838 -1.936 5.042 1.00 69.31 275 SER A C 1
ATOM 2225 O O . SER A 1 275 ? 6.087 -1.426 4.215 1.00 69.31 275 SER A O 1
ATOM 2227 N N . ARG A 1 276 ? 8.101 -2.264 4.755 1.00 74.44 276 ARG A N 1
ATOM 2228 C CA . ARG A 1 276 ? 8.713 -2.086 3.436 1.00 74.44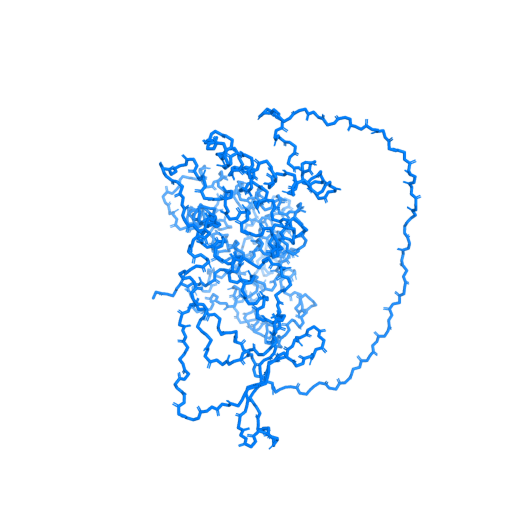 276 ARG A CA 1
ATOM 2229 C C . ARG A 1 276 ? 8.128 -3.043 2.397 1.00 74.44 276 ARG A C 1
ATOM 2231 O O . ARG A 1 276 ? 7.846 -2.629 1.278 1.00 74.44 276 ARG A O 1
ATOM 2238 N N . GLU A 1 277 ? 7.889 -4.301 2.765 1.00 76.94 277 GLU A N 1
ATOM 2239 C CA . GLU A 1 277 ? 7.215 -5.263 1.887 1.00 76.94 277 GLU A CA 1
ATOM 2240 C C . GLU A 1 277 ? 5.786 -4.804 1.551 1.00 76.94 277 GLU A C 1
ATOM 2242 O O . GLU A 1 277 ? 5.381 -4.822 0.386 1.00 76.94 277 GLU A O 1
ATOM 2247 N N . ALA A 1 278 ? 5.038 -4.339 2.558 1.00 76.38 278 ALA A N 1
ATOM 2248 C CA . ALA A 1 278 ? 3.705 -3.776 2.359 1.00 76.38 278 ALA A CA 1
ATOM 2249 C C . ALA A 1 278 ? 3.740 -2.547 1.435 1.00 76.38 278 ALA A C 1
ATOM 2251 O O . ALA A 1 278 ? 2.944 -2.461 0.503 1.00 76.38 278 ALA A O 1
ATOM 2252 N N . PHE A 1 279 ? 4.707 -1.647 1.635 1.00 82.00 279 PHE A N 1
ATOM 2253 C CA . PHE A 1 279 ? 4.911 -0.464 0.801 1.00 82.00 279 PHE A CA 1
ATOM 2254 C C . PHE A 1 279 ? 5.077 -0.817 -0.686 1.00 82.00 279 PHE A C 1
ATOM 2256 O O . PHE A 1 279 ? 4.325 -0.315 -1.523 1.00 82.00 279 PHE A O 1
ATOM 2263 N N . PHE A 1 280 ? 5.995 -1.728 -1.031 1.00 86.31 280 PHE A N 1
ATOM 2264 C CA . PHE A 1 280 ? 6.225 -2.104 -2.432 1.00 86.31 280 PHE A CA 1
ATOM 2265 C C . PHE A 1 280 ? 5.049 -2.862 -3.056 1.00 86.31 280 PHE A C 1
ATOM 2267 O O . PHE A 1 280 ? 4.746 -2.647 -4.232 1.00 86.31 280 PHE A O 1
ATOM 2274 N N . LYS A 1 281 ? 4.330 -3.676 -2.271 1.00 83.75 281 LYS A N 1
ATOM 2275 C CA . LYS A 1 281 ? 3.070 -4.294 -2.711 1.00 83.75 281 LYS A CA 1
ATOM 2276 C C . LYS A 1 281 ? 2.020 -3.243 -3.070 1.00 83.75 281 LYS A C 1
ATOM 2278 O O . LYS A 1 281 ? 1.387 -3.365 -4.120 1.00 83.75 281 LYS A O 1
ATOM 2283 N N . THR A 1 282 ? 1.872 -2.194 -2.259 1.00 84.94 282 THR A N 1
ATOM 2284 C CA . THR A 1 282 ? 0.963 -1.078 -2.555 1.00 84.94 282 THR A CA 1
ATOM 2285 C C . THR A 1 282 ? 1.375 -0.376 -3.847 1.00 84.94 282 THR A C 1
ATOM 2287 O O . THR A 1 282 ? 0.546 -0.274 -4.751 1.00 84.94 282 THR A O 1
ATOM 2290 N N . LEU A 1 283 ? 2.647 0.022 -4.002 1.00 89.25 283 LEU A N 1
ATOM 2291 C CA . LEU A 1 283 ? 3.121 0.672 -5.235 1.00 89.25 283 LEU A CA 1
ATOM 2292 C C . LEU A 1 283 ? 2.861 -0.194 -6.477 1.00 89.25 283 LEU A C 1
ATOM 2294 O O . LEU A 1 283 ? 2.375 0.302 -7.495 1.00 89.25 283 LEU A O 1
ATOM 2298 N N . SER A 1 284 ? 3.126 -1.501 -6.387 1.00 89.31 284 SER A N 1
ATOM 2299 C CA . SER A 1 284 ? 2.837 -2.448 -7.468 1.00 89.31 284 SER A CA 1
ATOM 2300 C C . SER A 1 284 ? 1.348 -2.522 -7.791 1.00 89.31 284 SER A C 1
ATOM 2302 O O . SER A 1 284 ? 0.986 -2.535 -8.965 1.00 89.31 284 SER A O 1
ATOM 2304 N N . SER A 1 285 ? 0.478 -2.551 -6.778 1.00 88.44 285 SER A N 1
ATOM 2305 C CA . SER A 1 285 ? -0.976 -2.610 -6.976 1.00 88.44 285 SER A CA 1
ATOM 2306 C C . SER A 1 285 ? -1.554 -1.341 -7.612 1.00 88.44 285 SER A C 1
ATOM 2308 O O . SER A 1 285 ? -2.550 -1.416 -8.331 1.00 88.44 285 SER A O 1
ATOM 2310 N N . LEU A 1 286 ? -0.908 -0.195 -7.375 1.00 88.62 286 LEU A N 1
ATOM 2311 C CA . LEU A 1 286 ? -1.292 1.111 -7.909 1.00 88.62 286 LEU A CA 1
ATOM 2312 C C . LEU A 1 286 ? -0.732 1.379 -9.317 1.00 88.62 286 LEU A C 1
ATOM 2314 O O . LEU A 1 286 ? -1.153 2.339 -9.955 1.00 88.62 286 LEU A O 1
ATOM 2318 N N . GLY A 1 287 ? 0.174 0.532 -9.822 1.00 91.81 287 GLY A N 1
ATOM 2319 C CA . GLY A 1 287 ? 0.665 0.605 -11.202 1.00 91.81 287 GLY A CA 1
ATOM 2320 C C . GLY A 1 287 ? 2.072 1.181 -11.378 1.00 91.81 287 GLY A C 1
ATOM 2321 O O . GLY A 1 287 ? 2.398 1.653 -12.468 1.00 91.81 287 GLY A O 1
ATOM 2322 N N . VAL A 1 288 ? 2.936 1.121 -10.356 1.00 95.31 288 VAL A N 1
ATOM 2323 C CA . VAL A 1 288 ? 4.331 1.581 -10.503 1.00 95.31 288 VAL A CA 1
ATOM 2324 C C . VAL A 1 288 ? 5.078 0.834 -11.615 1.00 95.31 288 VAL A C 1
ATOM 2326 O O . VAL A 1 288 ? 5.787 1.458 -12.395 1.00 95.31 288 VAL A O 1
ATOM 2329 N N . LEU A 1 289 ? 4.884 -0.485 -11.747 1.00 95.44 289 LEU A N 1
ATOM 2330 C CA . LEU A 1 289 ? 5.590 -1.293 -12.750 1.00 95.44 289 LEU A CA 1
ATOM 2331 C C . LEU A 1 289 ? 5.168 -0.925 -14.179 1.00 95.44 289 LEU A C 1
ATOM 2333 O O . LEU A 1 289 ? 6.031 -0.785 -15.039 1.00 95.44 289 LEU A O 1
ATOM 2337 N N . SER A 1 290 ? 3.877 -0.664 -14.407 1.00 93.38 290 SER A N 1
ATOM 2338 C CA . SER A 1 290 ? 3.392 -0.158 -15.698 1.00 93.38 290 SER A CA 1
ATOM 2339 C C . SER A 1 290 ? 3.910 1.245 -16.012 1.00 93.38 290 SER A C 1
ATOM 2341 O O . SER A 1 290 ? 4.186 1.551 -17.164 1.00 93.38 290 SER A O 1
ATOM 2343 N N . ALA A 1 291 ? 4.085 2.104 -15.002 1.00 95.19 291 ALA A N 1
ATOM 2344 C CA . ALA A 1 291 ? 4.713 3.406 -15.216 1.00 95.19 291 ALA A CA 1
ATOM 2345 C C . ALA A 1 291 ? 6.190 3.256 -15.623 1.00 95.19 291 ALA A C 1
ATOM 2347 O O . ALA A 1 291 ? 6.644 3.943 -16.537 1.00 95.19 291 ALA A O 1
ATOM 2348 N N . LEU A 1 292 ? 6.917 2.323 -14.995 1.00 96.31 292 LEU A N 1
ATOM 2349 C CA . LEU A 1 292 ? 8.330 2.068 -15.288 1.00 96.31 292 LEU A CA 1
ATOM 2350 C C . LEU A 1 292 ? 8.573 1.499 -16.691 1.00 96.31 292 LEU A C 1
ATOM 2352 O O . LEU A 1 292 ? 9.592 1.825 -17.291 1.00 96.31 292 LEU A O 1
ATOM 2356 N N . GLU A 1 293 ? 7.651 0.703 -17.242 1.00 93.38 293 GLU A N 1
ATOM 2357 C CA . GLU A 1 293 ? 7.723 0.242 -18.643 1.00 93.38 293 GLU A CA 1
ATOM 2358 C C . GLU A 1 293 ? 7.890 1.413 -19.613 1.00 93.38 293 GLU A C 1
ATOM 2360 O O . GLU A 1 293 ? 8.724 1.379 -20.517 1.00 93.38 293 GLU A O 1
ATOM 2365 N N . ILE A 1 294 ? 7.126 2.480 -19.382 1.00 93.06 294 ILE A N 1
ATOM 2366 C CA . ILE A 1 294 ? 7.130 3.666 -20.228 1.00 93.06 294 ILE A CA 1
ATOM 2367 C C . ILE A 1 294 ? 8.360 4.517 -19.939 1.00 93.06 294 ILE A C 1
ATOM 2369 O O . ILE A 1 294 ? 9.080 4.888 -20.865 1.00 93.06 294 ILE A O 1
ATOM 2373 N N . THR A 1 295 ? 8.644 4.812 -18.666 1.00 94.81 295 THR A N 1
ATOM 2374 C CA . THR A 1 295 ? 9.737 5.727 -18.311 1.00 94.81 295 THR A CA 1
ATOM 2375 C C . THR A 1 295 ? 11.122 5.168 -18.639 1.00 94.81 295 THR A C 1
ATOM 2377 O O . THR A 1 295 ? 12.008 5.947 -18.985 1.00 94.81 295 THR A O 1
ATOM 2380 N N . LEU A 1 296 ? 11.310 3.842 -18.623 1.00 94.38 296 LEU A N 1
ATOM 2381 C CA . LEU A 1 296 ? 12.538 3.193 -19.103 1.00 94.38 296 LEU A CA 1
ATOM 2382 C C . LEU A 1 296 ? 12.737 3.354 -20.618 1.00 94.38 296 LEU A C 1
ATOM 2384 O O . LEU A 1 296 ? 13.874 3.451 -21.076 1.00 94.38 296 LEU A O 1
ATOM 2388 N N . GLY A 1 297 ? 11.650 3.394 -21.392 1.00 89.56 297 GLY A N 1
ATOM 2389 C CA . GLY A 1 297 ? 11.685 3.546 -22.848 1.00 89.56 297 GLY A CA 1
ATOM 2390 C C . GLY A 1 297 ? 11.885 4.983 -23.342 1.00 89.56 297 GLY A C 1
ATOM 2391 O O . GLY A 1 297 ? 12.169 5.184 -24.522 1.00 89.56 297 GLY A O 1
ATOM 2392 N N . LEU A 1 298 ? 11.754 5.992 -22.473 1.00 90.44 298 LEU A N 1
ATOM 2393 C CA . LEU A 1 298 ? 11.873 7.405 -22.854 1.00 90.44 298 LEU A CA 1
ATOM 2394 C C . LEU A 1 298 ? 13.320 7.805 -23.128 1.00 90.44 298 LEU A C 1
ATOM 2396 O O . LEU A 1 298 ? 14.197 7.515 -22.327 1.00 90.44 298 LEU A O 1
ATOM 2400 N N . ASP A 1 299 ? 13.567 8.568 -24.193 1.00 89.25 299 ASP A N 1
ATOM 2401 C CA . ASP A 1 299 ? 14.895 9.098 -24.536 1.00 89.25 299 ASP A CA 1
ATOM 2402 C C . ASP A 1 299 ? 15.305 10.302 -23.656 1.00 89.25 299 ASP A C 1
ATOM 2404 O O . ASP A 1 299 ? 15.532 11.414 -24.128 1.00 89.25 299 ASP A O 1
ATOM 2408 N N . ASP A 1 300 ? 15.341 10.094 -22.337 1.00 92.00 300 ASP A N 1
ATOM 2409 C CA . ASP A 1 300 ? 15.811 11.059 -21.342 1.00 92.00 300 ASP A CA 1
ATOM 2410 C C . ASP A 1 300 ? 16.666 10.344 -20.287 1.00 92.00 300 ASP A C 1
ATOM 2412 O O . ASP A 1 300 ? 16.178 9.511 -19.523 1.00 92.00 300 ASP A O 1
ATOM 2416 N N . ALA A 1 301 ? 17.958 10.677 -20.235 1.00 91.19 301 ALA A N 1
ATOM 2417 C CA . ALA A 1 301 ? 18.923 9.992 -19.375 1.00 91.19 301 ALA A CA 1
ATOM 2418 C C . ALA A 1 301 ? 18.588 10.092 -17.875 1.00 91.19 301 ALA A C 1
ATOM 2420 O O . ALA A 1 301 ? 18.829 9.143 -17.130 1.00 91.19 301 ALA A O 1
ATOM 2421 N N . VAL A 1 302 ? 18.010 11.214 -17.428 1.00 93.81 302 VAL A N 1
ATOM 2422 C CA . VAL A 1 302 ? 17.658 11.419 -16.015 1.00 93.81 302 VAL A CA 1
ATOM 2423 C C . VAL A 1 302 ? 16.459 10.554 -15.649 1.00 93.81 302 VAL A C 1
ATOM 2425 O O . VAL A 1 302 ? 16.478 9.880 -14.619 1.00 93.81 302 VAL A O 1
ATOM 2428 N N . ILE A 1 303 ? 15.437 10.531 -16.509 1.00 95.06 303 ILE A N 1
ATOM 2429 C CA . ILE A 1 303 ? 14.252 9.693 -16.308 1.00 95.06 303 ILE A CA 1
ATOM 2430 C C . ILE A 1 303 ? 14.631 8.210 -16.337 1.00 95.06 303 ILE A C 1
ATOM 2432 O O . ILE A 1 303 ? 14.204 7.467 -15.450 1.00 95.06 303 ILE A O 1
ATOM 2436 N N . LYS A 1 304 ? 15.463 7.779 -17.296 1.00 93.88 304 LYS A N 1
ATOM 2437 C CA . LYS A 1 304 ? 15.941 6.390 -17.364 1.00 93.88 304 LYS A CA 1
ATOM 2438 C C . LYS A 1 304 ? 16.709 6.000 -16.109 1.00 93.88 304 LYS A C 1
ATOM 2440 O O . LYS A 1 304 ? 16.354 5.011 -15.481 1.00 93.88 304 LYS A O 1
ATOM 2445 N N . SER A 1 305 ? 17.708 6.789 -15.708 1.00 94.69 305 SER A N 1
ATOM 2446 C CA . SER A 1 305 ? 18.510 6.509 -14.510 1.00 94.69 305 SER A CA 1
ATOM 2447 C C . SER A 1 305 ? 17.640 6.408 -13.253 1.00 94.69 305 SER A C 1
ATOM 2449 O O . SER A 1 305 ? 17.748 5.431 -12.516 1.00 94.69 305 SER A O 1
ATOM 2451 N N . ALA A 1 306 ? 16.704 7.341 -13.050 1.00 96.31 306 ALA A N 1
ATOM 2452 C CA . ALA A 1 306 ? 15.777 7.277 -11.922 1.00 96.31 306 ALA A CA 1
ATOM 2453 C C . ALA A 1 306 ? 14.869 6.035 -11.977 1.00 96.31 306 ALA A C 1
ATOM 2455 O O . ALA A 1 306 ? 14.630 5.400 -10.954 1.00 96.31 306 ALA A O 1
ATOM 2456 N N . SER A 1 307 ? 14.395 5.660 -13.169 1.00 97.38 307 SER A N 1
ATOM 2457 C CA . SER A 1 307 ? 13.557 4.469 -13.366 1.00 97.38 307 SER A CA 1
ATOM 2458 C C . SER A 1 307 ? 14.315 3.174 -13.067 1.00 97.38 307 SER A C 1
ATOM 2460 O O . SER A 1 307 ? 13.749 2.264 -12.464 1.00 97.38 307 SER A O 1
ATOM 2462 N N . ILE A 1 308 ? 15.594 3.101 -13.450 1.00 96.69 308 ILE A N 1
ATOM 2463 C CA . ILE A 1 308 ? 16.479 1.970 -13.144 1.00 96.69 308 ILE A CA 1
ATOM 2464 C C . ILE A 1 308 ? 16.682 1.851 -11.630 1.00 96.69 308 ILE A C 1
ATOM 2466 O O . ILE A 1 308 ? 16.519 0.759 -11.092 1.00 96.69 308 ILE A O 1
ATOM 2470 N N . ASP A 1 309 ? 16.956 2.960 -10.935 1.00 95.69 309 ASP A N 1
ATOM 2471 C CA . ASP A 1 309 ? 17.116 2.967 -9.475 1.00 95.69 309 ASP A CA 1
ATOM 2472 C C . ASP A 1 309 ? 15.837 2.487 -8.764 1.00 95.69 309 ASP A C 1
ATOM 2474 O O . ASP A 1 309 ? 15.892 1.611 -7.899 1.00 95.69 309 ASP A O 1
ATOM 2478 N N . ILE A 1 310 ? 14.668 3.007 -9.165 1.00 96.06 310 ILE A N 1
ATOM 2479 C CA . ILE A 1 310 ? 13.368 2.598 -8.608 1.00 96.06 310 ILE A CA 1
ATOM 2480 C C . ILE A 1 310 ? 13.127 1.103 -8.843 1.00 96.06 310 ILE A C 1
ATOM 2482 O O . ILE A 1 310 ? 12.733 0.390 -7.919 1.00 96.06 310 ILE A O 1
ATOM 2486 N N . LEU A 1 311 ? 13.373 0.614 -10.062 1.00 97.06 311 LEU A N 1
ATOM 2487 C CA . LEU A 1 311 ? 13.206 -0.800 -10.384 1.00 97.06 311 LEU A CA 1
ATOM 2488 C C . LEU A 1 311 ? 14.167 -1.681 -9.577 1.00 97.06 311 LEU A C 1
ATOM 2490 O O . LEU A 1 311 ? 13.745 -2.733 -9.099 1.00 97.06 311 LEU A O 1
ATOM 2494 N N . SER A 1 312 ? 15.417 -1.244 -9.382 1.00 95.19 312 SER A N 1
ATOM 2495 C CA . SER A 1 312 ? 16.402 -1.946 -8.548 1.00 95.19 312 SER A CA 1
ATOM 2496 C C . SER A 1 312 ? 15.883 -2.113 -7.128 1.00 95.19 312 SER A C 1
ATOM 2498 O O . SER A 1 312 ? 15.845 -3.238 -6.637 1.00 95.19 312 SER A O 1
ATOM 2500 N N . TYR A 1 313 ? 15.371 -1.043 -6.506 1.00 92.38 313 TYR A N 1
ATOM 2501 C CA . TYR A 1 313 ? 14.783 -1.135 -5.168 1.00 92.38 313 TYR A CA 1
ATOM 2502 C C . TYR A 1 313 ? 13.647 -2.159 -5.119 1.00 92.38 313 TYR A C 1
ATOM 2504 O O . TYR A 1 313 ? 13.643 -3.043 -4.264 1.00 92.38 313 TYR A O 1
ATOM 2512 N N . ILE A 1 314 ? 12.701 -2.101 -6.058 1.00 93.19 314 ILE A N 1
ATOM 2513 C CA . ILE A 1 314 ? 11.565 -3.031 -6.070 1.00 93.19 314 ILE A CA 1
ATOM 2514 C C . ILE A 1 314 ? 12.042 -4.487 -6.213 1.00 93.19 314 ILE A C 1
ATOM 2516 O O . ILE A 1 314 ? 11.545 -5.369 -5.509 1.00 93.19 314 ILE A O 1
ATOM 2520 N N . VAL A 1 315 ? 13.003 -4.747 -7.103 1.00 93.06 315 VAL A N 1
ATOM 2521 C CA . VAL A 1 315 ? 13.523 -6.095 -7.383 1.00 93.06 315 VAL A CA 1
ATOM 2522 C C . VAL A 1 315 ? 14.375 -6.634 -6.236 1.00 93.06 315 VAL A C 1
ATOM 2524 O O . VAL A 1 315 ? 14.276 -7.819 -5.927 1.00 93.06 315 VAL A O 1
ATOM 2527 N N . GLU A 1 316 ? 15.165 -5.789 -5.576 1.00 89.31 316 GLU A N 1
ATOM 2528 C CA . GLU A 1 316 ? 15.951 -6.160 -4.395 1.00 89.31 316 GLU A CA 1
ATOM 2529 C C . GLU A 1 316 ? 15.057 -6.591 -3.226 1.00 89.31 316 GLU A C 1
ATOM 2531 O O . GLU A 1 316 ? 15.383 -7.547 -2.522 1.00 89.31 316 GLU A O 1
ATOM 2536 N N . PHE A 1 317 ? 13.914 -5.924 -3.026 1.00 84.62 317 PHE A N 1
ATOM 2537 C CA . PHE A 1 317 ? 13.014 -6.230 -1.910 1.00 84.62 317 PHE A CA 1
ATOM 2538 C C . PHE A 1 317 ? 11.958 -7.292 -2.228 1.00 84.62 317 PHE A C 1
ATOM 2540 O O . PHE A 1 317 ? 11.589 -8.064 -1.342 1.00 84.62 317 PHE A O 1
ATOM 2547 N N . SER A 1 318 ? 11.431 -7.338 -3.454 1.00 86.94 318 SER A N 1
ATOM 2548 C CA . SER A 1 318 ? 10.353 -8.265 -3.816 1.00 86.94 318 SER A CA 1
ATOM 2549 C C . SER A 1 318 ? 10.465 -8.771 -5.261 1.00 86.94 318 SER A C 1
ATOM 2551 O O . SER A 1 318 ? 9.633 -8.447 -6.116 1.00 86.94 318 SER A O 1
ATOM 2553 N N . PRO A 1 319 ? 11.454 -9.632 -5.562 1.00 90.94 319 PRO A N 1
ATOM 2554 C CA . PRO A 1 319 ? 11.656 -10.135 -6.919 1.00 90.94 319 PRO A CA 1
ATOM 2555 C C . PRO A 1 319 ? 10.481 -11.000 -7.404 1.00 90.94 319 PRO A C 1
ATOM 2557 O O . PRO A 1 319 ? 10.103 -10.919 -8.572 1.00 90.94 319 PRO A O 1
ATOM 2560 N N . SER A 1 320 ? 9.844 -11.778 -6.517 1.00 89.12 320 SER A N 1
ATOM 2561 C CA . SER A 1 320 ? 8.662 -12.588 -6.865 1.00 89.12 320 SER A CA 1
ATOM 2562 C C . SER A 1 320 ? 7.473 -11.743 -7.324 1.00 89.12 320 SER A C 1
ATOM 2564 O O . SER A 1 320 ? 6.781 -12.129 -8.261 1.00 89.12 320 SER A O 1
ATOM 2566 N N . MET A 1 321 ? 7.257 -10.565 -6.728 1.00 90.62 321 MET A N 1
ATOM 2567 C CA . MET A 1 321 ? 6.182 -9.654 -7.137 1.00 90.62 321 MET A CA 1
ATOM 2568 C C . MET A 1 321 ? 6.390 -9.151 -8.572 1.00 90.62 321 MET A C 1
ATOM 2570 O O . MET A 1 321 ? 5.452 -9.119 -9.369 1.00 90.62 321 MET A O 1
ATOM 2574 N N . VAL A 1 322 ? 7.631 -8.810 -8.926 1.00 94.12 322 VAL A N 1
ATOM 2575 C CA . VAL A 1 322 ? 7.984 -8.366 -10.283 1.00 94.12 322 VAL A CA 1
ATOM 2576 C C . VAL A 1 322 ? 7.858 -9.514 -11.289 1.00 94.12 322 VAL A C 1
ATOM 2578 O O . VAL A 1 322 ? 7.323 -9.316 -12.380 1.00 94.12 322 VAL A O 1
ATOM 2581 N N . ARG A 1 323 ? 8.274 -10.735 -10.923 1.00 93.69 323 ARG A N 1
ATOM 2582 C CA . ARG A 1 323 ? 8.090 -11.930 -11.765 1.00 93.69 323 ARG A CA 1
ATOM 2583 C C . ARG A 1 323 ? 6.619 -12.241 -12.017 1.00 93.69 323 ARG A C 1
ATOM 2585 O O . ARG A 1 323 ? 6.246 -12.508 -13.158 1.00 93.69 323 ARG A O 1
ATOM 2592 N N . GLU A 1 324 ? 5.784 -12.183 -10.981 1.00 91.56 324 GLU A N 1
ATOM 2593 C CA . GLU A 1 324 ? 4.340 -12.381 -11.116 1.00 91.56 324 GLU A CA 1
ATOM 2594 C C . GLU A 1 324 ? 3.743 -11.352 -12.082 1.00 91.56 324 GLU A C 1
ATOM 2596 O O . GLU A 1 324 ? 2.998 -11.718 -12.994 1.00 91.56 324 GLU A O 1
ATOM 2601 N N . TYR A 1 325 ? 4.119 -10.080 -11.936 1.00 92.62 325 TYR A N 1
ATOM 2602 C CA . TYR A 1 325 ? 3.704 -9.021 -12.848 1.00 92.62 325 TYR A CA 1
ATOM 2603 C C . TYR A 1 325 ? 4.091 -9.326 -14.306 1.00 92.62 325 TYR A C 1
ATOM 2605 O O . TYR A 1 325 ? 3.225 -9.283 -15.181 1.00 92.62 325 TYR A O 1
ATOM 2613 N N . MET A 1 326 ? 5.345 -9.719 -14.562 1.00 94.31 326 MET A N 1
ATOM 2614 C CA . MET A 1 326 ? 5.843 -10.076 -15.901 1.00 94.31 326 MET A CA 1
ATOM 2615 C C . MET A 1 326 ? 5.062 -11.238 -16.528 1.00 94.31 326 MET A C 1
ATOM 2617 O O . MET A 1 326 ? 4.638 -11.153 -17.678 1.00 94.31 326 MET A O 1
ATOM 2621 N N . VAL A 1 327 ? 4.794 -12.307 -15.770 1.00 91.75 327 VAL A N 1
ATOM 2622 C CA . VAL A 1 327 ? 3.994 -13.441 -16.269 1.00 91.75 327 VAL A CA 1
ATOM 2623 C C . VAL A 1 327 ? 2.566 -12.998 -16.605 1.00 91.75 327 VAL A C 1
ATOM 2625 O O . VAL A 1 327 ? 2.005 -13.412 -17.620 1.00 91.75 327 VAL A O 1
ATOM 2628 N N . GLN A 1 328 ? 1.973 -12.102 -15.810 1.00 90.44 328 GLN A N 1
ATOM 2629 C CA . GLN A 1 328 ? 0.631 -11.578 -16.079 1.00 90.44 328 GLN A CA 1
ATOM 2630 C C . GLN A 1 328 ? 0.542 -10.716 -17.354 1.00 90.44 328 GLN A C 1
ATOM 2632 O O . GLN A 1 328 ? -0.562 -10.564 -17.892 1.00 90.44 328 GLN A O 1
ATOM 2637 N N . GLN A 1 329 ? 1.656 -10.170 -17.860 1.00 90.44 329 GLN A N 1
ATOM 2638 C CA . GLN A 1 329 ? 1.677 -9.370 -19.092 1.00 90.44 329 GLN A CA 1
ATOM 2639 C C . GLN A 1 329 ? 1.294 -10.189 -20.337 1.00 90.44 329 GLN A C 1
ATOM 2641 O O . GLN A 1 329 ? 0.696 -9.631 -21.259 1.00 90.44 329 GLN A O 1
ATOM 2646 N N . GLN A 1 330 ? 1.503 -11.517 -20.328 1.00 83.94 330 GLN A N 1
ATOM 2647 C CA . GLN A 1 330 ? 1.173 -12.426 -21.444 1.00 83.94 330 GLN A CA 1
ATOM 2648 C C . GLN A 1 330 ? -0.279 -12.345 -21.928 1.00 83.94 330 GLN A C 1
ATOM 2650 O O . GLN A 1 330 ? -0.594 -12.719 -23.057 1.00 83.94 330 GLN A O 1
ATOM 2655 N N . HIS A 1 331 ? -1.183 -11.903 -21.056 1.00 78.12 331 HIS A N 1
ATOM 2656 C CA . HIS A 1 331 ? -2.613 -11.820 -21.336 1.00 78.12 331 HIS A CA 1
ATOM 2657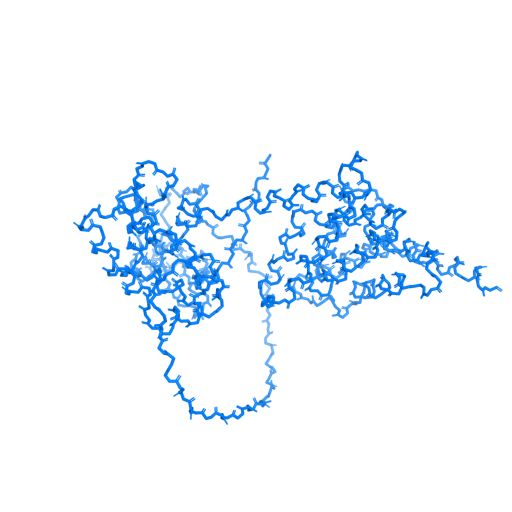 C C . HIS A 1 331 ? -3.108 -10.390 -21.574 1.00 78.12 331 HIS A C 1
ATOM 2659 O O . HIS A 1 331 ? -4.302 -10.205 -21.812 1.00 78.12 331 HIS A O 1
ATOM 2665 N N . LYS A 1 332 ? -2.232 -9.387 -21.449 1.00 77.19 332 LYS A N 1
ATOM 2666 C CA . LYS A 1 332 ? -2.618 -7.972 -21.364 1.00 77.19 332 LYS A CA 1
ATOM 2667 C C . LYS A 1 332 ? -1.945 -7.086 -22.404 1.00 77.19 332 LYS A C 1
ATOM 2669 O O . LYS A 1 332 ? -2.559 -6.100 -22.794 1.00 77.19 332 LYS A O 1
ATOM 2674 N N . THR A 1 333 ? -0.728 -7.416 -22.831 1.00 82.56 333 THR A N 1
ATOM 2675 C CA . THR A 1 333 ? 0.049 -6.561 -23.733 1.00 82.56 333 THR A CA 1
ATOM 2676 C C . THR A 1 333 ? 0.841 -7.360 -24.773 1.00 82.56 333 THR A C 1
ATOM 2678 O O . THR A 1 333 ? 0.915 -8.592 -24.711 1.00 82.56 333 THR A O 1
ATOM 2681 N N . GLU A 1 334 ? 1.381 -6.648 -25.758 1.00 87.19 334 GLU A N 1
ATOM 2682 C CA . GLU A 1 334 ? 2.239 -7.178 -26.814 1.00 87.19 334 GLU A CA 1
ATOM 2683 C C . GLU A 1 334 ? 3.633 -7.530 -26.274 1.00 87.19 334 GLU A C 1
ATOM 2685 O O . GLU A 1 334 ? 4.110 -6.953 -25.300 1.00 87.19 334 GLU A O 1
ATOM 2690 N N . GLU A 1 335 ? 4.294 -8.497 -26.909 1.00 85.81 335 GLU A N 1
ATOM 2691 C CA . GLU A 1 335 ? 5.562 -9.070 -26.437 1.00 85.81 335 GLU A CA 1
ATOM 2692 C C . GLU A 1 335 ? 6.708 -8.051 -26.356 1.00 85.81 335 GLU A C 1
ATOM 2694 O O . GLU A 1 335 ? 7.522 -8.108 -25.436 1.00 85.81 335 GLU A O 1
ATOM 2699 N N . GLU A 1 336 ? 6.724 -7.071 -27.259 1.00 83.94 336 GLU A N 1
ATOM 2700 C CA . GLU A 1 336 ? 7.687 -5.960 -27.269 1.00 83.94 336 GLU A CA 1
ATOM 2701 C C . GLU A 1 336 ? 7.533 -5.043 -26.042 1.00 83.94 336 GLU A C 1
ATOM 2703 O O . GLU A 1 336 ? 8.485 -4.399 -25.616 1.00 83.94 336 GLU A O 1
ATOM 2708 N N . GLN A 1 337 ? 6.348 -5.020 -25.424 1.00 87.50 337 GLN A N 1
ATOM 2709 C CA . GLN A 1 337 ? 6.040 -4.185 -24.261 1.00 87.50 337 GLN A CA 1
ATOM 2710 C C . GLN A 1 337 ? 6.233 -4.925 -22.929 1.00 87.50 337 GLN A C 1
ATOM 2712 O O . GLN A 1 337 ? 5.940 -4.384 -21.862 1.00 87.50 337 GLN A O 1
ATOM 2717 N N . TYR A 1 338 ? 6.712 -6.173 -22.951 1.00 94.38 338 TYR A N 1
ATOM 2718 C CA . TYR A 1 338 ? 7.010 -6.889 -21.714 1.00 94.38 338 TYR A CA 1
ATOM 2719 C C . TYR A 1 338 ? 8.155 -6.207 -20.976 1.00 94.38 338 TYR A C 1
ATOM 2721 O O . TYR A 1 338 ? 9.206 -5.944 -21.556 1.00 94.38 338 TYR A O 1
ATOM 2729 N N . LEU A 1 339 ? 7.986 -5.991 -19.669 1.00 95.38 339 LEU A N 1
ATOM 2730 C CA . LEU A 1 339 ? 8.960 -5.269 -18.848 1.00 95.38 339 LEU A CA 1
ATOM 2731 C C . LEU A 1 339 ? 10.343 -5.929 -18.932 1.00 95.38 339 LEU A C 1
ATOM 2733 O O . LEU A 1 339 ? 11.360 -5.249 -19.007 1.00 95.38 339 LEU A O 1
ATOM 2737 N N . LEU A 1 340 ? 10.382 -7.264 -18.985 1.00 95.31 340 LEU A N 1
ATOM 2738 C CA . LEU A 1 340 ? 11.625 -8.017 -19.135 1.00 95.31 340 LEU A CA 1
ATOM 2739 C C . LEU A 1 340 ? 12.314 -7.765 -20.483 1.00 95.31 340 LEU A C 1
ATOM 2741 O O . LEU A 1 340 ? 13.538 -7.685 -20.534 1.00 95.31 340 LEU A O 1
ATOM 2745 N N . ASN A 1 341 ? 11.541 -7.614 -21.558 1.00 94.06 341 ASN A N 1
ATOM 2746 C CA . ASN A 1 341 ? 12.071 -7.329 -22.889 1.00 94.06 341 ASN A CA 1
ATOM 2747 C C . ASN A 1 341 ? 12.548 -5.876 -22.978 1.00 94.06 341 ASN A C 1
ATOM 2749 O O . ASN A 1 341 ? 13.655 -5.646 -23.453 1.00 94.06 341 ASN A O 1
ATOM 2753 N N . ILE A 1 342 ? 11.808 -4.930 -22.389 1.00 94.38 342 ILE A N 1
ATOM 2754 C CA . ILE A 1 342 ? 12.229 -3.527 -22.248 1.00 94.38 342 ILE A CA 1
ATOM 2755 C C . ILE A 1 342 ? 13.562 -3.431 -21.489 1.00 94.38 342 ILE A C 1
ATOM 2757 O O . ILE A 1 342 ? 14.466 -2.732 -21.939 1.00 94.38 342 ILE A O 1
ATOM 2761 N N . ILE A 1 343 ? 13.731 -4.162 -20.377 1.00 95.12 343 ILE A N 1
ATOM 2762 C CA . ILE A 1 343 ? 15.006 -4.229 -19.634 1.00 95.12 343 ILE A CA 1
ATOM 2763 C C . ILE A 1 343 ? 16.149 -4.678 -20.556 1.00 95.12 343 ILE A C 1
ATOM 2765 O O . ILE A 1 343 ? 17.191 -4.026 -20.596 1.00 95.12 343 ILE A O 1
ATOM 2769 N N . ILE A 1 344 ? 15.953 -5.764 -21.315 1.00 93.25 344 ILE A N 1
ATOM 2770 C CA . ILE A 1 344 ? 16.978 -6.305 -22.222 1.00 93.25 344 ILE A CA 1
ATOM 2771 C C . ILE A 1 344 ? 17.292 -5.314 -23.352 1.00 93.25 344 ILE A C 1
ATOM 2773 O O . ILE A 1 344 ? 18.458 -5.109 -23.681 1.00 93.25 344 ILE A O 1
ATOM 2777 N N . GLU A 1 345 ? 16.282 -4.673 -23.935 1.00 91.12 345 GLU A N 1
ATOM 2778 C CA . GLU A 1 345 ? 16.468 -3.678 -24.992 1.00 91.12 345 GLU A CA 1
ATOM 2779 C C . GLU A 1 345 ? 17.219 -2.441 -24.495 1.00 91.12 345 GLU A C 1
ATOM 2781 O O . GLU A 1 345 ? 18.169 -2.005 -25.149 1.00 91.12 345 GLU A O 1
ATOM 2786 N N . GLN A 1 346 ? 16.860 -1.902 -23.323 1.00 91.31 346 GLN A N 1
ATOM 2787 C CA . GLN A 1 346 ? 17.527 -0.725 -22.757 1.00 91.31 346 GLN A CA 1
ATOM 2788 C C . GLN A 1 346 ? 19.006 -0.979 -22.443 1.00 91.31 346 GLN A C 1
ATOM 2790 O O . GLN A 1 346 ? 19.815 -0.064 -22.573 1.00 91.31 346 GLN A O 1
ATOM 2795 N N . MET A 1 347 ? 19.396 -2.220 -22.133 1.00 90.69 347 MET A N 1
ATOM 2796 C CA . MET A 1 347 ? 20.810 -2.595 -22.005 1.00 90.69 347 MET A CA 1
ATOM 2797 C C . MET A 1 347 ? 21.579 -2.503 -23.334 1.00 90.69 347 MET A C 1
ATOM 2799 O O . MET A 1 347 ? 22.774 -2.219 -23.333 1.00 90.69 347 MET A O 1
ATOM 2803 N N . VAL A 1 348 ? 20.919 -2.751 -24.472 1.00 85.38 348 VAL A N 1
ATOM 2804 C CA . VAL A 1 348 ? 21.540 -2.711 -25.812 1.00 85.38 348 VAL A CA 1
ATOM 2805 C C . VAL A 1 348 ? 21.725 -1.277 -26.296 1.00 85.38 348 VAL A C 1
ATOM 2807 O O . VAL A 1 348 ? 22.726 -0.961 -26.948 1.00 85.38 348 VAL A O 1
ATOM 2810 N N . VAL A 1 349 ? 20.737 -0.424 -26.020 1.00 85.81 349 VAL A N 1
ATOM 2811 C CA . VAL A 1 349 ? 20.703 0.966 -26.491 1.00 85.81 349 VAL A CA 1
ATOM 2812 C C . VAL A 1 349 ? 21.337 1.954 -25.514 1.00 85.81 349 VAL A C 1
ATOM 2814 O O . VAL A 1 349 ? 21.280 3.155 -25.773 1.00 85.81 349 VAL A O 1
ATOM 2817 N N . ASP A 1 350 ? 21.952 1.477 -24.426 1.00 83.44 350 ASP A N 1
ATOM 2818 C CA . ASP A 1 350 ? 22.645 2.343 -23.476 1.00 83.44 350 ASP A CA 1
ATOM 2819 C C . ASP A 1 350 ? 23.736 3.157 -24.189 1.00 83.44 350 ASP A C 1
ATOM 2821 O O . ASP A 1 350 ? 24.665 2.629 -24.812 1.00 83.44 350 ASP A O 1
ATOM 2825 N N . SER A 1 351 ? 23.559 4.474 -24.145 1.00 77.50 351 SER A N 1
ATOM 2826 C CA . SER A 1 351 ? 24.443 5.455 -24.761 1.00 77.50 351 SER A CA 1
ATOM 2827 C C . SER A 1 351 ? 25.531 5.953 -23.809 1.00 77.50 351 SER A C 1
ATOM 2829 O O . SER A 1 351 ? 26.397 6.712 -24.248 1.00 77.50 351 SER A O 1
ATOM 2831 N N . ASP A 1 352 ? 25.486 5.572 -22.527 1.00 79.44 352 ASP A N 1
ATOM 2832 C CA . ASP A 1 352 ? 26.500 5.935 -21.540 1.00 79.44 352 ASP A CA 1
ATOM 2833 C C . ASP A 1 352 ? 27.854 5.278 -21.888 1.00 79.44 352 ASP A C 1
ATOM 2835 O O . ASP A 1 352 ? 27.931 4.051 -22.013 1.00 79.44 352 ASP A O 1
ATOM 2839 N N . PRO A 1 353 ? 28.947 6.055 -22.037 1.00 78.81 353 PRO A N 1
ATOM 2840 C CA . PRO A 1 353 ? 30.287 5.510 -22.249 1.00 78.81 353 PRO A CA 1
ATOM 2841 C C . PRO A 1 353 ? 30.750 4.524 -21.167 1.00 78.81 353 PRO A C 1
ATOM 2843 O O . PRO A 1 353 ? 31.533 3.621 -21.466 1.00 78.81 353 PRO A O 1
ATOM 2846 N N . GLU A 1 354 ? 30.290 4.697 -19.927 1.00 82.81 354 GLU A N 1
ATOM 2847 C CA . GLU A 1 354 ? 30.586 3.821 -18.789 1.00 82.81 354 GLU A CA 1
ATOM 2848 C C . GLU A 1 354 ? 29.597 2.649 -18.681 1.00 82.81 354 GLU A C 1
ATOM 2850 O O . GLU A 1 354 ? 29.804 1.747 -17.869 1.00 82.81 354 GLU A O 1
ATOM 2855 N N . MET A 1 355 ? 28.556 2.623 -19.527 1.00 82.12 355 MET A N 1
ATOM 2856 C CA . MET A 1 355 ? 27.484 1.620 -19.534 1.00 82.12 355 MET A CA 1
ATOM 2857 C C . MET A 1 355 ? 26.790 1.479 -18.169 1.00 82.12 355 MET A C 1
ATOM 2859 O O . MET A 1 355 ? 26.377 0.382 -17.782 1.00 82.12 355 MET A O 1
ATOM 2863 N N . GLY A 1 356 ? 26.699 2.575 -17.404 1.00 86.06 356 GLY A N 1
ATOM 2864 C CA . GLY A 1 356 ? 26.184 2.558 -16.034 1.00 86.06 356 GLY A CA 1
ATOM 2865 C C . GLY A 1 356 ? 24.768 1.984 -15.947 1.00 86.06 356 GLY A C 1
ATOM 2866 O O . GLY A 1 356 ? 24.509 1.097 -15.129 1.00 86.06 356 GLY A O 1
ATOM 2867 N N . GLY A 1 357 ? 23.880 2.412 -16.851 1.00 89.38 357 GLY A N 1
ATOM 2868 C CA . GLY A 1 357 ? 22.503 1.925 -16.914 1.00 89.38 357 GLY A CA 1
ATOM 2869 C C . GLY A 1 357 ? 22.422 0.445 -17.293 1.00 89.38 357 GLY A C 1
ATOM 2870 O O . GLY A 1 357 ? 21.734 -0.330 -16.628 1.00 89.38 357 GLY A O 1
ATOM 2871 N N . ALA A 1 358 ? 23.172 0.017 -18.309 1.00 90.50 358 ALA A N 1
ATOM 2872 C CA . ALA A 1 358 ? 23.219 -1.377 -18.741 1.00 90.50 358 ALA A CA 1
ATOM 2873 C C . ALA A 1 358 ? 23.770 -2.313 -17.653 1.00 90.50 358 ALA A C 1
ATOM 2875 O O . ALA A 1 358 ? 23.274 -3.431 -17.501 1.00 90.50 358 ALA A O 1
ATOM 2876 N N . VAL A 1 359 ? 24.760 -1.874 -16.867 1.00 91.75 359 VAL A N 1
ATOM 2877 C CA . VAL A 1 359 ? 25.307 -2.650 -15.740 1.00 91.75 359 VAL A CA 1
ATOM 2878 C C . VAL A 1 359 ? 24.269 -2.818 -14.628 1.00 91.75 359 VAL A C 1
ATOM 2880 O O . VAL A 1 359 ? 24.100 -3.929 -14.121 1.00 91.75 359 VAL A O 1
ATOM 2883 N N . GLN A 1 360 ? 23.539 -1.758 -14.273 1.00 94.31 360 GLN A N 1
ATOM 2884 C CA . GLN A 1 360 ? 22.464 -1.840 -13.278 1.00 94.31 360 GLN A CA 1
ATOM 2885 C C . GLN A 1 360 ? 21.316 -2.744 -13.758 1.00 94.31 360 GLN A C 1
ATOM 2887 O O . GLN A 1 360 ? 20.890 -3.643 -13.031 1.00 94.31 360 GLN A O 1
ATOM 2892 N N . LEU A 1 361 ? 20.869 -2.580 -15.008 1.00 96.00 361 LEU A N 1
ATOM 2893 C CA . LEU A 1 361 ? 19.836 -3.422 -15.622 1.00 96.00 361 LEU A CA 1
ATOM 2894 C C . LEU A 1 361 ? 20.265 -4.895 -15.718 1.00 96.00 361 LEU A C 1
ATOM 2896 O O . LEU A 1 361 ? 19.451 -5.783 -15.470 1.00 96.00 361 LEU A O 1
ATOM 2900 N N . MET A 1 362 ? 21.545 -5.175 -15.987 1.00 93.38 362 MET A N 1
ATOM 2901 C CA . MET A 1 362 ? 22.098 -6.534 -15.919 1.00 93.38 362 MET A CA 1
ATOM 2902 C C . MET A 1 362 ? 22.009 -7.110 -14.499 1.00 93.38 362 MET A C 1
ATOM 2904 O O . MET A 1 362 ? 21.686 -8.286 -14.330 1.00 93.38 362 MET A O 1
ATOM 2908 N N . GLY A 1 363 ? 22.285 -6.297 -13.474 1.00 94.31 363 GLY A N 1
ATOM 2909 C CA . GLY A 1 363 ? 22.115 -6.679 -12.071 1.00 94.31 363 GLY A CA 1
ATOM 2910 C C . GLY A 1 363 ? 20.670 -7.069 -11.754 1.00 94.31 363 GLY A C 1
ATOM 2911 O O . GLY A 1 363 ? 20.428 -8.148 -11.212 1.00 94.31 363 GLY A O 1
ATOM 2912 N N . ILE A 1 364 ? 19.714 -6.245 -12.187 1.00 96.62 364 ILE A N 1
ATOM 2913 C CA . ILE A 1 364 ? 18.274 -6.506 -12.061 1.00 96.62 364 ILE A CA 1
ATOM 2914 C C . ILE A 1 364 ? 17.886 -7.807 -12.776 1.00 96.62 364 ILE A C 1
ATOM 2916 O O . ILE A 1 364 ? 17.266 -8.688 -12.176 1.00 96.62 364 ILE A O 1
ATOM 2920 N N . LEU A 1 365 ? 18.291 -7.960 -14.042 1.00 95.31 365 LEU A N 1
ATOM 2921 C CA . LEU A 1 365 ? 18.020 -9.154 -14.840 1.00 95.31 365 LEU A CA 1
ATOM 2922 C C . LEU A 1 365 ? 18.554 -10.408 -14.143 1.00 95.31 365 LEU A C 1
ATOM 2924 O O . LEU A 1 365 ? 17.844 -11.408 -14.062 1.00 95.31 365 LEU A O 1
ATOM 2928 N N . ARG A 1 366 ? 19.773 -10.343 -13.592 1.00 94.25 366 ARG A N 1
ATOM 2929 C CA . ARG A 1 366 ? 20.386 -11.447 -12.850 1.00 94.25 366 ARG A CA 1
ATOM 2930 C C . ARG A 1 366 ? 19.542 -11.848 -11.645 1.00 94.25 366 ARG A C 1
ATOM 2932 O O . ARG A 1 366 ? 19.263 -13.031 -11.505 1.00 94.25 366 ARG A O 1
ATOM 2939 N N . ILE A 1 367 ? 19.105 -10.897 -10.816 1.00 93.94 367 ILE A N 1
ATOM 2940 C CA . ILE A 1 367 ? 18.266 -11.196 -9.642 1.00 93.94 367 ILE A CA 1
ATOM 2941 C C . ILE A 1 367 ? 16.968 -11.896 -10.065 1.00 93.94 367 ILE A C 1
ATOM 2943 O O . ILE A 1 367 ? 16.554 -12.866 -9.426 1.00 93.94 367 ILE A O 1
ATOM 2947 N N . LEU A 1 368 ? 16.347 -11.429 -11.152 1.00 94.00 368 LEU A N 1
ATOM 2948 C CA . LEU A 1 368 ? 15.070 -11.947 -11.638 1.00 94.00 368 LEU A CA 1
ATOM 2949 C C . LEU A 1 368 ? 15.170 -13.360 -12.219 1.00 94.00 368 LEU A C 1
ATOM 2951 O O . LEU A 1 368 ? 14.276 -14.164 -11.953 1.00 94.00 368 LEU A O 1
ATOM 2955 N N . ILE A 1 369 ? 16.218 -13.665 -12.993 1.00 92.31 369 ILE A N 1
ATOM 2956 C CA . ILE A 1 369 ? 16.382 -14.968 -13.665 1.00 92.31 369 ILE A CA 1
ATOM 2957 C C . ILE A 1 369 ? 17.066 -16.026 -12.798 1.00 92.31 369 ILE A C 1
ATOM 2959 O O . ILE A 1 369 ? 17.011 -17.204 -13.153 1.00 92.31 369 ILE A O 1
ATOM 2963 N N . ASP A 1 370 ? 17.718 -15.631 -11.702 1.00 88.88 370 ASP A N 1
ATOM 2964 C CA . ASP A 1 370 ? 18.439 -16.557 -10.833 1.00 88.88 370 ASP A CA 1
ATOM 2965 C C . ASP A 1 370 ? 17.472 -17.563 -10.178 1.00 88.88 370 ASP A C 1
ATOM 2967 O O . ASP A 1 370 ? 16.618 -17.168 -9.374 1.00 88.88 370 ASP A O 1
ATOM 2971 N N . PRO A 1 371 ? 17.578 -18.871 -10.486 1.00 83.06 371 PRO A N 1
ATOM 2972 C CA . PRO A 1 371 ? 16.702 -19.879 -9.906 1.00 83.06 371 PRO A CA 1
ATOM 2973 C C . PRO A 1 371 ? 16.870 -20.051 -8.392 1.00 83.06 371 PRO A C 1
ATOM 2975 O O . PRO A 1 371 ? 15.975 -20.625 -7.768 1.00 83.06 371 PRO A O 1
ATOM 2978 N N . GLU A 1 372 ? 17.986 -19.600 -7.807 1.00 81.81 372 GLU A N 1
ATOM 2979 C CA . GLU A 1 372 ? 18.199 -19.586 -6.352 1.00 81.81 372 GLU A CA 1
ATOM 2980 C C . GLU A 1 372 ? 17.332 -18.516 -5.673 1.00 81.81 372 GLU A C 1
ATOM 2982 O O . GLU A 1 372 ? 16.800 -18.747 -4.589 1.00 81.81 372 GLU A O 1
ATOM 2987 N N . ASN A 1 373 ? 17.060 -17.406 -6.368 1.00 80.44 373 ASN A N 1
ATOM 2988 C CA . ASN A 1 373 ? 16.145 -16.351 -5.915 1.00 80.44 373 ASN A CA 1
ATOM 2989 C C . ASN A 1 373 ? 14.661 -16.690 -6.149 1.00 80.44 373 ASN A C 1
ATOM 2991 O O . ASN A 1 373 ? 13.777 -15.888 -5.836 1.00 80.44 373 ASN A O 1
ATOM 2995 N N . MET A 1 374 ? 14.367 -17.868 -6.709 1.00 84.19 374 MET A N 1
ATOM 2996 C CA . MET A 1 374 ? 13.018 -18.413 -6.904 1.00 84.19 374 MET A CA 1
ATOM 2997 C C . MET A 1 374 ? 12.729 -19.466 -5.827 1.00 84.19 374 MET A C 1
ATOM 2999 O O . MET A 1 374 ? 12.418 -20.627 -6.121 1.00 84.19 374 MET A O 1
ATOM 3003 N N . MET A 1 375 ? 12.910 -19.064 -4.566 1.00 63.09 375 MET A N 1
ATOM 3004 C CA . MET A 1 375 ? 12.595 -19.874 -3.391 1.00 63.09 375 MET A CA 1
ATOM 3005 C C . MET A 1 375 ? 11.126 -20.304 -3.424 1.00 63.09 375 MET A C 1
ATOM 3007 O O . MET A 1 375 ? 10.248 -19.554 -3.839 1.00 63.09 375 MET A O 1
ATOM 3011 N N . ALA A 1 376 ? 10.854 -21.528 -2.975 1.00 51.41 376 ALA A N 1
ATOM 3012 C CA . ALA A 1 376 ? 9.529 -22.136 -2.992 1.00 51.41 376 ALA A CA 1
ATOM 3013 C C . ALA A 1 376 ? 8.591 -21.520 -1.934 1.00 51.41 376 ALA A C 1
ATOM 3015 O O . ALA A 1 376 ? 8.200 -22.184 -0.976 1.00 51.41 376 ALA A O 1
ATOM 3016 N N . THR A 1 377 ? 8.195 -20.258 -2.084 1.00 49.06 377 THR A N 1
ATOM 3017 C CA . THR A 1 377 ? 7.093 -19.684 -1.307 1.00 49.06 377 THR A CA 1
ATOM 3018 C C . THR A 1 377 ? 5.775 -20.283 -1.799 1.00 49.06 377 THR A C 1
ATOM 3020 O O . THR A 1 377 ? 5.132 -19.808 -2.727 1.00 49.06 377 THR A O 1
ATOM 3023 N N . VAL A 1 378 ? 5.379 -21.392 -1.161 1.00 49.84 378 VAL A N 1
ATOM 3024 C CA . VAL A 1 378 ? 4.032 -22.010 -1.129 1.00 49.84 378 VAL A CA 1
ATOM 3025 C C . VAL A 1 378 ? 3.452 -22.492 -2.475 1.00 49.84 378 VAL A C 1
ATOM 3027 O O . VAL A 1 378 ? 2.559 -23.339 -2.491 1.00 49.84 378 VAL A O 1
ATOM 3030 N N . THR A 1 379 ? 3.984 -22.074 -3.623 1.00 49.62 379 THR A N 1
ATOM 3031 C CA . THR A 1 379 ? 3.553 -22.530 -4.945 1.00 49.62 379 THR A CA 1
ATOM 3032 C C . THR A 1 379 ? 4.750 -23.031 -5.738 1.00 49.62 379 THR A C 1
ATOM 3034 O O . THR A 1 379 ? 5.557 -22.265 -6.247 1.00 49.62 379 THR A O 1
ATOM 3037 N N . LYS A 1 380 ? 4.834 -24.351 -5.939 1.00 55.75 380 LYS A N 1
ATOM 3038 C CA . LYS A 1 380 ? 5.770 -24.972 -6.900 1.00 55.75 380 LYS A CA 1
ATOM 3039 C C . LYS A 1 380 ? 5.607 -24.448 -8.349 1.00 55.75 380 LYS A C 1
ATOM 3041 O O . LYS A 1 380 ? 6.365 -24.862 -9.218 1.00 55.75 380 LYS A O 1
ATOM 3046 N N . SER A 1 381 ? 4.627 -23.575 -8.601 1.00 70.69 381 SER A N 1
ATOM 3047 C CA . SER A 1 381 ? 4.265 -23.028 -9.910 1.00 70.69 381 SER A CA 1
ATOM 3048 C C . SER A 1 381 ? 5.128 -21.832 -10.324 1.00 70.69 381 SER A C 1
ATOM 3050 O O . SER A 1 381 ? 5.595 -21.830 -11.454 1.00 70.69 381 SER A O 1
ATOM 3052 N N . GLU A 1 382 ? 5.434 -20.875 -9.427 1.00 81.44 382 GLU A N 1
ATOM 3053 C CA . GLU A 1 382 ? 6.053 -19.584 -9.812 1.00 81.44 382 GLU A CA 1
ATOM 3054 C C . GLU A 1 382 ? 7.329 -19.770 -10.645 1.00 81.44 382 GLU A C 1
ATOM 3056 O O . GLU A 1 382 ? 7.447 -19.237 -11.746 1.00 81.44 382 GLU A O 1
ATOM 3061 N N . ARG A 1 383 ? 8.268 -20.584 -10.147 1.00 85.75 383 ARG A N 1
ATOM 3062 C CA . ARG A 1 383 ? 9.531 -20.873 -10.837 1.00 85.75 383 ARG A CA 1
ATOM 3063 C C . ARG A 1 383 ? 9.304 -21.463 -12.227 1.00 85.75 383 ARG A C 1
ATOM 3065 O O . ARG A 1 383 ? 9.981 -21.077 -13.175 1.00 85.75 383 ARG A O 1
ATOM 3072 N N . ALA A 1 384 ? 8.402 -22.435 -12.343 1.00 86.94 384 ALA A N 1
ATOM 3073 C CA . ALA A 1 384 ? 8.134 -23.093 -13.616 1.00 86.94 384 ALA A CA 1
ATOM 3074 C C . ALA A 1 384 ? 7.470 -22.122 -14.601 1.00 86.94 384 ALA A C 1
ATOM 3076 O O . ALA A 1 384 ? 7.888 -22.054 -15.756 1.00 86.94 384 ALA A O 1
ATOM 3077 N N . ASP A 1 385 ? 6.501 -21.342 -14.124 1.00 89.12 385 ASP A N 1
ATOM 3078 C CA . ASP A 1 385 ? 5.735 -20.386 -14.919 1.00 89.12 385 ASP A CA 1
ATOM 3079 C C . ASP A 1 385 ? 6.625 -19.241 -15.419 1.00 89.12 385 ASP A C 1
ATOM 3081 O O . ASP A 1 385 ? 6.637 -18.946 -16.615 1.00 89.12 385 ASP A O 1
ATOM 3085 N N . PHE A 1 386 ? 7.438 -18.648 -14.538 1.00 92.75 386 PHE A N 1
ATOM 3086 C CA . PHE A 1 386 ? 8.343 -17.560 -14.907 1.00 92.75 386 PHE A CA 1
ATOM 3087 C C . PHE A 1 386 ? 9.469 -18.027 -15.835 1.00 92.75 386 PHE A C 1
ATOM 3089 O O . PHE A 1 386 ? 9.761 -17.360 -16.825 1.00 92.75 386 PHE A O 1
ATOM 3096 N N . LEU A 1 387 ? 10.086 -19.187 -15.583 1.00 91.94 387 LEU A N 1
ATOM 3097 C CA . LEU A 1 387 ? 11.109 -19.709 -16.495 1.00 91.94 387 LEU A CA 1
ATOM 3098 C C . LEU A 1 387 ? 10.504 -20.061 -17.858 1.00 91.94 387 LEU A C 1
ATOM 3100 O O . LEU A 1 387 ? 11.098 -19.740 -18.886 1.00 91.94 387 LEU A O 1
ATOM 3104 N N . ALA A 1 388 ? 9.316 -20.671 -17.895 1.00 91.62 388 ALA A N 1
ATOM 3105 C CA . ALA A 1 388 ? 8.613 -20.935 -19.148 1.00 91.62 388 ALA A CA 1
ATOM 3106 C C . ALA A 1 388 ? 8.304 -19.636 -19.909 1.00 91.62 388 ALA A C 1
ATOM 3108 O O . ALA A 1 388 ? 8.512 -19.584 -21.123 1.00 91.62 388 ALA A O 1
ATOM 3109 N N . PHE A 1 389 ? 7.867 -18.587 -19.203 1.00 93.88 389 PHE A N 1
ATOM 3110 C CA . PHE A 1 389 ? 7.705 -17.242 -19.753 1.00 93.88 389 PHE A CA 1
ATOM 3111 C C . PHE A 1 389 ? 9.019 -16.722 -20.352 1.00 93.88 389 PHE A C 1
ATOM 3113 O O . PHE A 1 389 ? 9.058 -16.416 -21.543 1.00 93.88 389 PHE A O 1
ATOM 3120 N N . PHE A 1 390 ? 10.104 -16.709 -19.575 1.00 94.62 390 PHE A N 1
ATOM 3121 C CA . PHE A 1 390 ? 11.413 -16.199 -19.988 1.00 94.62 390 PHE A CA 1
ATOM 3122 C C . PHE A 1 390 ? 11.960 -16.912 -21.232 1.00 94.62 390 PHE A C 1
ATOM 3124 O O . PHE A 1 390 ? 12.339 -16.265 -22.211 1.00 94.62 390 PHE A O 1
ATOM 3131 N N . TYR A 1 391 ? 11.972 -18.249 -21.232 1.00 93.44 391 TYR A N 1
ATOM 3132 C CA . TYR A 1 391 ? 12.492 -19.023 -22.362 1.00 93.44 391 TYR A CA 1
ATOM 3133 C C . TYR A 1 391 ? 11.661 -18.836 -23.630 1.00 93.44 391 TYR A C 1
ATOM 3135 O O . TYR A 1 391 ? 12.216 -18.854 -24.728 1.00 93.44 391 TYR A O 1
ATOM 3143 N N . LYS A 1 392 ? 10.344 -18.663 -23.487 1.00 93.38 392 LYS A N 1
ATOM 3144 C CA . LYS A 1 392 ? 9.444 -18.478 -24.622 1.00 93.38 392 LYS A CA 1
ATOM 3145 C C . LYS A 1 392 ? 9.523 -17.063 -25.196 1.00 93.38 392 LYS A C 1
ATOM 3147 O O . LYS A 1 392 ? 9.559 -16.937 -26.415 1.00 93.38 392 LYS A O 1
ATOM 3152 N N . HIS A 1 393 ? 9.565 -16.043 -24.339 1.00 93.31 393 HIS A N 1
ATOM 3153 C CA . HIS A 1 393 ? 9.296 -14.659 -24.739 1.00 93.31 393 HIS A CA 1
ATOM 3154 C C . HIS A 1 393 ? 10.481 -13.693 -24.659 1.00 93.31 393 HIS A C 1
ATOM 3156 O O . HIS A 1 393 ? 10.438 -12.628 -25.262 1.00 93.31 393 HIS A O 1
ATOM 3162 N N . SER A 1 394 ? 11.552 -14.050 -23.947 1.00 93.06 394 SER A N 1
ATOM 3163 C CA . SER A 1 394 ? 12.651 -13.108 -23.667 1.00 93.06 394 SER A CA 1
ATOM 3164 C C . SER A 1 394 ? 14.031 -13.643 -24.041 1.00 93.06 394 SER A C 1
ATOM 3166 O O . SER A 1 394 ? 14.937 -12.870 -24.345 1.00 93.06 394 SER A O 1
ATOM 3168 N N . MET A 1 395 ? 14.211 -14.967 -24.100 1.00 91.56 395 MET A N 1
ATOM 3169 C CA . MET A 1 395 ? 15.503 -15.574 -24.448 1.00 91.56 395 MET A CA 1
ATOM 3170 C C . MET A 1 395 ? 16.036 -15.101 -25.809 1.00 91.56 395 MET A C 1
ATOM 3172 O O . MET A 1 395 ? 17.237 -14.896 -25.973 1.00 91.56 395 MET A O 1
ATOM 3176 N N . HIS A 1 396 ? 15.159 -14.913 -26.795 1.00 88.94 396 HIS A N 1
ATOM 3177 C CA . HIS A 1 396 ? 15.574 -14.507 -28.136 1.00 88.94 396 HIS A CA 1
ATOM 3178 C C . HIS A 1 396 ? 16.063 -13.048 -28.194 1.00 88.94 396 HIS A C 1
ATOM 3180 O O . HIS A 1 396 ? 17.011 -12.777 -28.931 1.00 88.94 396 HIS A O 1
ATOM 3186 N N . TYR A 1 397 ? 15.515 -12.147 -27.369 1.00 88.44 397 TYR A N 1
ATOM 3187 C CA . TYR A 1 397 ? 16.046 -10.790 -27.182 1.00 88.44 397 TYR A CA 1
ATOM 3188 C C . TYR A 1 397 ? 17.460 -10.827 -26.595 1.00 88.44 397 TYR A C 1
ATOM 3190 O O . TYR A 1 397 ? 18.371 -10.180 -27.112 1.00 88.44 397 TYR A O 1
ATOM 3198 N N . LEU A 1 398 ? 17.674 -11.657 -25.567 1.00 85.94 398 LEU A N 1
ATOM 3199 C CA . LEU A 1 398 ? 18.981 -11.800 -24.923 1.00 85.94 398 LEU A CA 1
ATOM 3200 C C . LEU A 1 398 ? 20.038 -12.366 -25.887 1.00 85.94 398 LEU A C 1
ATOM 3202 O O . LEU A 1 398 ? 21.153 -11.857 -25.967 1.00 85.94 398 LEU A O 1
ATOM 3206 N N . VAL A 1 399 ? 19.691 -13.400 -26.662 1.00 85.31 399 VAL A N 1
ATOM 3207 C CA . VAL A 1 399 ? 20.584 -13.963 -27.692 1.00 85.31 399 VAL A CA 1
ATOM 3208 C C . VAL A 1 399 ? 20.867 -12.938 -28.796 1.00 85.31 399 VAL A C 1
ATOM 3210 O O . VAL A 1 399 ? 22.009 -12.822 -29.246 1.00 85.31 399 VAL A O 1
ATOM 3213 N N . GLY A 1 400 ? 19.853 -12.167 -29.203 1.00 80.44 400 GLY A N 1
ATOM 3214 C CA . GLY A 1 400 ? 19.994 -11.065 -30.154 1.00 80.44 400 GLY A CA 1
ATOM 3215 C C . GLY A 1 400 ? 20.987 -10.001 -29.680 1.00 80.44 400 GLY A C 1
ATOM 3216 O O . GLY A 1 400 ? 21.859 -9.602 -30.454 1.00 80.44 400 GLY A O 1
ATOM 3217 N N . MET A 1 401 ? 20.927 -9.618 -28.399 1.00 78.31 401 MET A N 1
ATOM 3218 C CA . MET A 1 401 ? 21.892 -8.711 -27.765 1.00 78.31 401 MET A CA 1
ATOM 3219 C C . MET A 1 401 ? 23.324 -9.237 -27.898 1.00 78.31 401 MET A C 1
ATOM 3221 O O . MET A 1 401 ? 24.179 -8.519 -28.409 1.00 78.31 401 MET A O 1
ATOM 3225 N N . TYR A 1 402 ? 23.596 -10.489 -27.509 1.00 68.12 402 TYR A N 1
ATOM 3226 C CA . TYR A 1 402 ? 24.946 -11.061 -27.629 1.00 68.12 402 TYR A CA 1
ATOM 3227 C C . TYR A 1 402 ? 25.468 -11.028 -29.070 1.00 68.12 402 TYR A C 1
ATOM 3229 O O . TYR A 1 402 ? 26.636 -10.710 -29.299 1.00 68.12 402 TYR A O 1
ATOM 3237 N N . GLY A 1 403 ? 24.603 -11.313 -30.049 1.00 66.31 403 GLY A N 1
ATOM 3238 C CA . GLY A 1 403 ? 24.942 -11.191 -31.466 1.00 66.31 403 GLY A CA 1
ATOM 3239 C C . GLY A 1 403 ? 25.292 -9.756 -31.870 1.00 66.31 403 GLY A C 1
ATOM 3240 O O . GLY A 1 403 ? 26.311 -9.534 -32.521 1.00 66.31 403 GLY A O 1
ATOM 3241 N N . ALA A 1 404 ? 24.492 -8.774 -31.450 1.00 64.44 404 ALA A N 1
ATOM 3242 C CA . ALA A 1 404 ? 24.722 -7.361 -31.743 1.00 64.44 404 ALA A CA 1
ATOM 3243 C C . ALA A 1 404 ? 26.007 -6.824 -31.087 1.00 64.44 404 ALA A C 1
ATOM 3245 O O . ALA A 1 404 ? 26.774 -6.106 -31.730 1.00 64.44 404 ALA A 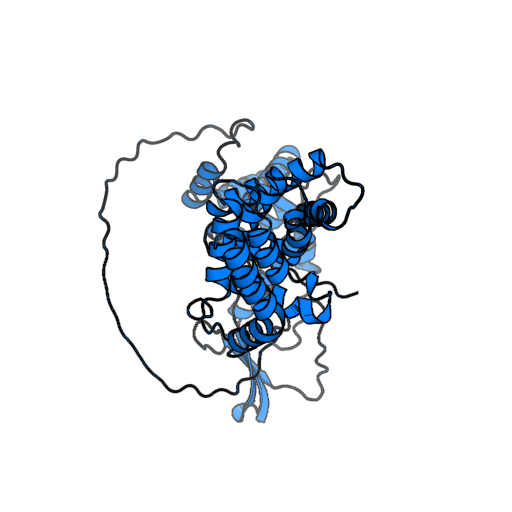O 1
ATOM 3246 N N . THR A 1 405 ? 26.293 -7.211 -29.841 1.00 62.97 405 THR A N 1
ATOM 3247 C CA . THR A 1 405 ? 27.518 -6.824 -29.127 1.00 62.97 405 THR A CA 1
ATOM 3248 C C . THR A 1 405 ? 28.765 -7.405 -29.795 1.00 62.97 405 THR A C 1
ATOM 3250 O O . THR A 1 405 ? 29.747 -6.688 -29.975 1.00 62.97 405 THR A O 1
ATOM 3253 N N . LEU A 1 406 ? 28.727 -8.669 -30.234 1.00 58.88 406 LEU A N 1
ATOM 3254 C CA . LEU A 1 406 ? 29.840 -9.287 -30.967 1.00 58.88 406 LEU A CA 1
ATOM 3255 C C . LEU A 1 406 ? 30.120 -8.595 -32.309 1.00 58.88 406 LEU A C 1
ATOM 3257 O O . LEU A 1 406 ? 31.274 -8.505 -32.704 1.00 58.88 406 LEU A O 1
ATOM 3261 N N . VAL A 1 407 ? 29.093 -8.078 -32.990 1.00 59.06 407 VAL A N 1
ATOM 3262 C CA . VAL A 1 407 ? 29.253 -7.303 -34.236 1.00 59.06 407 VAL A CA 1
ATOM 3263 C C . VAL A 1 407 ? 29.763 -5.880 -33.975 1.00 59.06 407 VAL A C 1
ATOM 3265 O O . VAL A 1 407 ? 30.455 -5.312 -34.813 1.00 59.06 407 VAL A O 1
ATOM 3268 N N . LYS A 1 408 ? 29.420 -5.279 -32.829 1.00 54.88 408 LYS A N 1
ATOM 3269 C CA . LYS A 1 408 ? 29.810 -3.903 -32.477 1.00 54.88 408 LYS A CA 1
ATOM 3270 C C . LYS A 1 408 ? 31.253 -3.803 -31.955 1.00 54.88 408 LYS A C 1
ATOM 3272 O O . LYS A 1 408 ? 31.861 -2.745 -32.094 1.00 54.88 408 LYS A O 1
ATOM 3277 N N . TYR A 1 409 ? 31.784 -4.876 -31.362 1.00 54.56 409 TYR A N 1
ATOM 3278 C CA . TYR A 1 409 ? 33.100 -4.896 -30.699 1.00 54.56 409 TYR A CA 1
ATOM 3279 C C . TYR A 1 409 ? 34.077 -5.976 -31.207 1.00 54.56 409 TYR A C 1
ATOM 3281 O O . TYR A 1 409 ? 35.189 -6.063 -30.683 1.00 54.56 409 TYR A O 1
ATOM 3289 N N . GLY A 1 410 ? 33.683 -6.800 -32.182 1.00 44.16 410 GLY A N 1
ATOM 3290 C CA . GLY A 1 410 ? 34.560 -7.729 -32.910 1.00 44.16 410 GLY A CA 1
ATOM 3291 C C . GLY A 1 410 ? 34.946 -7.173 -34.270 1.00 44.16 410 GLY A C 1
ATOM 3292 O O . GLY A 1 410 ? 36.099 -7.428 -34.688 1.00 44.16 410 GLY A O 1
#

pLDDT: mean 72.18, std 22.0, range [21.77, 97.38]

InterPro domains:
  IPR006887 Serine/threonine-protein phosphatase 4 regulatory subunit 3-like, central domain [PF04802] (109-232)
  IPR011993 PH-like domain superfamily [G3DSA:2.30.29.30] (14-87)
  IPR051137 Serine/threonine-protein phosphatase 4 regulatory subunit 3-like [PTHR23318] (63-232)

Foldseek 3Di:
DDDDDQDPDDPPVQQPWDWDWDQDVVVRAIWIWIAGPVPRHTQDIGHDDPPADDDDDPPDDDDDDDDDDDDDDDDDDDDDDDDDDDDDDDDDDDDDDDPDDPPPCPCVVVVLVVCLPPVVLVVLLVQLVVCVVVVVLVSLQVLLVVLLVLVVVSDSSSCCSCLPPVHVLSSVVSLQSHPVDPHGHDLSVCLVPVPPPDPSTDRPRPVVVVSSSSVVSVVCCCVPRPPPPVVVLVVLLVLLCLLQPDPPDDPVVNLVSLVVLLVVLVVLVVDDLVVSLSVLVSSVVSQVLNSLLRQCPDPDPSSNVSSLSNLLSSCVNCLLSLLVVQLVVVVPDDLCSRSLLSLLVSLLPDPDPVSVSNVSSVVSNCSNLPVVNVPPPPDPVSNVSSVVSCVVRPVVSNVVSVVVVVVVPD

Radius of gyration: 27.42 Å; chains: 1; bounding box: 68×63×69 Å

Secondary structure (DSSP, 8-state):
-----------S----EEEEEEEEGGGTEEEEEEEETTT--EEEEEEPPTTS-----TTS----PPP----------------------------PPPP--TT-TT-HHHHHHHHHHTTHHHHHHHHHHHHHHTT-HHHHHHHHHHHHHHHHT--HHHHHHHTSTTTHHHHHHHTT--TTSSS---HHHIIIII-----SS----HHHHHHHHHHHHHHHIIIIIS---HHHHHHHHHHHHHHHT-TTS-HHHHHHHHHHHHHHHHHHTTS-HHHHHHHHHHHHHHTHHHHHHHHHHSS-HHHHHHHHHHHHHHHHH-HHHHHHHHHHHTTTS-GGG-HHHHHHHHHHS---TT-HHHHHHHHHHHHHH-GGGS--SS-TTHHHHHHHHHHHHTHHHHHHHHHHHHHHH-

Organism: Homarus americanus (NCBI:txid6706)

Sequence (410 aa):
LKQSPMSSIIHLSTITVSTQFRYVERLKGMSLLVRAESDGSLLLESRIQADTAYQKQQGTLIVQGKDPSVDITQDIVEESEDERFDDVSDSNPWVELPPCEIGRLEDINELAIALENEGYVKKLVSVFHTCEDLENMEGLHLLYEIFKNIFLLNKNALFEIMFADDTIFDVVGCLEYDPSSPYPKRHRQYLKSIAKFKEVIPIENSELLSKIHQTYRVQYIQDVVLPTPAEDERFLSELFHQLGGDEDIPTEKRRDLVLFLKEFCTFSQTLQPTSREAFFKTLSSLGVLSALEITLGLDDAVIKSASIDILSYIVEFSPSMVREYMVQQQHKTEEEQYLLNIIIEQMVVDSDPEMGGAVQLMGILRILIDPENMMATVTKSERADFLAFFYKHSMHYLVGMYGATLVKYG